Protein AF-A0A094G9F6-F1 (afdb_monomer_lite)

Structure (mmCIF, N/CA/C/O backbone):
data_AF-A0A094G9F6-F1
#
_entry.id   AF-A0A094G9F6-F1
#
loop_
_atom_site.group_PDB
_atom_site.id
_atom_site.type_symbol
_atom_site.label_atom_id
_atom_site.label_alt_id
_atom_site.label_comp_id
_atom_site.label_asym_id
_atom_site.label_entity_id
_atom_site.label_seq_id
_atom_site.pdbx_PDB_ins_code
_atom_site.Cartn_x
_atom_site.Cartn_y
_atom_site.Cartn_z
_atom_site.occupancy
_atom_site.B_iso_or_equiv
_atom_site.auth_seq_id
_atom_site.auth_comp_id
_atom_site.auth_asym_id
_atom_site.auth_atom_id
_atom_site.pdbx_PDB_model_num
ATOM 1 N N . MET A 1 1 ? 51.672 -6.030 68.199 1.00 38.56 1 MET A N 1
ATOM 2 C CA . MET A 1 1 ? 50.508 -5.174 67.902 1.00 38.56 1 MET A CA 1
ATOM 3 C C . MET A 1 1 ? 49.620 -5.910 66.904 1.00 38.56 1 MET A C 1
ATOM 5 O O . MET A 1 1 ? 50.048 -6.124 65.781 1.00 38.56 1 MET A O 1
ATOM 9 N N . ALA A 1 2 ? 48.445 -6.367 67.343 1.00 30.00 2 ALA A N 1
ATOM 10 C CA . ALA A 1 2 ? 47.234 -6.442 66.507 1.00 30.00 2 ALA A CA 1
ATOM 11 C C . ALA A 1 2 ? 46.679 -5.001 66.325 1.00 30.00 2 ALA A C 1
ATOM 13 O O . ALA A 1 2 ? 47.199 -4.133 67.040 1.00 30.00 2 ALA A O 1
ATOM 14 N N . PRO A 1 3 ? 45.643 -4.698 65.501 1.00 40.00 3 PRO A N 1
ATOM 15 C CA . PRO A 1 3 ? 44.689 -5.568 64.772 1.00 40.00 3 PRO A CA 1
ATOM 16 C C . PRO A 1 3 ? 44.550 -5.228 63.256 1.00 40.00 3 PRO A C 1
ATOM 18 O O . PRO A 1 3 ? 44.939 -4.156 62.814 1.00 40.00 3 PRO A O 1
ATOM 21 N N . SER A 1 4 ? 44.207 -6.167 62.362 1.00 36.91 4 SER A N 1
ATOM 22 C CA . SER A 1 4 ? 42.860 -6.540 61.858 1.00 36.91 4 SER A CA 1
ATOM 23 C C . SER A 1 4 ? 41.878 -5.395 61.561 1.00 36.91 4 SER A C 1
ATOM 25 O O . SER A 1 4 ? 41.368 -4.799 62.502 1.00 36.91 4 SER A O 1
ATOM 27 N N . VAL A 1 5 ? 41.463 -5.236 60.294 1.00 34.62 5 VAL A N 1
ATOM 28 C CA . VAL A 1 5 ? 40.072 -4.880 59.943 1.00 34.62 5 VAL A CA 1
ATOM 29 C C . VAL A 1 5 ? 39.664 -5.632 58.669 1.00 34.62 5 VAL A C 1
ATOM 31 O O . VAL A 1 5 ? 39.932 -5.216 57.547 1.00 34.62 5 VAL A O 1
ATOM 34 N N . ILE A 1 6 ? 39.004 -6.771 58.880 1.00 39.25 6 ILE A N 1
ATOM 35 C CA . ILE A 1 6 ? 37.936 -7.262 58.006 1.00 39.25 6 ILE A CA 1
ATOM 36 C C . ILE A 1 6 ? 36.812 -6.219 58.096 1.00 39.25 6 ILE A C 1
ATOM 38 O O . ILE A 1 6 ? 36.354 -5.921 59.197 1.00 39.25 6 ILE A O 1
ATOM 42 N N . GLY A 1 7 ? 36.386 -5.662 56.962 1.00 31.44 7 GLY A N 1
ATOM 43 C CA . GLY A 1 7 ? 35.330 -4.649 56.882 1.00 31.44 7 GLY A CA 1
ATOM 44 C C . GLY A 1 7 ? 34.441 -4.875 55.664 1.00 31.44 7 GLY A C 1
ATOM 45 O O . GLY A 1 7 ? 34.655 -4.284 54.617 1.00 31.44 7 GLY A O 1
ATOM 46 N N . SER A 1 8 ? 33.510 -5.815 55.823 1.00 33.81 8 SER A N 1
ATOM 47 C CA . SER A 1 8 ? 32.254 -6.033 55.092 1.00 33.81 8 SER A CA 1
ATOM 48 C C . SER A 1 8 ? 32.082 -5.470 53.667 1.00 33.81 8 SER A C 1
ATOM 50 O O . SER A 1 8 ? 31.791 -4.294 53.466 1.00 33.81 8 SER A O 1
ATOM 52 N N . PHE A 1 9 ? 31.982 -6.393 52.706 1.00 37.53 9 PHE A N 1
ATOM 53 C CA . PHE A 1 9 ? 30.960 -6.330 51.656 1.00 37.53 9 PHE A CA 1
ATOM 54 C C . PHE A 1 9 ? 29.573 -6.188 52.318 1.00 37.53 9 PHE A C 1
ATOM 56 O O . PHE A 1 9 ? 28.983 -7.191 52.718 1.00 37.53 9 PHE A O 1
ATOM 63 N N . LYS A 1 10 ? 29.084 -4.959 52.517 1.00 43.44 10 LYS A N 1
ATOM 64 C CA . LYS A 1 10 ? 27.672 -4.634 52.808 1.00 43.44 10 LYS A CA 1
ATOM 65 C C . LYS A 1 10 ? 27.470 -3.111 52.810 1.00 43.44 10 LYS A C 1
ATOM 67 O O . LYS A 1 10 ? 27.685 -2.490 53.840 1.00 43.44 10 LYS A O 1
ATOM 72 N N . SER A 1 11 ? 27.060 -2.573 51.657 1.00 37.25 11 SER A N 1
ATOM 73 C CA . SER A 1 11 ? 26.350 -1.292 51.402 1.00 37.25 11 SER A CA 1
ATOM 74 C C . SER A 1 11 ? 26.784 -0.826 50.000 1.00 37.25 11 SER A C 1
ATOM 76 O O . SER A 1 11 ? 27.962 -0.569 49.800 1.00 37.25 11 SER A O 1
ATOM 78 N N . ASN A 1 12 ? 25.975 -0.817 48.944 1.00 42.03 12 ASN A N 1
ATOM 79 C CA . ASN A 1 12 ? 24.630 -0.269 48.855 1.00 42.03 12 ASN A CA 1
ATOM 80 C C . ASN A 1 12 ? 23.740 -1.157 47.979 1.00 42.03 12 ASN A C 1
ATOM 82 O O . ASN A 1 12 ? 23.845 -1.156 46.757 1.00 42.03 12 ASN A O 1
ATOM 86 N N . VAL A 1 13 ? 22.826 -1.887 48.614 1.00 41.75 13 VAL A N 1
ATOM 87 C CA . VAL A 1 13 ? 21.636 -2.429 47.934 1.00 41.75 13 VAL A CA 1
ATOM 88 C C . VAL A 1 13 ? 20.550 -1.338 47.824 1.00 41.75 13 VAL A C 1
ATOM 90 O O . VAL A 1 13 ? 19.629 -1.461 47.025 1.00 41.75 13 VAL A O 1
ATOM 93 N N . ASP A 1 14 ? 20.711 -0.216 48.537 1.00 36.62 14 ASP A N 1
ATOM 94 C CA . ASP A 1 14 ? 19.748 0.893 48.558 1.00 36.62 14 ASP A CA 1
ATOM 95 C C . ASP A 1 14 ? 19.924 1.910 47.411 1.00 36.62 14 ASP A C 1
ATOM 97 O O . ASP A 1 14 ? 18.976 2.617 47.079 1.00 36.62 14 ASP A O 1
ATOM 101 N N . GLU A 1 15 ? 21.073 1.947 46.720 1.00 42.88 15 GLU A N 1
ATOM 102 C CA . GLU A 1 15 ? 21.246 2.775 45.505 1.00 42.88 15 GLU A CA 1
ATOM 103 C C . GLU A 1 15 ? 20.589 2.157 44.259 1.00 42.88 15 GLU A C 1
ATOM 105 O O . GLU A 1 15 ? 20.323 2.854 43.283 1.00 42.88 15 GLU A O 1
ATOM 110 N N . LEU A 1 16 ? 20.260 0.862 44.304 1.00 38.50 16 LEU A N 1
ATOM 111 C CA . LEU A 1 16 ? 19.564 0.148 43.228 1.00 38.50 16 LEU A CA 1
ATOM 112 C C . LEU A 1 16 ? 18.029 0.230 43.334 1.00 38.50 16 LEU A C 1
ATOM 114 O O . LEU A 1 16 ? 17.346 -0.188 42.404 1.00 38.50 16 LEU A O 1
ATOM 118 N N . ASN A 1 17 ? 17.484 0.804 44.418 1.00 37.19 17 ASN A N 1
ATOM 119 C CA . ASN A 1 17 ? 16.042 0.824 44.714 1.00 37.19 17 ASN A CA 1
ATOM 120 C C . ASN A 1 17 ? 15.429 2.237 44.844 1.00 37.19 17 ASN A C 1
ATOM 122 O O . ASN A 1 17 ? 14.450 2.431 45.560 1.00 37.19 17 ASN A O 1
ATOM 126 N N . GLY A 1 18 ? 15.954 3.230 44.119 1.00 40.84 18 GLY A N 1
ATOM 127 C CA . GLY A 1 18 ? 15.144 4.378 43.679 1.00 40.84 18 GLY A CA 1
ATOM 128 C C . GLY A 1 18 ? 14.580 5.322 44.754 1.00 40.84 18 GLY A C 1
ATOM 129 O O . GLY A 1 18 ? 13.571 5.978 44.500 1.00 40.84 18 GLY A O 1
ATOM 130 N N . HIS A 1 19 ? 15.219 5.452 45.918 1.00 43.16 19 HIS A N 1
ATOM 131 C CA . HIS A 1 19 ? 14.841 6.452 46.925 1.00 43.16 19 HIS A CA 1
ATOM 132 C C . HIS A 1 19 ? 15.997 7.386 47.288 1.00 43.16 19 HIS A C 1
ATOM 134 O O . HIS A 1 19 ? 16.439 7.475 48.429 1.00 43.16 19 HIS A O 1
ATOM 140 N N . THR A 1 20 ? 16.429 8.167 46.304 1.00 36.66 20 THR A N 1
ATOM 141 C CA . THR A 1 20 ? 17.118 9.439 46.526 1.00 36.66 20 THR A CA 1
ATOM 142 C C . THR A 1 20 ? 16.464 10.484 45.637 1.00 36.66 20 THR A C 1
ATOM 144 O O . THR A 1 20 ? 16.366 10.330 44.422 1.00 36.66 20 THR A O 1
ATOM 147 N N . SER A 1 21 ? 15.968 11.555 46.252 1.00 40.00 21 SER A N 1
ATOM 148 C CA . SER A 1 21 ? 15.550 12.757 45.543 1.00 40.00 21 SER A CA 1
ATOM 149 C C . SER A 1 21 ? 16.754 13.288 44.767 1.00 40.00 21 SER A C 1
ATOM 151 O O . SER A 1 21 ? 17.730 13.749 45.360 1.00 40.00 21 SER A O 1
ATOM 153 N N . ILE A 1 22 ? 16.701 13.172 43.438 1.00 41.00 22 ILE A N 1
ATOM 154 C CA . ILE A 1 22 ? 17.714 13.711 42.532 1.00 41.00 22 ILE A CA 1
ATOM 155 C C . ILE A 1 22 ? 17.774 15.217 42.794 1.00 41.00 22 ILE A C 1
ATOM 157 O O . ILE A 1 22 ? 16.866 15.960 42.425 1.00 41.00 22 ILE A O 1
ATOM 161 N N . LYS A 1 23 ? 18.826 15.672 43.479 1.00 43.53 23 LYS A N 1
ATOM 162 C CA . LYS A 1 23 ? 19.188 17.087 43.476 1.00 43.53 23 LYS A CA 1
ATOM 163 C C . LYS A 1 23 ? 19.583 17.413 42.041 1.00 43.53 23 LYS A C 1
ATOM 165 O O . LYS A 1 23 ? 20.456 16.743 41.496 1.00 43.53 23 LYS A O 1
ATOM 170 N N . GLU A 1 24 ? 18.913 18.387 41.429 1.00 47.31 24 GLU A N 1
ATOM 171 C CA . GLU A 1 24 ? 19.298 18.904 40.118 1.00 47.31 24 GLU A CA 1
ATOM 172 C C . GLU A 1 24 ? 20.712 19.477 40.222 1.00 47.31 24 GLU A C 1
ATOM 174 O O . GLU A 1 24 ? 20.940 20.574 40.730 1.00 47.31 24 GLU A O 1
ATOM 179 N N . ASP A 1 25 ? 21.681 18.676 39.800 1.00 49.72 25 ASP A N 1
ATOM 180 C CA . ASP A 1 25 ? 23.048 19.105 39.610 1.00 49.72 25 ASP A CA 1
ATOM 181 C C . ASP A 1 25 ? 23.101 20.023 38.380 1.00 49.72 25 ASP A C 1
ATOM 183 O O . ASP A 1 25 ? 23.002 19.579 37.235 1.00 49.72 25 ASP A O 1
ATOM 187 N N . GLY A 1 26 ? 23.253 21.325 38.629 1.00 55.25 26 GLY A N 1
ATOM 188 C CA . GLY A 1 26 ? 23.460 22.352 37.608 1.00 55.25 26 GLY A CA 1
ATOM 189 C C . GLY A 1 26 ? 24.811 22.277 36.880 1.00 55.25 26 GLY A C 1
ATOM 190 O O . GLY A 1 26 ? 25.161 23.232 36.191 1.00 55.25 26 GLY A O 1
ATOM 191 N N . SER A 1 27 ? 25.586 21.195 37.032 1.00 55.38 27 SER A N 1
ATOM 192 C CA . SER A 1 27 ? 26.904 21.010 36.411 1.00 55.38 27 SER A CA 1
ATOM 193 C C . SER A 1 27 ? 26.913 20.149 35.141 1.00 55.38 27 SER A C 1
ATOM 195 O O . SER A 1 27 ? 27.956 20.050 34.487 1.00 55.38 27 SER A O 1
ATOM 197 N N . ILE A 1 28 ? 25.781 19.563 34.725 1.00 59.12 28 ILE A N 1
ATOM 198 C CA . ILE A 1 28 ? 25.742 18.800 33.469 1.00 59.12 28 ILE A CA 1
ATOM 199 C C . ILE A 1 28 ? 25.871 19.776 32.296 1.00 59.12 28 ILE A C 1
ATOM 201 O O . ILE A 1 28 ? 24.935 20.499 31.951 1.00 59.12 28 ILE A O 1
ATOM 205 N N . ASN A 1 29 ? 27.054 19.785 31.677 1.00 64.38 29 ASN A N 1
ATOM 206 C CA . ASN A 1 29 ? 27.320 20.531 30.454 1.00 64.38 29 ASN A CA 1
ATOM 207 C C . ASN A 1 29 ? 26.216 20.211 29.424 1.00 64.38 29 ASN A C 1
ATOM 209 O O . ASN A 1 29 ? 25.994 19.035 29.127 1.00 64.38 29 ASN A O 1
ATOM 213 N N . PRO A 1 30 ? 25.531 21.221 28.859 1.00 61.25 30 PRO A N 1
ATOM 214 C CA . PRO A 1 30 ? 24.444 21.014 27.907 1.00 61.25 30 PRO A CA 1
ATOM 215 C C . PRO A 1 30 ? 24.871 20.283 26.622 1.00 61.25 30 PRO A C 1
ATOM 217 O O . PRO A 1 30 ? 24.016 19.797 25.895 1.00 61.25 30 PRO A O 1
ATOM 220 N N . ALA A 1 31 ? 26.174 20.143 26.350 1.00 66.94 31 ALA A N 1
ATOM 221 C CA . ALA A 1 31 ? 26.686 19.263 25.297 1.00 66.94 31 ALA A CA 1
ATOM 222 C C . ALA A 1 31 ? 26.525 17.758 25.613 1.00 66.94 31 ALA A C 1
ATOM 224 O O . ALA A 1 31 ? 26.498 16.943 24.695 1.00 66.94 31 ALA A O 1
ATOM 225 N N . PHE A 1 32 ? 26.417 17.388 26.894 1.00 70.88 32 PHE A N 1
ATOM 226 C CA . PHE A 1 32 ? 26.161 16.021 27.366 1.00 70.88 32 PHE A CA 1
ATOM 227 C C . PHE A 1 32 ? 24.722 15.820 27.852 1.00 70.88 32 PHE A C 1
ATOM 229 O O . PHE A 1 32 ? 24.357 14.705 28.231 1.00 70.88 32 PHE A O 1
ATOM 236 N N . SER A 1 33 ? 23.889 16.867 27.856 1.00 69.56 33 SER A N 1
ATOM 237 C CA . SER A 1 33 ? 22.476 16.697 28.165 1.00 69.56 33 SER A CA 1
ATOM 238 C C . SER A 1 33 ? 21.789 16.032 26.975 1.00 69.56 33 SER A C 1
ATOM 240 O O . SER A 1 33 ? 21.742 16.551 25.860 1.00 69.56 33 SER A O 1
ATOM 242 N N . ILE A 1 34 ? 21.259 14.833 27.204 1.00 70.19 34 ILE A N 1
ATOM 243 C CA . ILE A 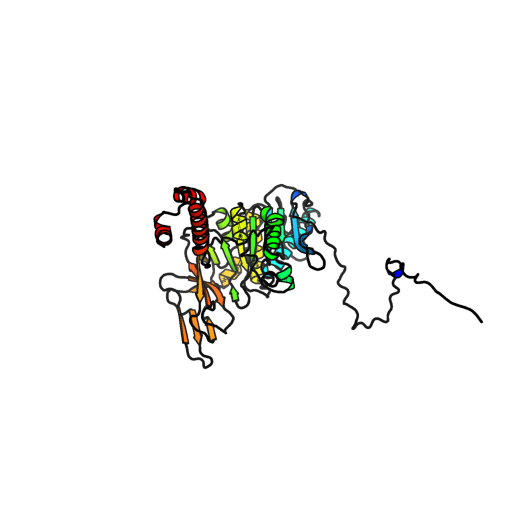1 34 ? 20.365 14.201 26.238 1.00 70.19 34 ILE A CA 1
ATOM 244 C C . ILE A 1 34 ? 19.135 15.111 26.151 1.00 70.19 34 ILE A C 1
ATOM 246 O O . ILE A 1 34 ? 18.541 15.398 27.199 1.00 70.19 34 ILE A O 1
ATOM 250 N N . PRO A 1 35 ? 18.740 15.588 24.953 1.00 71.56 35 PRO A N 1
ATOM 251 C CA . PRO A 1 35 ? 17.529 16.377 24.808 1.00 71.56 35 PRO A CA 1
ATOM 252 C C . PRO A 1 35 ? 16.376 15.627 25.473 1.00 71.56 35 PRO A C 1
ATOM 254 O O . PRO A 1 35 ? 16.068 14.499 25.084 1.00 71.56 35 PRO A O 1
ATOM 257 N N . LYS A 1 36 ? 15.764 16.220 26.509 1.00 53.47 36 LYS A N 1
ATOM 258 C CA . LYS A 1 36 ? 14.592 15.620 27.153 1.00 53.47 36 LYS A CA 1
ATOM 259 C C . LYS A 1 36 ? 13.527 15.475 26.072 1.00 53.47 36 LYS A C 1
ATOM 261 O O . LYS A 1 36 ? 12.981 16.475 25.601 1.00 53.47 36 LYS A O 1
ATOM 266 N N . ALA A 1 37 ? 13.245 14.238 25.667 1.00 55.94 37 ALA A N 1
ATOM 267 C CA . ALA A 1 37 ? 12.063 13.956 24.874 1.00 55.94 37 ALA A CA 1
ATOM 268 C C . ALA A 1 37 ? 10.864 14.557 25.624 1.00 55.94 37 ALA A C 1
ATOM 270 O O . ALA A 1 37 ? 10.758 14.410 26.846 1.00 55.94 37 ALA A O 1
ATOM 271 N N . LYS A 1 38 ? 9.988 15.285 24.917 1.00 52.56 38 LYS A N 1
ATOM 272 C CA . LYS A 1 38 ? 8.705 15.711 25.497 1.00 52.56 38 LYS A CA 1
ATOM 273 C C . LYS A 1 38 ? 8.046 14.468 26.104 1.00 52.56 38 LYS A C 1
ATOM 275 O O . LYS A 1 38 ? 8.066 13.435 25.444 1.00 52.56 38 LYS A O 1
ATOM 280 N N . VAL A 1 39 ? 7.558 14.595 27.347 1.00 51.56 39 VAL A N 1
ATOM 281 C CA . VAL A 1 39 ? 6.912 13.568 28.196 1.00 51.56 39 VAL A CA 1
ATOM 282 C C . VAL A 1 39 ? 6.617 12.274 27.437 1.00 51.56 39 VAL A C 1
ATOM 284 O O . VAL A 1 39 ? 5.787 12.283 26.530 1.00 51.56 39 VAL A O 1
ATOM 287 N N . SER A 1 40 ? 7.283 11.173 27.802 1.00 53.59 40 SER A N 1
ATOM 288 C CA . SER A 1 40 ? 7.026 9.858 27.213 1.00 53.59 40 SER A CA 1
ATOM 289 C C . SER A 1 40 ? 5.568 9.472 27.461 1.00 53.59 40 SER A C 1
ATOM 291 O O . SER A 1 40 ? 5.208 9.022 28.551 1.00 53.59 40 SER A O 1
ATOM 293 N N . VAL A 1 41 ? 4.708 9.688 26.470 1.00 62.16 41 VAL A N 1
ATOM 294 C CA . VAL A 1 41 ? 3.338 9.186 26.506 1.00 62.16 41 VAL A CA 1
ATOM 295 C C . VAL A 1 41 ? 3.438 7.672 26.368 1.00 62.16 41 VAL A C 1
ATOM 297 O O . VAL A 1 41 ? 3.785 7.162 25.305 1.00 62.16 41 VAL A O 1
ATOM 300 N N . SER A 1 42 ? 3.215 6.963 27.472 1.00 81.06 42 SER A N 1
ATOM 301 C CA . SER A 1 42 ? 3.123 5.506 27.465 1.00 81.06 42 SER A CA 1
ATOM 302 C C . SER A 1 42 ? 1.765 5.113 26.890 1.00 81.06 42 SER A C 1
ATOM 304 O O . SER A 1 42 ? 0.730 5.538 27.406 1.00 81.06 42 SER A O 1
ATOM 306 N N . PHE A 1 43 ? 1.767 4.337 25.809 1.00 91.88 43 PHE A N 1
ATOM 307 C CA . PHE A 1 43 ? 0.556 3.759 25.230 1.00 91.88 43 PHE A CA 1
ATOM 308 C C . PHE A 1 43 ? 0.411 2.302 25.689 1.00 91.88 43 PHE A C 1
ATOM 310 O O . PHE A 1 43 ? 1.426 1.621 25.853 1.00 91.88 43 PHE A O 1
ATOM 317 N N . PRO A 1 44 ? -0.820 1.800 25.891 1.00 95.00 44 PRO A N 1
ATOM 318 C CA . PRO A 1 44 ? -1.024 0.412 26.285 1.00 95.00 44 PRO A CA 1
ATOM 319 C C . PRO A 1 44 ? -0.537 -0.549 25.193 1.00 95.00 44 PRO A C 1
ATOM 321 O O . PRO A 1 44 ? -0.550 -0.218 24.006 1.00 95.00 44 PRO A O 1
ATOM 324 N N . VAL A 1 45 ? -0.119 -1.744 25.610 1.00 95.94 45 VAL A N 1
ATOM 325 C CA . VAL A 1 45 ? 0.411 -2.797 24.735 1.00 95.94 45 VAL A CA 1
ATOM 326 C C . VAL A 1 45 ? -0.423 -4.062 24.918 1.00 95.94 45 VAL A C 1
ATOM 328 O O . VAL A 1 45 ? -0.673 -4.484 26.047 1.00 95.94 45 VAL A O 1
ATOM 331 N N . PHE A 1 46 ? -0.851 -4.670 23.814 1.00 96.50 46 PHE A N 1
ATOM 332 C CA . PHE A 1 46 ? -1.660 -5.891 23.790 1.00 96.50 46 PHE A CA 1
ATOM 333 C C . PHE A 1 46 ? -0.996 -6.974 22.934 1.00 96.50 46 PHE A C 1
ATOM 335 O O . PHE A 1 46 ? -0.161 -6.682 22.091 1.00 96.50 46 PHE A O 1
ATOM 342 N N . ASN A 1 47 ? -1.403 -8.236 23.084 1.00 93.69 47 ASN A N 1
ATOM 343 C CA . ASN A 1 47 ? -0.853 -9.341 22.278 1.00 93.69 47 ASN A CA 1
ATOM 344 C C . ASN A 1 47 ? -1.632 -9.603 20.977 1.00 93.69 47 ASN A C 1
ATOM 346 O O . ASN A 1 47 ? -1.165 -10.323 20.094 1.00 93.69 47 ASN A O 1
ATOM 350 N N . SER A 1 48 ? -2.845 -9.058 20.854 1.00 94.62 48 SER A N 1
ATOM 351 C CA . SER A 1 48 ? -3.662 -9.168 19.646 1.00 94.62 48 SER A CA 1
ATOM 352 C C . SER A 1 48 ? -4.715 -8.062 19.599 1.00 94.62 48 SER A C 1
ATOM 354 O O . SER A 1 48 ? -5.067 -7.510 20.639 1.00 94.62 48 SER A O 1
ATOM 356 N N . LEU A 1 49 ? -5.235 -7.761 18.407 1.00 96.81 49 LEU A N 1
ATOM 357 C CA . LEU A 1 49 ? -6.331 -6.807 18.238 1.00 96.81 49 LEU A CA 1
ATOM 358 C C . LEU A 1 49 ? -7.650 -7.404 18.748 1.00 96.81 49 LEU A C 1
ATOM 360 O O . LEU A 1 49 ? -8.125 -8.374 18.176 1.00 96.81 49 LEU A O 1
ATOM 364 N N . ASP A 1 50 ? -8.275 -6.845 19.771 1.00 96.94 50 ASP A N 1
ATOM 365 C CA . ASP A 1 50 ? -9.618 -7.264 20.182 1.00 96.94 50 ASP A CA 1
ATOM 366 C C . ASP A 1 50 ? -10.603 -6.130 19.903 1.00 96.94 50 ASP A C 1
ATOM 368 O O . ASP A 1 50 ? -10.579 -5.107 20.583 1.00 96.94 50 ASP A O 1
ATOM 372 N N . ILE A 1 51 ? -11.434 -6.300 18.868 1.00 96.25 51 ILE A N 1
ATOM 373 C CA . ILE A 1 51 ? -12.426 -5.295 18.463 1.00 96.25 51 ILE A CA 1
ATOM 374 C C . ILE A 1 51 ? -13.465 -5.098 19.570 1.00 96.25 51 ILE A C 1
ATOM 376 O O . ILE A 1 51 ? -13.887 -3.971 19.825 1.00 96.25 51 ILE A O 1
ATOM 380 N N . GLU A 1 52 ? -13.839 -6.170 20.270 1.00 94.81 52 GLU A N 1
ATOM 381 C CA . GLU A 1 52 ? -14.889 -6.136 21.285 1.00 94.81 52 GLU A CA 1
ATOM 382 C C . GLU A 1 52 ? -14.444 -5.420 22.566 1.00 94.81 52 GLU A C 1
ATOM 384 O O . GLU A 1 52 ? -15.274 -4.836 23.264 1.00 94.81 52 GLU A O 1
ATOM 389 N N . ALA A 1 53 ? -13.137 -5.393 22.832 1.00 94.75 53 ALA A N 1
ATOM 390 C CA . ALA A 1 53 ? -12.544 -4.684 23.963 1.00 94.75 53 ALA A CA 1
ATOM 391 C C . ALA A 1 53 ? -12.307 -3.182 23.710 1.00 94.75 53 ALA A C 1
ATOM 393 O O . ALA A 1 53 ? -11.943 -2.459 24.641 1.00 94.75 53 ALA A O 1
ATOM 394 N N . LEU A 1 54 ? -12.482 -2.691 22.475 1.00 95.31 54 LEU A N 1
ATOM 395 C CA . LEU A 1 54 ? -12.279 -1.275 22.163 1.00 95.31 54 LEU A CA 1
ATOM 396 C C . LEU A 1 54 ? -13.370 -0.405 22.807 1.00 95.31 54 LEU A C 1
ATOM 398 O O . LEU A 1 54 ? -14.555 -0.739 22.689 1.00 95.31 54 LEU A O 1
ATOM 402 N N . PRO A 1 55 ? -13.005 0.735 23.425 1.00 95.06 55 PRO A N 1
ATOM 403 C CA . PRO A 1 55 ? -13.986 1.680 23.936 1.00 95.06 55 PRO A CA 1
ATOM 404 C C . PRO A 1 55 ? -14.805 2.271 22.787 1.00 95.06 55 PRO A C 1
ATOM 406 O O . PRO A 1 55 ? -14.281 2.560 21.707 1.00 95.06 55 PRO A O 1
ATOM 409 N N . PHE A 1 56 ? -16.096 2.470 23.040 1.00 94.62 56 PHE A N 1
ATOM 410 C CA . PHE A 1 56 ? -16.990 3.083 22.070 1.00 94.62 56 PHE A CA 1
ATOM 411 C C . PHE A 1 56 ? -16.718 4.575 21.900 1.00 94.62 56 PHE A C 1
ATOM 413 O O . PHE A 1 56 ? -16.362 5.279 22.847 1.00 94.62 56 PHE A O 1
ATOM 420 N N . ASP A 1 57 ? -16.920 5.035 20.669 1.00 92.06 57 ASP A N 1
ATOM 421 C CA . ASP A 1 57 ? -16.919 6.429 20.249 1.00 92.06 57 ASP A CA 1
ATOM 422 C C . ASP A 1 57 ? -15.691 7.197 20.770 1.00 92.06 57 ASP A C 1
ATOM 424 O O . ASP A 1 57 ? -15.798 8.329 21.225 1.00 92.06 57 ASP A O 1
ATOM 428 N N . THR A 1 58 ? -14.515 6.560 20.737 1.00 91.50 58 THR A N 1
ATOM 429 C CA . THR A 1 58 ? -13.238 7.127 21.195 1.00 91.50 58 THR A CA 1
ATOM 430 C C . THR A 1 58 ? -12.105 6.687 20.273 1.00 91.50 58 THR A C 1
ATOM 432 O O . THR A 1 58 ? -11.989 5.508 19.935 1.00 91.50 58 THR A O 1
ATOM 435 N N . VAL A 1 59 ? -11.227 7.621 19.892 1.00 94.94 59 VAL A N 1
ATOM 436 C CA . VAL A 1 59 ? -9.979 7.275 19.198 1.00 94.94 59 VAL A CA 1
ATOM 437 C C . VAL A 1 59 ? -8.973 6.735 20.212 1.00 94.94 59 VAL A C 1
ATOM 439 O O . VAL A 1 59 ? -8.477 7.461 21.069 1.00 94.94 59 VAL A O 1
ATOM 442 N N . SER A 1 60 ? -8.653 5.452 20.094 1.00 96.31 60 SER A N 1
ATOM 443 C CA . SER A 1 60 ? -7.651 4.765 20.908 1.00 96.31 60 SER A CA 1
ATOM 444 C C . SER A 1 60 ? -6.320 4.674 20.167 1.00 96.31 60 SER A C 1
ATOM 446 O O . SER A 1 60 ? -6.286 4.442 18.957 1.00 96.31 60 SER A O 1
ATOM 448 N N . LYS A 1 61 ? -5.217 4.829 20.905 1.00 97.69 61 LYS A N 1
ATOM 449 C CA . LYS A 1 61 ? -3.845 4.637 20.416 1.00 97.69 61 LYS A CA 1
ATOM 450 C C . LYS A 1 61 ? -3.159 3.624 21.318 1.00 97.69 61 LYS A C 1
ATOM 452 O O . LYS A 1 61 ? -3.144 3.804 22.534 1.00 97.69 61 LYS A O 1
ATOM 457 N N . PHE A 1 62 ? -2.638 2.557 20.732 1.00 97.88 62 PHE A N 1
ATOM 458 C CA . PHE A 1 62 ? -2.014 1.461 21.466 1.00 97.88 62 PHE A CA 1
ATOM 459 C C . PHE A 1 62 ? -1.032 0.703 20.580 1.00 97.88 62 PHE A C 1
ATOM 461 O O . PHE A 1 62 ? -0.899 0.986 19.391 1.00 97.88 62 PHE A O 1
ATOM 468 N N . PHE A 1 63 ? -0.343 -0.262 21.167 1.00 98.25 63 PHE A N 1
ATOM 469 C CA . PHE A 1 63 ? 0.579 -1.144 20.475 1.00 98.25 63 PHE A CA 1
ATOM 470 C C . PHE A 1 63 ? 0.088 -2.591 20.513 1.00 98.25 63 PHE A C 1
ATOM 472 O O . PHE A 1 63 ? -0.547 -3.015 21.480 1.00 98.25 63 PHE A O 1
ATOM 479 N N . ILE A 1 64 ? 0.401 -3.359 19.469 1.00 98.12 64 ILE A N 1
ATOM 480 C CA . ILE A 1 64 ? 0.233 -4.816 19.471 1.00 98.12 64 ILE A CA 1
ATOM 481 C C . ILE A 1 64 ? 1.601 -5.476 19.356 1.00 98.12 64 ILE A C 1
ATOM 483 O O . ILE A 1 64 ? 2.307 -5.258 18.373 1.00 98.12 64 ILE A O 1
ATOM 487 N N . THR A 1 65 ? 1.947 -6.327 20.316 1.00 97.75 65 THR A N 1
ATOM 488 C CA . THR A 1 65 ? 3.156 -7.144 20.279 1.00 97.75 65 THR A CA 1
ATOM 489 C C . THR A 1 65 ? 3.061 -8.212 19.204 1.00 97.75 65 THR A C 1
ATOM 491 O O . THR A 1 65 ? 2.174 -9.067 19.216 1.00 97.75 65 THR A O 1
ATOM 494 N N . ILE A 1 66 ? 4.016 -8.182 18.276 1.00 97.25 66 ILE A N 1
ATOM 495 C CA . ILE A 1 66 ? 4.104 -9.128 17.161 1.00 97.25 66 ILE A CA 1
ATOM 496 C C . ILE A 1 66 ? 5.218 -10.135 17.394 1.00 97.25 66 ILE A C 1
ATOM 498 O O . ILE A 1 66 ? 5.054 -11.321 17.118 1.00 97.25 66 ILE A O 1
ATOM 502 N N . ALA A 1 67 ? 6.363 -9.711 17.914 1.00 94.25 67 ALA A N 1
ATOM 503 C CA . ALA A 1 67 ? 7.473 -10.625 18.141 1.00 94.25 67 ALA A CA 1
ATOM 504 C C . ALA A 1 67 ? 8.273 -10.271 19.391 1.00 94.25 67 ALA A C 1
ATOM 506 O O . ALA A 1 67 ? 8.334 -9.101 19.763 1.00 94.25 67 ALA A O 1
ATOM 507 N N . PRO A 1 68 ? 8.917 -11.263 20.030 1.00 90.19 68 PRO A N 1
ATOM 508 C CA . PRO A 1 68 ? 10.005 -10.966 20.944 1.00 90.19 68 PRO A CA 1
ATOM 509 C C . PRO A 1 68 ? 11.144 -10.309 20.151 1.00 90.19 68 PRO A C 1
ATOM 511 O O . PRO A 1 68 ? 11.539 -10.799 19.091 1.00 90.19 68 PRO A O 1
ATOM 514 N N . GLY A 1 69 ? 11.637 -9.181 20.646 1.00 84.06 69 GLY A N 1
ATOM 515 C CA . GLY A 1 69 ? 12.857 -8.533 20.178 1.00 84.06 69 GLY A CA 1
ATOM 516 C C . GLY A 1 69 ? 14.064 -8.965 21.011 1.00 84.06 69 GLY A C 1
ATOM 517 O O . GLY A 1 69 ? 13.929 -9.651 22.021 1.00 84.06 69 GLY A O 1
ATOM 518 N N . VAL A 1 70 ? 15.261 -8.528 20.614 1.00 84.19 70 VAL A N 1
ATOM 519 C CA . VAL A 1 70 ? 16.515 -8.878 21.315 1.00 84.19 70 VAL A CA 1
ATOM 520 C C . VAL A 1 70 ? 16.544 -8.339 22.751 1.00 84.19 70 VAL A C 1
ATOM 522 O O . VAL A 1 70 ? 17.043 -9.007 23.650 1.00 84.19 70 VAL A O 1
ATOM 525 N N . LEU A 1 71 ? 16.000 -7.139 22.971 1.00 86.81 71 LEU A N 1
ATOM 526 C CA . LEU A 1 71 ? 16.015 -6.441 24.265 1.00 86.81 71 LEU A CA 1
ATOM 527 C C . LEU A 1 71 ? 14.608 -6.133 24.806 1.00 86.81 71 LEU A C 1
ATOM 529 O O . LEU A 1 71 ? 14.468 -5.368 25.755 1.00 86.81 71 LEU A O 1
ATOM 533 N N . GLY A 1 72 ? 13.558 -6.683 24.196 1.00 90.88 72 GLY A N 1
ATOM 534 C CA . GLY A 1 72 ? 12.177 -6.337 24.530 1.00 90.88 72 GLY A CA 1
ATOM 535 C C . GLY A 1 72 ? 11.188 -6.954 23.553 1.00 90.88 72 GLY A C 1
ATOM 536 O O . GLY A 1 72 ? 11.321 -8.117 23.180 1.00 90.88 72 GLY A O 1
ATOM 537 N N . THR A 1 73 ? 10.208 -6.175 23.117 1.00 94.69 73 THR A N 1
ATOM 538 C CA . THR A 1 73 ? 9.184 -6.584 22.153 1.00 94.69 73 THR A CA 1
ATOM 539 C C . THR A 1 73 ? 9.280 -5.769 20.868 1.00 94.69 73 THR A C 1
ATOM 541 O O . THR A 1 73 ? 9.800 -4.655 20.842 1.00 94.69 73 THR A O 1
ATOM 544 N N . VAL A 1 74 ? 8.805 -6.355 19.772 1.00 96.25 74 VAL A N 1
ATOM 545 C CA . VAL A 1 74 ? 8.553 -5.654 18.515 1.00 96.25 74 VAL A CA 1
ATOM 546 C C . VAL A 1 74 ? 7.053 -5.441 18.418 1.00 96.25 74 VAL A C 1
ATOM 548 O O . VAL A 1 74 ? 6.304 -6.387 18.142 1.00 96.25 74 VAL A O 1
ATOM 551 N N . ASP A 1 75 ? 6.635 -4.199 18.634 1.00 97.31 75 ASP A N 1
ATOM 552 C CA . ASP A 1 75 ? 5.229 -3.833 18.711 1.00 97.31 75 ASP A CA 1
ATOM 553 C C . ASP A 1 75 ? 4.825 -2.911 17.560 1.00 97.31 75 ASP A C 1
ATOM 555 O O . ASP A 1 75 ? 5.521 -1.942 17.259 1.00 97.31 75 ASP A O 1
ATOM 559 N N . VAL A 1 76 ? 3.687 -3.193 16.925 1.00 98.06 76 VAL A N 1
ATOM 560 C CA . VAL A 1 76 ? 3.141 -2.348 15.854 1.00 98.06 76 VAL A CA 1
ATOM 561 C C . VAL A 1 76 ? 2.202 -1.284 16.425 1.00 98.06 76 VAL A C 1
ATOM 563 O O . VAL A 1 76 ? 1.366 -1.615 17.270 1.00 98.06 76 VAL A O 1
ATOM 566 N N . PRO A 1 77 ? 2.310 -0.014 15.992 1.00 98.31 77 PRO A N 1
ATOM 567 C CA . PRO A 1 77 ? 1.407 1.044 16.426 1.00 98.31 77 PRO A CA 1
ATOM 568 C C . PRO A 1 77 ? 0.020 0.865 15.805 1.00 98.31 77 PRO A C 1
ATOM 570 O O . PRO A 1 77 ? -0.108 0.587 14.612 1.00 98.31 77 PRO A O 1
ATOM 573 N N . VAL A 1 78 ? -1.017 1.091 16.606 1.00 98.69 78 VAL A N 1
ATOM 574 C CA . VAL A 1 78 ? -2.418 0.956 16.210 1.00 98.69 78 VAL A CA 1
ATOM 575 C C . VAL A 1 78 ? -3.195 2.202 16.602 1.00 98.69 78 VAL A C 1
ATOM 577 O O . VAL A 1 78 ? -3.161 2.651 17.748 1.00 98.69 78 VAL A O 1
ATOM 580 N N . TYR A 1 79 ? -3.930 2.730 15.633 1.00 98.56 79 TYR A N 1
ATOM 581 C CA . TYR A 1 79 ? -5.064 3.609 15.853 1.00 98.56 79 TYR A CA 1
ATOM 582 C C . TYR A 1 79 ? -6.347 2.790 15.736 1.00 98.56 79 TYR A C 1
ATOM 584 O O . TYR A 1 79 ? -6.474 1.970 14.826 1.00 98.56 79 TYR A O 1
ATOM 592 N N . ALA A 1 80 ? -7.310 3.027 16.619 1.00 98.31 80 ALA A N 1
ATOM 593 C CA . ALA A 1 80 ? -8.610 2.378 16.543 1.00 98.31 80 ALA A CA 1
ATOM 594 C C . ALA A 1 80 ? -9.735 3.346 16.895 1.00 98.31 80 ALA A C 1
ATOM 596 O O . ALA A 1 80 ? -9.606 4.154 17.811 1.00 98.31 80 ALA A O 1
ATOM 597 N N . TYR A 1 81 ? -10.847 3.235 16.181 1.00 97.69 81 TYR A N 1
ATOM 598 C CA . TYR A 1 81 ? -12.111 3.861 16.535 1.00 97.69 81 TYR A CA 1
ATOM 599 C C . TYR A 1 81 ? -13.220 2.840 16.332 1.00 97.69 81 TYR A C 1
ATOM 601 O O . TYR A 1 81 ? -13.344 2.292 15.238 1.00 97.69 81 TYR A O 1
ATOM 609 N N . ARG A 1 82 ? -14.037 2.615 17.360 1.00 96.56 82 ARG A N 1
ATOM 610 C CA . ARG A 1 82 ? -15.210 1.742 17.301 1.00 96.56 82 ARG A CA 1
ATOM 611 C C . ARG A 1 82 ? -16.451 2.552 17.632 1.00 96.56 82 ARG A C 1
ATOM 613 O O . ARG A 1 82 ? -16.515 3.146 18.702 1.00 96.56 82 ARG A O 1
ATOM 620 N N . SER A 1 83 ? -17.437 2.565 16.744 1.00 95.00 83 SER A N 1
ATOM 621 C CA . SER A 1 83 ? -18.722 3.194 17.033 1.00 95.00 83 SER A CA 1
ATOM 622 C C . SER A 1 83 ? -19.547 2.344 17.999 1.00 95.00 83 SER A C 1
ATOM 624 O O . SER A 1 83 ? -19.479 1.114 17.970 1.00 95.00 83 SER A O 1
ATOM 626 N N . SER A 1 84 ? -20.377 2.991 18.818 1.00 93.69 84 SER A N 1
ATOM 627 C CA . SER A 1 84 ? -21.416 2.311 19.607 1.00 93.69 84 SER A CA 1
ATOM 628 C C . SER A 1 84 ? -22.457 1.575 18.755 1.00 93.69 84 SER A C 1
ATOM 630 O O . SER A 1 84 ? -23.105 0.649 19.246 1.00 93.69 84 SER A O 1
ATOM 632 N N . LYS A 1 85 ? -22.619 1.942 17.476 1.00 94.94 85 LYS A N 1
ATOM 633 C CA . LYS A 1 85 ? -23.479 1.210 16.539 1.00 94.94 85 LYS A CA 1
ATOM 634 C C . LYS A 1 85 ? -22.678 0.128 15.799 1.00 94.94 85 LYS A C 1
ATOM 636 O O . LYS A 1 85 ? -21.665 0.456 15.175 1.00 94.94 85 LYS A O 1
ATOM 641 N N . PRO A 1 86 ? -23.137 -1.139 15.797 1.00 95.56 86 PRO A N 1
ATOM 642 C CA . PRO A 1 86 ? -22.485 -2.213 15.051 1.00 95.56 86 PRO A CA 1
ATOM 643 C C . PRO A 1 86 ? -22.373 -1.913 13.553 1.00 95.56 86 PRO A C 1
ATOM 645 O O . PRO A 1 86 ? -23.233 -1.251 12.976 1.00 95.56 86 PRO A O 1
ATOM 648 N N . GLY A 1 87 ? -21.326 -2.435 12.924 1.00 96.25 87 GLY A N 1
ATOM 649 C CA . GLY A 1 87 ? -21.035 -2.273 11.501 1.00 96.25 87 GLY A CA 1
ATOM 650 C C . GLY A 1 87 ? -19.718 -2.966 11.137 1.00 96.25 87 GLY A C 1
ATOM 651 O O . GLY A 1 87 ? -19.117 -3.602 12.007 1.00 96.25 87 GLY A O 1
ATOM 652 N N . PRO A 1 88 ? -19.263 -2.848 9.882 1.00 97.88 88 PRO A N 1
ATOM 653 C CA . PRO A 1 88 ? -18.069 -3.542 9.410 1.00 97.88 88 PRO A CA 1
ATOM 654 C C . PRO A 1 88 ? -16.774 -2.993 10.027 1.00 97.88 88 PRO A C 1
ATOM 656 O O . PRO A 1 88 ? -16.715 -1.851 10.497 1.00 97.88 88 PRO A O 1
ATOM 659 N N . VAL A 1 89 ? -15.720 -3.807 9.989 1.00 98.62 89 VAL A N 1
ATOM 660 C CA . VAL A 1 89 ? -14.359 -3.455 10.405 1.00 98.62 89 VAL A CA 1
ATOM 661 C C . VAL A 1 89 ? -13.511 -3.123 9.177 1.00 98.62 89 VAL A C 1
ATOM 663 O O . VAL A 1 89 ? -13.202 -3.988 8.355 1.00 98.62 89 VAL A O 1
ATOM 666 N N . VAL A 1 90 ? -13.091 -1.864 9.066 1.00 98.75 90 VAL A N 1
ATOM 667 C CA . VAL A 1 90 ? -12.214 -1.378 7.995 1.00 98.75 90 VAL A CA 1
ATOM 668 C C . VAL A 1 90 ? -10.788 -1.235 8.521 1.00 98.75 90 VAL A C 1
ATOM 670 O O . VAL A 1 90 ? -10.522 -0.434 9.417 1.00 98.75 90 VAL A O 1
ATOM 673 N N . GLY A 1 91 ? -9.860 -1.995 7.944 1.00 98.75 91 GLY A N 1
ATOM 674 C CA . GLY A 1 91 ? -8.430 -1.901 8.213 1.00 98.75 91 GLY A CA 1
ATOM 675 C C . GLY A 1 91 ? -7.689 -1.055 7.179 1.00 98.75 91 GLY A C 1
ATOM 676 O O . GLY A 1 91 ? -7.904 -1.189 5.975 1.00 98.75 91 GLY A O 1
ATOM 677 N N . ILE A 1 92 ? -6.773 -0.207 7.641 1.00 98.88 92 ILE A N 1
ATOM 678 C CA . ILE A 1 92 ? -5.872 0.583 6.795 1.00 98.88 92 ILE A CA 1
ATOM 679 C C . ILE A 1 92 ? -4.448 0.341 7.273 1.00 98.88 92 ILE A C 1
ATOM 681 O O . ILE A 1 92 ? -4.100 0.691 8.403 1.00 98.88 92 ILE A O 1
ATOM 685 N N . THR A 1 93 ? -3.621 -0.259 6.428 1.00 98.69 93 THR A N 1
ATOM 686 C CA . THR A 1 93 ? -2.239 -0.617 6.766 1.00 98.69 93 THR A CA 1
ATOM 687 C C . THR A 1 93 ? -1.255 0.194 5.943 1.00 98.69 93 THR A C 1
ATOM 689 O O . THR A 1 93 ? -1.552 0.603 4.828 1.00 98.69 93 THR A O 1
ATOM 692 N N . CYS A 1 94 ? -0.076 0.458 6.495 1.00 97.81 94 CYS A N 1
ATOM 693 C CA . CYS A 1 94 ? 1.008 1.142 5.801 1.00 97.81 94 CYS A CA 1
ATOM 694 C C . CYS A 1 94 ? 2.358 0.558 6.230 1.00 97.81 94 CYS A C 1
ATOM 696 O O . CYS A 1 94 ? 2.483 -0.075 7.283 1.00 97.81 94 CYS A O 1
ATOM 698 N N . ALA A 1 95 ? 3.380 0.791 5.406 1.00 97.38 95 ALA A N 1
ATOM 699 C CA . ALA A 1 95 ? 4.766 0.450 5.688 1.00 97.38 95 ALA A CA 1
ATOM 700 C C . ALA A 1 95 ? 4.960 -1.033 6.055 1.00 97.38 95 ALA A C 1
ATOM 702 O O . ALA A 1 95 ? 5.715 -1.383 6.963 1.00 97.38 95 ALA A O 1
ATOM 703 N N . ILE A 1 96 ? 4.291 -1.931 5.319 1.00 97.94 96 ILE A N 1
ATOM 704 C CA . ILE A 1 96 ? 4.722 -3.337 5.218 1.00 97.94 96 ILE A CA 1
ATOM 705 C C . ILE A 1 96 ? 6.121 -3.427 4.591 1.00 97.94 96 ILE A C 1
ATOM 707 O O . ILE A 1 96 ? 6.910 -4.314 4.918 1.00 97.94 96 ILE A O 1
ATOM 711 N N . HIS A 1 97 ? 6.457 -2.439 3.764 1.00 97.38 97 HIS A N 1
ATOM 712 C CA . HIS A 1 97 ? 7.822 -2.079 3.436 1.00 97.38 97 HIS A CA 1
ATOM 713 C C . HIS A 1 97 ? 8.237 -0.858 4.261 1.00 97.38 97 HIS A C 1
ATOM 715 O O . HIS A 1 97 ? 7.614 0.198 4.174 1.00 97.38 97 HIS A O 1
ATOM 721 N N . GLY A 1 98 ? 9.292 -0.981 5.063 1.00 95.44 98 GLY A N 1
ATOM 722 C CA . GLY A 1 98 ? 9.637 0.016 6.082 1.00 95.44 98 GLY A CA 1
ATOM 723 C C . GLY A 1 98 ? 10.030 1.402 5.560 1.00 95.44 98 GLY A C 1
ATOM 724 O O . GLY A 1 98 ? 9.993 2.371 6.309 1.00 95.44 98 GLY A O 1
ATOM 725 N N . ASN A 1 99 ? 10.372 1.533 4.278 1.00 94.50 99 ASN A N 1
ATOM 726 C CA . ASN A 1 99 ? 10.734 2.805 3.647 1.00 94.50 99 ASN A CA 1
ATOM 727 C C . ASN A 1 99 ? 9.596 3.461 2.834 1.00 94.50 99 ASN A C 1
ATOM 729 O O . ASN A 1 99 ? 9.816 4.484 2.177 1.00 94.50 99 ASN A O 1
ATOM 733 N N . GLU A 1 100 ? 8.389 2.895 2.871 1.00 96.25 100 GLU A N 1
ATOM 734 C CA . GLU A 1 100 ? 7.212 3.380 2.141 1.00 96.25 100 GLU A CA 1
ATOM 735 C C . GLU A 1 100 ? 6.301 4.175 3.087 1.00 96.25 100 GLU A C 1
ATOM 737 O O . GLU A 1 100 ? 5.398 3.645 3.731 1.00 96.25 100 GLU A O 1
ATOM 742 N N . VAL A 1 101 ? 6.594 5.471 3.229 1.00 94.62 101 VAL A N 1
ATOM 743 C CA . VAL A 1 101 ? 6.104 6.280 4.361 1.00 94.62 101 VAL A CA 1
ATOM 744 C C . VAL A 1 101 ? 4.866 7.131 4.065 1.00 94.62 101 VAL A C 1
ATOM 746 O O . VAL A 1 101 ? 4.273 7.662 5.001 1.00 94.62 101 VAL A O 1
ATOM 749 N N . ASN A 1 102 ? 4.430 7.264 2.806 1.00 96.94 102 ASN A N 1
ATOM 750 C CA . ASN A 1 102 ? 3.326 8.169 2.439 1.00 96.94 102 ASN A CA 1
ATOM 751 C C . ASN A 1 102 ? 1.976 7.813 3.084 1.00 96.94 102 ASN A C 1
ATOM 753 O O . ASN A 1 102 ? 1.174 8.714 3.321 1.00 96.94 102 ASN A O 1
ATOM 757 N N . GLY A 1 103 ? 1.718 6.547 3.425 1.00 97.62 103 GLY A N 1
ATOM 758 C CA . GLY A 1 103 ? 0.474 6.156 4.099 1.00 97.62 103 GLY A CA 1
ATOM 759 C C . GLY A 1 103 ? 0.412 6.537 5.587 1.00 97.62 103 GLY A C 1
ATOM 760 O O . GLY A 1 103 ? -0.680 6.670 6.137 1.00 97.62 103 GLY A O 1
ATOM 761 N N . ILE A 1 104 ? 1.550 6.799 6.243 1.00 97.88 104 ILE A N 1
ATOM 762 C CA . ILE A 1 104 ? 1.598 7.216 7.656 1.00 97.88 104 ILE A CA 1
ATOM 763 C C . ILE A 1 104 ? 0.801 8.513 7.890 1.00 97.88 104 ILE A C 1
ATOM 765 O O . ILE A 1 104 ? -0.121 8.497 8.712 1.00 97.88 104 ILE A O 1
ATOM 769 N N . PRO A 1 105 ? 1.080 9.633 7.188 1.00 97.69 105 PRO A N 1
ATOM 770 C CA . PRO A 1 105 ? 0.319 10.867 7.364 1.00 97.69 105 PRO A CA 1
ATOM 771 C C . PRO A 1 105 ? -1.139 10.748 6.901 1.00 97.69 105 PRO A C 1
ATOM 773 O O . PRO A 1 105 ? -1.980 11.495 7.399 1.00 97.69 105 PRO A O 1
ATOM 776 N N . VAL A 1 106 ? -1.462 9.817 5.993 1.00 97.81 106 VAL A N 1
ATOM 777 C CA . VAL A 1 106 ? -2.854 9.520 5.614 1.00 97.81 106 VAL A CA 1
ATOM 778 C C . VAL A 1 106 ? -3.620 8.972 6.820 1.00 97.81 106 VAL A C 1
ATOM 780 O O . VAL A 1 106 ? -4.649 9.533 7.196 1.00 97.81 106 VAL A O 1
ATOM 783 N N . ILE A 1 107 ? -3.085 7.935 7.476 1.00 98.50 107 ILE A N 1
ATOM 784 C CA . ILE A 1 107 ? -3.695 7.322 8.666 1.00 98.50 107 ILE A CA 1
ATOM 785 C C . ILE A 1 107 ? -3.768 8.338 9.814 1.00 98.50 107 ILE A C 1
ATOM 787 O O . ILE A 1 107 ? -4.825 8.515 10.417 1.00 98.50 107 ILE A O 1
ATOM 791 N N . GLN A 1 108 ? -2.679 9.063 10.088 1.00 97.25 108 GLN A N 1
ATOM 792 C CA . GLN A 1 108 ? -2.657 10.088 11.140 1.00 97.25 108 GLN A CA 1
ATOM 793 C C . GLN A 1 108 ? -3.726 11.164 10.919 1.00 97.25 108 GLN A C 1
ATOM 795 O O . GLN A 1 108 ? -4.417 11.557 11.860 1.00 97.25 108 GLN A O 1
ATOM 800 N N . ARG A 1 109 ? -3.889 11.628 9.674 1.00 95.00 109 ARG A N 1
ATOM 801 C CA . ARG A 1 109 ? -4.902 12.626 9.322 1.00 95.00 109 ARG A CA 1
ATOM 802 C C . ARG A 1 109 ? -6.314 12.087 9.509 1.00 95.00 109 ARG A C 1
ATOM 804 O O . ARG A 1 109 ? -7.125 12.790 10.104 1.00 95.00 109 ARG A O 1
ATOM 811 N N . LEU A 1 110 ? -6.589 10.868 9.041 1.00 95.00 110 LEU A N 1
ATOM 812 C CA . LEU A 1 110 ? -7.888 10.216 9.211 1.00 95.00 110 LEU A CA 1
ATOM 813 C C . LEU A 1 110 ? -8.301 10.174 10.680 1.00 95.00 110 LEU A C 1
ATOM 815 O O . LEU A 1 110 ? -9.352 10.701 11.038 1.00 95.00 110 LEU A O 1
ATOM 819 N N . PHE A 1 111 ? -7.439 9.645 11.546 1.00 95.56 111 PHE A N 1
ATOM 820 C CA . PHE A 1 111 ? -7.754 9.548 12.968 1.00 95.56 111 PHE A CA 1
ATOM 821 C C . PHE A 1 111 ? -7.819 10.904 13.667 1.00 95.56 111 PHE A C 1
ATOM 823 O O . PHE A 1 111 ? -8.664 11.080 14.537 1.00 95.56 111 PHE A O 1
ATOM 830 N N . SER A 1 112 ? -7.016 11.888 13.251 1.00 93.00 112 SER A N 1
ATOM 831 C CA . SER A 1 112 ? -7.155 13.261 13.748 1.00 93.00 112 SER A CA 1
ATOM 832 C C . SER A 1 112 ? -8.527 13.857 13.412 1.00 93.00 112 SER A C 1
ATOM 834 O O . SER A 1 112 ? -9.121 14.511 14.265 1.00 93.00 112 SER A O 1
ATOM 836 N N . ARG A 1 113 ? -9.071 13.621 12.207 1.00 90.19 113 ARG A N 1
ATOM 837 C CA . ARG A 1 113 ? -10.408 14.127 11.846 1.00 90.19 113 ARG A CA 1
ATOM 838 C C . ARG A 1 113 ? -11.532 13.389 12.571 1.00 90.19 113 ARG A C 1
ATOM 840 O O . ARG A 1 113 ? -12.505 14.035 12.957 1.00 90.19 113 ARG A O 1
ATOM 847 N N . ILE A 1 114 ? -11.378 12.083 12.796 1.00 91.56 114 ILE A N 1
ATOM 848 C CA . ILE A 1 114 ? -12.314 11.280 13.602 1.00 91.56 114 ILE A CA 1
ATOM 849 C C . ILE A 1 114 ? -12.327 11.760 15.063 1.00 91.56 114 ILE A C 1
ATOM 851 O O . ILE A 1 114 ? -13.389 11.913 15.667 1.00 91.56 114 ILE A O 1
ATOM 855 N N . GLU A 1 115 ? -11.155 12.045 15.636 1.00 89.00 115 GLU A N 1
ATOM 856 C CA . GLU A 1 115 ? -11.007 12.562 17.003 1.00 89.00 115 GLU A CA 1
ATOM 857 C C . GLU A 1 115 ? -11.690 13.933 17.163 1.00 89.00 115 GLU A C 1
ATOM 859 O O . GLU A 1 115 ? -12.455 14.145 18.111 1.00 89.00 115 GLU A O 1
ATOM 864 N N . CYS A 1 116 ? -11.513 14.836 16.188 1.00 82.56 116 CYS A N 1
ATOM 865 C CA . CYS A 1 116 ? -12.239 16.107 16.140 1.00 82.56 116 CYS A CA 1
ATOM 866 C C . CYS A 1 116 ? -13.762 15.894 16.115 1.00 82.56 116 CYS A C 1
ATOM 868 O O . CYS A 1 116 ? -14.469 16.492 16.925 1.00 82.56 116 CYS A O 1
ATOM 870 N N . GLY A 1 117 ? -14.275 15.018 15.245 1.00 77.88 117 GLY A N 1
ATOM 871 C CA . GLY A 1 117 ? -15.720 14.784 15.139 1.00 77.88 117 GLY A CA 1
ATOM 872 C C . GLY A 1 117 ? -16.347 14.084 16.329 1.00 77.88 117 GLY A C 1
ATOM 873 O O . GLY A 1 117 ? -17.498 14.346 16.671 1.00 77.88 117 GLY A O 1
ATOM 874 N N . THR A 1 118 ? -15.570 13.267 17.026 1.00 73.62 118 THR A N 1
ATOM 875 C CA . THR A 1 118 ? -15.964 12.680 18.307 1.00 73.62 118 THR A CA 1
ATOM 876 C C . THR A 1 118 ? -16.106 13.757 19.381 1.00 73.62 118 THR A C 1
ATOM 878 O O . THR A 1 118 ? -17.114 13.822 20.082 1.00 73.62 118 THR A O 1
ATOM 881 N N . THR A 1 119 ? -15.131 14.665 19.464 1.00 65.81 119 THR A N 1
ATOM 882 C CA . THR A 1 119 ? -15.159 15.782 20.420 1.00 65.81 119 THR A CA 1
ATOM 883 C C . THR A 1 119 ? -16.325 16.736 20.132 1.00 65.81 119 THR A C 1
ATOM 885 O O . THR A 1 119 ? -16.988 17.194 21.061 1.00 65.81 119 THR A O 1
ATOM 888 N N . HIS A 1 120 ? -16.633 16.983 18.853 1.00 59.28 120 HIS A N 1
ATOM 889 C CA . HIS A 1 120 ? -17.798 17.764 18.427 1.00 59.28 120 HIS A CA 1
ATOM 890 C C . HIS A 1 120 ? -19.139 17.049 18.644 1.00 59.28 120 HIS A C 1
ATOM 892 O O . HIS A 1 120 ? -20.127 17.727 18.868 1.00 59.28 120 HIS A O 1
ATOM 898 N N . LYS A 1 121 ? -19.215 15.711 18.637 1.00 56.97 121 LYS A N 1
ATOM 899 C CA . LYS A 1 121 ? -20.422 14.990 19.097 1.00 56.97 121 LYS A CA 1
ATOM 900 C C . LYS A 1 121 ? -20.685 15.222 20.594 1.00 56.97 121 LYS A C 1
ATOM 902 O O . LYS A 1 121 ? -21.837 15.251 21.015 1.00 56.97 121 LYS A O 1
ATOM 907 N N . LEU A 1 122 ? -19.624 15.376 21.390 1.00 57.03 122 LEU A N 1
ATOM 908 C CA . LEU A 1 122 ? -19.697 15.567 22.845 1.00 57.03 122 LEU A CA 1
ATOM 909 C C . LEU A 1 122 ? -19.929 17.028 23.268 1.00 57.03 122 LEU A C 1
ATOM 911 O O . LEU A 1 122 ? -20.376 17.279 24.386 1.00 57.03 122 LEU A O 1
ATOM 915 N N . ARG A 1 123 ? -19.642 17.998 22.393 1.00 52.84 123 ARG A N 1
ATOM 916 C CA . ARG A 1 123 ? -19.932 19.425 22.595 1.00 52.84 123 ARG A CA 1
ATOM 917 C C . ARG A 1 123 ? -21.162 19.803 21.771 1.00 52.84 123 ARG A C 1
ATOM 919 O O . ARG A 1 123 ? -21.217 19.481 20.598 1.00 52.84 123 ARG A O 1
ATOM 926 N N . ASN A 1 124 ? -22.154 20.484 22.347 1.00 45.72 124 ASN A N 1
ATOM 927 C CA . ASN A 1 124 ? -23.344 20.917 21.597 1.00 45.72 124 ASN A CA 1
ATOM 928 C C . ASN A 1 124 ? -22.956 21.587 20.259 1.00 45.72 124 ASN A C 1
ATOM 930 O O . ASN A 1 124 ? -22.047 22.415 20.226 1.00 45.72 124 ASN A O 1
ATOM 934 N N . ALA A 1 125 ? -23.656 21.227 19.177 1.00 48.00 125 ALA A N 1
ATOM 935 C CA . ALA A 1 125 ? -23.326 21.470 17.763 1.00 48.00 125 ALA A CA 1
ATOM 936 C C . ALA A 1 125 ? -23.277 22.948 17.285 1.00 48.00 125 ALA A C 1
ATOM 938 O O . ALA A 1 125 ? -23.481 23.215 16.104 1.00 48.00 125 ALA A O 1
ATOM 939 N N . GLN A 1 126 ? -23.037 23.921 18.169 1.00 41.62 126 GLN A N 1
ATOM 940 C CA . GLN A 1 126 ? -23.011 25.357 17.850 1.00 41.62 126 GLN A CA 1
ATOM 941 C C . GLN A 1 126 ? -21.608 25.981 17.778 1.00 41.62 126 GLN A C 1
ATOM 943 O O . GLN A 1 126 ? -21.496 27.143 17.398 1.00 41.62 126 GLN A O 1
ATOM 948 N N . GLU A 1 127 ? -20.536 25.246 18.076 1.00 47.88 127 GLU A N 1
ATOM 949 C CA . GLU A 1 127 ? -19.169 25.766 17.929 1.00 47.88 127 GLU A CA 1
ATOM 950 C C . GLU A 1 127 ? -18.557 25.314 16.599 1.00 47.88 127 GLU A C 1
ATOM 952 O O . GLU A 1 127 ? -18.083 24.185 16.451 1.00 47.88 127 GLU A O 1
ATOM 957 N N . THR A 1 128 ? -18.567 26.216 15.615 1.00 43.31 128 THR A N 1
ATOM 958 C CA . THR A 1 128 ? -17.744 26.110 14.406 1.00 43.31 128 THR A CA 1
ATOM 959 C C . THR A 1 128 ? -16.273 26.044 14.801 1.00 43.31 128 THR A C 1
ATOM 961 O O . THR A 1 128 ? -15.777 26.939 15.484 1.00 43.31 128 THR A O 1
ATOM 964 N N . SER A 1 129 ? -15.577 24.994 14.372 1.00 45.84 129 SER A N 1
ATOM 965 C CA . SER A 1 129 ? -14.165 24.762 14.668 1.00 45.84 129 SER A CA 1
ATOM 966 C C . SER A 1 129 ? -13.306 25.944 14.190 1.00 45.84 129 SER A C 1
ATOM 968 O O . SER A 1 129 ? -13.211 26.207 12.988 1.00 45.84 129 SER A O 1
ATOM 970 N N . GLU A 1 130 ? -12.647 26.645 15.116 1.00 35.75 130 GLU A N 1
ATOM 971 C CA . GLU A 1 130 ? -11.570 27.582 14.786 1.00 35.75 130 GLU A CA 1
ATOM 972 C C . GLU A 1 130 ? -10.460 26.810 14.048 1.00 35.75 130 GLU A C 1
ATOM 974 O O . GLU A 1 130 ? -9.824 25.923 14.613 1.00 35.75 130 GLU A O 1
ATOM 979 N N . GLY A 1 131 ? -10.261 27.100 12.757 1.00 44.72 131 GLY A N 1
ATOM 980 C CA . GLY A 1 131 ? -9.188 26.505 11.944 1.00 44.72 131 GLY A CA 1
ATOM 981 C C . GLY A 1 131 ? -9.616 25.745 10.682 1.00 44.72 131 GLY A C 1
ATOM 982 O O . GLY A 1 131 ? -8.750 25.209 9.996 1.00 44.72 131 GLY A O 1
ATOM 983 N N . GLY A 1 132 ? -10.910 25.691 10.338 1.00 48.97 132 GLY A N 1
ATOM 984 C CA . GLY A 1 132 ? -11.371 25.134 9.049 1.00 48.97 132 GLY A CA 1
ATOM 985 C C . GLY A 1 132 ? -11.092 23.634 8.864 1.00 48.97 132 GLY A C 1
ATOM 986 O O . GLY A 1 132 ? -11.060 23.122 7.744 1.00 48.97 132 GLY A O 1
ATOM 987 N N . GLN A 1 133 ? -10.850 22.914 9.959 1.00 54.59 133 GLN A N 1
ATOM 988 C CA . GLN A 1 133 ? -10.476 21.511 9.927 1.00 54.59 133 GLN A CA 1
ATOM 989 C C . GLN A 1 133 ? -11.742 20.634 9.866 1.00 54.59 133 GLN A C 1
ATOM 991 O O . GLN A 1 133 ? -12.298 20.290 10.899 1.00 54.59 133 GLN A O 1
ATOM 996 N N . GLU A 1 134 ? -12.190 20.268 8.652 1.00 66.88 134 GLU A N 1
ATOM 997 C CA . GLU A 1 134 ? -13.253 19.264 8.394 1.00 66.88 134 GLU A CA 1
ATOM 998 C C . GLU A 1 134 ? -13.206 18.076 9.380 1.00 66.88 134 GLU A C 1
ATOM 1000 O O . GLU A 1 134 ? -12.242 17.305 9.420 1.00 66.88 134 GLU A O 1
ATOM 1005 N N . SER A 1 135 ? -14.244 17.956 10.200 1.00 77.62 135 SER A N 1
ATOM 1006 C CA . SER A 1 135 ? -14.429 16.889 11.181 1.00 77.62 135 SER A CA 1
ATOM 1007 C C . SER A 1 135 ? -15.047 15.654 10.513 1.00 77.62 135 SER A C 1
ATOM 1009 O O . SER A 1 135 ? -15.921 15.802 9.662 1.00 77.62 135 SER A O 1
ATOM 1011 N N . LEU A 1 136 ? -14.638 14.446 10.918 1.00 83.81 136 LEU A N 1
ATOM 1012 C CA . LEU A 1 136 ? -15.249 13.192 10.465 1.00 83.81 136 LEU A CA 1
ATOM 1013 C C . LEU A 1 136 ? -15.988 12.514 11.612 1.00 83.81 136 LEU A C 1
ATOM 1015 O O . LEU A 1 136 ? -15.439 12.291 12.689 1.00 83.81 136 LEU A O 1
ATOM 1019 N N . THR A 1 137 ? -17.236 12.150 11.361 1.00 86.88 137 THR A N 1
ATOM 1020 C CA . THR A 1 137 ? -18.102 11.522 12.349 1.00 86.88 137 THR A CA 1
ATOM 1021 C C . THR A 1 137 ? -18.430 10.116 11.891 1.00 86.88 137 THR A C 1
ATOM 1023 O O . THR A 1 137 ? -19.197 9.954 10.960 1.00 86.88 137 THR A O 1
ATOM 1026 N N . VAL A 1 138 ? -17.867 9.105 12.548 1.00 90.00 138 VAL A N 1
ATOM 1027 C CA . VAL A 1 138 ? -18.184 7.701 12.261 1.00 90.00 138 VAL A CA 1
ATOM 1028 C C . VAL A 1 138 ? -19.506 7.340 12.950 1.00 90.00 138 VAL A C 1
ATOM 1030 O O . VAL A 1 138 ? -19.698 7.608 14.141 1.00 90.00 138 VAL A O 1
ATOM 1033 N N . ASP A 1 139 ? -20.439 6.793 12.182 1.00 90.69 139 ASP A N 1
ATOM 1034 C CA . ASP A 1 139 ? -21.818 6.502 12.571 1.00 90.69 139 ASP A CA 1
ATOM 1035 C C . ASP A 1 139 ? -22.043 5.037 12.940 1.00 90.69 139 ASP A C 1
ATOM 1037 O O . ASP A 1 139 ? -22.959 4.762 13.713 1.00 90.69 139 ASP A O 1
ATOM 1041 N N . CYS A 1 140 ? -21.241 4.114 12.404 1.00 94.00 140 CYS A N 1
ATOM 1042 C CA . CYS A 1 140 ? -21.280 2.692 12.735 1.00 94.00 140 CYS A CA 1
ATOM 1043 C C . CYS A 1 140 ? -19.938 1.998 12.452 1.00 94.00 140 CYS A C 1
ATOM 1045 O O . CYS A 1 140 ? -19.061 2.546 11.783 1.00 94.00 140 CYS A O 1
ATOM 1047 N N . GLY A 1 141 ? -19.784 0.775 12.961 1.00 96.94 141 GLY A N 1
ATOM 1048 C CA . GLY A 1 141 ? -18.639 -0.085 12.662 1.00 96.94 141 GLY A CA 1
ATOM 1049 C C . GLY A 1 141 ? -17.339 0.348 13.332 1.00 96.94 141 GLY A C 1
ATOM 1050 O O . GLY A 1 141 ? -17.339 1.019 14.366 1.00 96.94 141 GLY A O 1
ATOM 1051 N N . THR A 1 142 ? -16.217 -0.102 12.773 1.00 98.19 142 THR A N 1
ATOM 1052 C CA . THR A 1 142 ? -14.880 0.099 13.350 1.00 98.19 142 THR A CA 1
ATOM 1053 C C . THR A 1 142 ? -13.867 0.463 12.269 1.00 98.19 142 THR A C 1
ATOM 1055 O O . THR A 1 142 ? -13.844 -0.151 11.207 1.00 98.19 142 THR A O 1
ATOM 1058 N N . ILE A 1 143 ? -12.986 1.422 12.556 1.00 98.50 143 ILE A N 1
ATOM 1059 C CA . ILE A 1 143 ? -11.840 1.774 11.710 1.00 98.50 143 ILE A CA 1
ATOM 1060 C C . ILE A 1 143 ? -10.557 1.485 12.486 1.00 98.50 143 ILE A C 1
ATOM 1062 O O . ILE A 1 143 ? -10.372 1.986 13.597 1.00 98.50 143 ILE A O 1
ATOM 1066 N N . ILE A 1 144 ? -9.659 0.706 11.885 1.00 98.81 144 ILE A N 1
ATOM 1067 C CA . ILE A 1 144 ? -8.349 0.347 12.433 1.00 98.81 144 ILE A CA 1
ATOM 1068 C C . ILE A 1 144 ? -7.259 0.862 11.494 1.00 98.81 144 ILE A C 1
ATOM 1070 O O . ILE A 1 144 ? -7.261 0.562 10.304 1.00 98.81 144 ILE A O 1
ATOM 1074 N N . GLY A 1 145 ? -6.308 1.628 12.025 1.00 98.81 145 GLY A N 1
ATOM 1075 C CA . GLY A 1 145 ? -5.149 2.130 11.291 1.00 98.81 145 GLY A CA 1
ATOM 1076 C C . GLY A 1 145 ? -3.853 1.563 11.844 1.00 98.81 145 GLY A C 1
ATOM 1077 O O . GLY A 1 145 ? -3.586 1.704 13.033 1.00 98.81 145 GLY A O 1
ATOM 1078 N N . ILE A 1 146 ? -3.018 0.990 10.981 1.00 98.75 146 ILE A N 1
ATOM 1079 C CA . ILE A 1 146 ? -1.689 0.468 11.318 1.00 98.75 146 ILE A CA 1
ATOM 1080 C C . ILE A 1 146 ? -0.644 1.272 10.529 1.00 98.75 146 ILE A C 1
ATOM 1082 O O . ILE A 1 146 ? -0.346 0.924 9.384 1.00 98.75 146 ILE A O 1
ATOM 1086 N N . PRO A 1 147 ? -0.097 2.370 11.089 1.00 98.31 147 PRO A N 1
ATOM 1087 C CA . PRO A 1 147 ? 0.853 3.225 10.376 1.00 98.31 147 PRO A CA 1
ATOM 1088 C C . PRO A 1 147 ? 2.134 2.504 9.957 1.00 98.31 147 PRO A C 1
ATOM 1090 O O . PRO A 1 147 ? 2.719 2.853 8.936 1.00 98.31 147 PRO A O 1
ATOM 1093 N N . VAL A 1 148 ? 2.577 1.527 10.754 1.00 98.44 148 VAL A N 1
ATOM 1094 C CA . VAL A 1 148 ? 3.799 0.765 10.498 1.00 98.44 148 VAL A CA 1
ATOM 1095 C C . VAL A 1 148 ? 3.548 -0.712 10.758 1.00 98.44 148 VAL A C 1
ATOM 1097 O O . VAL A 1 148 ? 3.465 -1.140 11.907 1.00 98.44 148 VAL A O 1
ATOM 1100 N N . VAL A 1 149 ? 3.440 -1.492 9.683 1.00 98.44 149 VAL A N 1
ATOM 1101 C CA . VAL A 1 149 ? 3.323 -2.954 9.756 1.00 98.44 149 VAL A CA 1
ATOM 1102 C C . VAL A 1 149 ? 4.684 -3.611 9.976 1.00 98.44 149 VAL A C 1
ATOM 1104 O O . VAL A 1 149 ? 4.799 -4.489 10.820 1.00 98.44 149 VAL A O 1
ATOM 1107 N N . ASN A 1 150 ? 5.719 -3.206 9.237 1.00 98.00 150 ASN A N 1
ATOM 1108 C CA . ASN A 1 150 ? 7.068 -3.764 9.342 1.00 98.00 150 ASN A CA 1
ATOM 1109 C C . ASN A 1 150 ? 7.952 -2.859 10.200 1.00 98.00 150 ASN A C 1
ATOM 1111 O O . ASN A 1 150 ? 8.760 -2.088 9.683 1.00 98.00 150 ASN A O 1
ATOM 1115 N N . VAL A 1 151 ? 7.791 -2.942 11.520 1.00 97.62 151 VAL A N 1
ATOM 1116 C CA . VAL A 1 151 ? 8.562 -2.113 12.463 1.00 97.62 151 VAL A CA 1
ATOM 1117 C C . VAL A 1 151 ? 10.075 -2.335 12.340 1.00 97.62 151 VAL A C 1
ATOM 1119 O O . VAL A 1 151 ? 10.784 -1.331 12.265 1.00 97.62 151 VAL A O 1
ATOM 1122 N N . PRO A 1 152 ? 10.599 -3.576 12.233 1.00 96.75 152 PRO A N 1
ATOM 1123 C CA . PRO A 1 152 ? 12.034 -3.792 12.029 1.00 96.75 152 PRO A CA 1
ATOM 1124 C C . PRO A 1 152 ? 12.555 -3.116 10.756 1.00 96.75 152 PRO A C 1
ATOM 1126 O O . PRO A 1 152 ? 13.520 -2.358 10.806 1.00 96.75 152 PRO A O 1
ATOM 1129 N N . GLY A 1 153 ? 11.864 -3.306 9.626 1.00 96.56 153 GLY A N 1
ATOM 1130 C CA . GLY A 1 153 ? 12.227 -2.650 8.370 1.00 96.56 153 GLY A CA 1
ATOM 1131 C C . GLY A 1 153 ? 12.122 -1.125 8.442 1.00 96.56 153 GLY A C 1
ATOM 1132 O O . GLY A 1 153 ? 12.961 -0.426 7.881 1.00 96.56 153 GLY A O 1
ATOM 1133 N N . PHE A 1 154 ? 11.119 -0.593 9.147 1.00 96.56 154 PHE A N 1
ATOM 1134 C CA . PHE A 1 154 ? 10.917 0.848 9.312 1.00 96.56 154 PHE A CA 1
ATOM 1135 C C . PHE A 1 154 ? 12.038 1.494 10.128 1.00 96.56 154 PHE A C 1
ATOM 1137 O O . PHE A 1 154 ? 12.596 2.504 9.702 1.00 96.56 154 PHE A O 1
ATOM 1144 N N . VAL A 1 155 ? 12.427 0.886 11.254 1.00 95.44 155 VAL A N 1
ATOM 1145 C CA . VAL A 1 155 ? 13.561 1.351 12.072 1.00 95.44 155 VAL A CA 1
ATOM 1146 C C . VAL A 1 155 ? 14.855 1.348 11.253 1.00 95.44 155 VAL A C 1
ATOM 1148 O O . VAL A 1 155 ? 15.619 2.310 11.310 1.00 95.44 155 VAL A O 1
ATOM 1151 N N . ALA A 1 156 ? 15.059 0.326 10.421 1.00 95.12 156 ALA A N 1
ATOM 1152 C CA . ALA A 1 156 ? 16.193 0.237 9.503 1.00 95.12 156 ALA A CA 1
ATOM 1153 C C . ALA A 1 156 ? 16.045 1.088 8.221 1.00 95.12 156 ALA A C 1
ATOM 1155 O O . ALA A 1 156 ? 16.930 1.067 7.366 1.00 95.12 156 ALA A O 1
ATOM 1156 N N . SER A 1 157 ? 14.943 1.835 8.060 1.00 94.69 157 SER A N 1
ATOM 1157 C CA . SER A 1 157 ? 14.626 2.625 6.858 1.00 94.69 157 SER A CA 1
ATOM 1158 C C . SER A 1 157 ? 14.734 1.824 5.552 1.00 94.69 157 SER A C 1
ATOM 1160 O O . SER A 1 157 ? 15.181 2.333 4.521 1.00 94.69 157 SER A O 1
ATOM 1162 N N . MET A 1 158 ? 14.326 0.555 5.582 1.00 94.19 158 MET A N 1
ATOM 1163 C CA . MET A 1 158 ? 14.490 -0.383 4.478 1.00 94.19 158 MET A CA 1
ATOM 1164 C C . MET A 1 158 ? 13.184 -1.057 4.069 1.00 94.19 158 MET A C 1
ATOM 1166 O O . MET A 1 158 ? 12.226 -1.141 4.830 1.00 94.19 158 MET A O 1
ATOM 1170 N N . ARG A 1 159 ? 13.158 -1.575 2.837 1.00 95.06 159 ARG A N 1
ATOM 1171 C CA . ARG A 1 159 ? 11.990 -2.276 2.292 1.00 95.06 159 ARG A CA 1
ATOM 1172 C C . ARG A 1 159 ? 11.688 -3.565 3.056 1.00 95.06 159 ARG A C 1
ATOM 1174 O O . ARG A 1 159 ? 10.544 -3.827 3.404 1.00 95.06 159 ARG A O 1
ATOM 1181 N N . CYS A 1 160 ? 12.704 -4.393 3.250 1.00 96.94 160 CYS A N 1
ATOM 1182 C CA . CYS A 1 160 ? 12.534 -5.753 3.740 1.00 96.94 160 CYS A CA 1
ATOM 1183 C C . CYS A 1 160 ? 12.452 -5.821 5.267 1.00 96.94 160 CYS A C 1
ATOM 1185 O O . CYS A 1 160 ? 12.653 -4.829 5.965 1.00 96.94 160 CYS A O 1
ATOM 1187 N N . PHE A 1 161 ? 12.146 -7.004 5.791 1.00 95.62 161 PHE A N 1
ATOM 1188 C CA . PHE A 1 161 ? 12.327 -7.287 7.209 1.00 95.62 161 PHE A CA 1
ATOM 1189 C C . PHE A 1 161 ? 13.811 -7.158 7.582 1.00 95.62 161 PHE A C 1
ATOM 1191 O O . PHE A 1 161 ? 14.680 -7.630 6.840 1.00 95.62 161 PHE A O 1
ATOM 1198 N N . ASP A 1 162 ? 14.104 -6.505 8.707 1.00 94.94 162 ASP A N 1
ATOM 1199 C CA . ASP A 1 162 ? 15.481 -6.272 9.142 1.00 94.94 162 ASP A CA 1
ATOM 1200 C C . ASP A 1 162 ? 16.057 -7.494 9.873 1.00 94.94 162 ASP A C 1
ATOM 1202 O O . ASP A 1 162 ? 16.143 -7.543 11.096 1.00 94.94 162 ASP A O 1
ATOM 1206 N N . ASP A 1 163 ? 16.432 -8.510 9.097 1.00 90.56 163 ASP A N 1
ATOM 1207 C CA . ASP A 1 163 ? 17.253 -9.642 9.535 1.00 90.56 163 ASP A CA 1
ATOM 1208 C C . ASP A 1 163 ? 18.360 -9.939 8.506 1.00 90.56 163 ASP A C 1
ATOM 1210 O O . ASP A 1 163 ? 18.568 -9.168 7.567 1.00 90.56 163 ASP A O 1
ATOM 1214 N N . GLU A 1 164 ? 19.097 -11.037 8.667 1.00 88.19 164 GLU A N 1
ATOM 1215 C CA . GLU A 1 164 ? 20.127 -11.450 7.701 1.00 88.19 164 GLU A CA 1
ATOM 1216 C C . GLU A 1 164 ? 19.543 -11.856 6.337 1.00 88.19 164 GLU A C 1
ATOM 1218 O O . GLU A 1 164 ? 20.190 -11.683 5.306 1.00 88.19 164 GLU A O 1
ATOM 1223 N N . SER A 1 165 ? 18.311 -12.374 6.312 1.00 88.38 165 SER A N 1
ATOM 1224 C CA . SER A 1 165 ? 17.660 -12.878 5.100 1.00 88.38 165 SER A CA 1
ATOM 1225 C C . SER A 1 165 ? 17.094 -11.772 4.207 1.00 88.38 165 SER A C 1
ATOM 1227 O O . SER A 1 165 ? 16.888 -12.001 3.013 1.00 88.38 165 SER A O 1
ATOM 1229 N N . LYS A 1 166 ? 16.822 -10.587 4.779 1.00 92.25 166 LYS A N 1
ATOM 1230 C CA . LYS A 1 166 ? 16.226 -9.424 4.102 1.00 92.25 166 LYS A CA 1
ATOM 1231 C C . LYS A 1 166 ? 15.005 -9.808 3.260 1.00 92.25 166 LYS A C 1
ATOM 1233 O O . LYS A 1 166 ? 14.833 -9.329 2.138 1.00 92.25 166 LYS A O 1
ATOM 1238 N N . GLN A 1 167 ? 14.144 -10.674 3.793 1.00 94.69 167 GLN A N 1
ATOM 1239 C CA . GLN A 1 167 ? 12.947 -11.120 3.082 1.00 94.69 167 GLN A CA 1
ATOM 1240 C C . GLN A 1 167 ? 11.878 -10.018 2.997 1.00 94.69 167 GLN A C 1
ATOM 1242 O O . GLN A 1 167 ? 11.657 -9.250 3.936 1.00 94.69 167 GLN A O 1
ATOM 1247 N N . ASP A 1 168 ? 11.186 -9.963 1.858 1.00 95.19 168 ASP A N 1
ATOM 1248 C CA . ASP A 1 168 ? 10.036 -9.084 1.634 1.00 95.19 168 ASP A CA 1
ATOM 1249 C C . ASP A 1 168 ? 8.785 -9.710 2.277 1.00 95.19 168 ASP A C 1
ATOM 1251 O O . ASP A 1 168 ? 8.287 -10.730 1.794 1.00 95.19 168 ASP A O 1
ATOM 1255 N N . LEU A 1 169 ? 8.270 -9.106 3.359 1.00 95.69 169 LEU A N 1
ATOM 1256 C CA . LEU A 1 169 ? 7.089 -9.605 4.080 1.00 95.69 169 LEU A CA 1
ATOM 1257 C C . LEU A 1 169 ? 5.870 -9.769 3.165 1.00 95.69 169 LEU A C 1
ATOM 1259 O O . LEU A 1 169 ? 5.097 -10.709 3.345 1.00 95.69 169 LEU A O 1
ATOM 1263 N N . ASN A 1 170 ? 5.719 -8.918 2.147 1.00 95.31 170 ASN A N 1
ATOM 1264 C CA . ASN A 1 170 ? 4.608 -8.971 1.201 1.00 95.31 170 ASN A CA 1
ATOM 1265 C C . ASN A 1 170 ? 4.752 -10.104 0.162 1.00 95.31 170 ASN A C 1
ATOM 1267 O O . ASN A 1 170 ? 3.975 -10.188 -0.789 1.00 95.31 170 ASN A O 1
ATOM 1271 N N . ARG A 1 171 ? 5.757 -10.974 0.322 1.00 93.38 171 ARG A N 1
ATOM 1272 C CA . ARG A 1 171 ? 5.921 -12.254 -0.388 1.00 93.38 171 ARG A CA 1
ATOM 1273 C C . ARG A 1 171 ? 5.855 -13.462 0.545 1.00 93.38 171 ARG A C 1
ATOM 1275 O O . ARG A 1 171 ? 5.961 -14.597 0.081 1.00 93.38 171 ARG A O 1
ATOM 1282 N N . LEU A 1 172 ? 5.707 -13.225 1.848 1.00 93.62 172 LEU A N 1
ATOM 1283 C CA . LEU A 1 172 ? 5.651 -14.263 2.874 1.00 93.62 172 LEU A CA 1
ATOM 1284 C C . LEU A 1 172 ? 4.244 -14.485 3.416 1.00 93.62 172 LEU A C 1
ATOM 1286 O O . LEU A 1 172 ? 4.057 -15.452 4.147 1.00 93.62 172 LEU A O 1
ATOM 1290 N N . MET A 1 173 ? 3.275 -13.627 3.085 1.00 95.00 173 MET A N 1
ATOM 1291 C CA . MET A 1 173 ? 1.923 -13.707 3.637 1.00 95.00 173 MET A CA 1
ATOM 1292 C C . MET A 1 173 ? 1.250 -15.049 3.281 1.00 95.00 173 MET A C 1
ATOM 1294 O O . MET A 1 173 ? 1.458 -15.571 2.182 1.00 95.00 173 MET A O 1
ATOM 1298 N N . PRO A 1 174 ? 0.458 -15.639 4.198 1.00 95.94 174 PRO A N 1
ATOM 1299 C CA . PRO A 1 174 ? 0.115 -15.135 5.530 1.00 95.94 174 PRO A CA 1
ATOM 1300 C C . PRO A 1 174 ? 1.187 -15.425 6.591 1.00 95.94 174 PRO A C 1
ATOM 1302 O O . PRO A 1 174 ? 0.960 -15.132 7.750 1.00 95.94 174 PRO A O 1
ATOM 1305 N N . GLY A 1 175 ? 2.341 -15.988 6.231 1.00 95.31 175 GLY A N 1
ATOM 1306 C CA . GLY A 1 175 ? 3.396 -16.402 7.153 1.00 95.31 175 GLY A CA 1
ATOM 1307 C C . GLY A 1 175 ? 3.259 -17.853 7.619 1.00 95.31 175 GLY A C 1
ATOM 1308 O O . GLY A 1 175 ? 2.374 -18.593 7.185 1.00 95.31 175 GLY A O 1
ATOM 1309 N N . LYS A 1 176 ? 4.147 -18.264 8.529 1.00 94.81 176 LYS A N 1
ATOM 1310 C CA . LYS A 1 176 ? 4.145 -19.589 9.172 1.00 94.81 176 LYS A CA 1
ATOM 1311 C C . LYS A 1 176 ? 4.526 -19.466 10.641 1.00 94.81 176 LYS A C 1
ATOM 1313 O O . LYS A 1 176 ? 5.547 -18.854 10.953 1.00 94.81 176 LYS A O 1
ATOM 1318 N N . ILE A 1 177 ? 3.742 -20.078 11.528 1.00 94.31 177 ILE A N 1
ATOM 1319 C CA . ILE A 1 177 ? 3.976 -20.033 12.981 1.00 94.31 177 ILE A CA 1
ATOM 1320 C C . ILE A 1 177 ? 5.275 -20.735 13.406 1.00 94.31 177 ILE A C 1
ATOM 1322 O O . ILE A 1 177 ? 5.900 -20.331 14.379 1.00 94.31 177 ILE A O 1
ATOM 1326 N N . ASP A 1 178 ? 5.696 -21.745 12.649 1.00 93.25 178 ASP A N 1
ATOM 1327 C CA . ASP A 1 178 ? 6.912 -22.542 12.828 1.00 93.25 178 ASP A CA 1
ATOM 1328 C C . ASP A 1 178 ? 8.013 -22.177 11.810 1.00 93.25 178 ASP A C 1
ATOM 1330 O O . ASP A 1 178 ? 8.980 -22.913 11.624 1.00 93.25 178 ASP A O 1
ATOM 1334 N N . GLY A 1 179 ? 7.871 -21.034 11.129 1.00 94.12 179 GLY A N 1
ATOM 1335 C CA . GLY A 1 179 ? 8.843 -20.546 10.152 1.00 94.12 179 GLY A CA 1
ATOM 1336 C C . GLY A 1 179 ? 10.034 -19.808 10.771 1.00 94.12 179 GLY A C 1
ATOM 1337 O O . GLY A 1 179 ? 10.175 -19.692 11.986 1.00 94.12 179 GLY A O 1
ATOM 1338 N N . ALA A 1 180 ? 10.886 -19.244 9.912 1.00 94.56 180 ALA A N 1
ATOM 1339 C CA . ALA A 1 180 ? 11.910 -18.285 10.331 1.00 94.56 180 ALA A CA 1
ATOM 1340 C C . ALA A 1 180 ? 11.281 -16.988 10.885 1.00 94.56 180 ALA A C 1
ATOM 1342 O O . ALA A 1 180 ? 10.092 -16.732 10.685 1.00 94.56 180 ALA A O 1
ATOM 1343 N N . ALA A 1 181 ? 12.081 -16.137 11.533 1.00 95.44 181 ALA A N 1
ATOM 1344 C CA . ALA A 1 181 ? 11.621 -14.888 12.149 1.00 95.44 181 ALA A CA 1
ATOM 1345 C C . ALA A 1 181 ? 10.659 -14.040 11.277 1.00 95.44 181 ALA A C 1
ATOM 1347 O O . ALA A 1 181 ? 9.563 -13.743 11.760 1.00 95.44 181 ALA A O 1
ATOM 1348 N N . PRO A 1 182 ? 10.955 -13.717 9.997 1.00 96.00 182 PRO A N 1
ATOM 1349 C CA . PRO A 1 182 ? 10.043 -12.921 9.168 1.00 96.00 182 PRO A CA 1
ATOM 1350 C C . PRO A 1 182 ? 8.733 -13.655 8.828 1.00 96.00 182 PRO A C 1
ATOM 1352 O O . PRO A 1 182 ? 7.683 -13.026 8.709 1.00 96.00 182 PRO A O 1
ATOM 1355 N N . GLN A 1 183 ? 8.755 -14.990 8.732 1.00 96.75 183 GLN A N 1
ATOM 1356 C CA . GLN A 1 183 ? 7.559 -15.816 8.520 1.00 96.75 183 GLN A CA 1
ATOM 1357 C C . GLN A 1 183 ? 6.658 -15.843 9.759 1.00 96.75 183 GLN A C 1
ATOM 1359 O O . GLN A 1 183 ? 5.441 -15.719 9.622 1.00 96.75 183 GLN A O 1
ATOM 1364 N N . GLN A 1 184 ? 7.233 -15.964 10.960 1.00 97.31 184 GLN A N 1
ATOM 1365 C CA . GLN A 1 184 ? 6.467 -15.893 12.210 1.00 97.31 184 GLN A CA 1
ATOM 1366 C C . GLN A 1 184 ? 5.915 -14.486 12.453 1.00 97.31 184 GLN A C 1
ATOM 1368 O O . GLN A 1 184 ? 4.793 -14.335 12.937 1.00 97.31 184 GLN A O 1
ATOM 1373 N N . TYR A 1 185 ? 6.685 -13.455 12.094 1.00 97.56 185 TYR A N 1
ATOM 1374 C CA . TYR A 1 185 ? 6.241 -12.067 12.150 1.00 97.56 185 TYR A CA 1
ATOM 1375 C C . TYR A 1 185 ? 5.033 -11.841 11.232 1.00 97.56 185 TYR A C 1
ATOM 1377 O O . TYR A 1 185 ? 3.990 -11.384 11.697 1.00 97.56 185 TYR A O 1
ATOM 1385 N N . ALA A 1 186 ? 5.132 -12.249 9.959 1.00 97.62 186 ALA A N 1
ATOM 1386 C CA . ALA A 1 186 ? 4.025 -12.194 9.003 1.00 97.62 186 ALA A CA 1
ATOM 1387 C C . ALA A 1 186 ? 2.791 -12.969 9.502 1.00 97.62 186 ALA A C 1
ATOM 1389 O O . ALA A 1 186 ? 1.686 -12.432 9.456 1.00 97.62 186 ALA A O 1
ATOM 1390 N N . TYR A 1 187 ? 2.993 -14.164 10.075 1.00 98.00 187 TYR A N 1
ATOM 1391 C CA . TYR A 1 187 ? 1.930 -14.978 10.677 1.00 98.00 187 TYR A CA 1
ATOM 1392 C C . TYR A 1 187 ? 1.154 -14.207 11.739 1.00 98.00 187 TYR A C 1
ATOM 1394 O O . TYR A 1 187 ? -0.074 -14.144 11.712 1.00 98.00 187 TYR A O 1
ATOM 1402 N N . ARG A 1 188 ? 1.862 -13.571 12.670 1.00 98.06 188 ARG A N 1
ATOM 1403 C CA . ARG A 1 188 ? 1.221 -12.848 13.770 1.00 98.06 188 ARG A CA 1
ATOM 1404 C C . ARG A 1 188 ? 0.573 -11.550 13.299 1.00 98.06 188 ARG A C 1
ATOM 1406 O O . ARG A 1 188 ? -0.530 -11.268 13.746 1.00 98.06 188 ARG A O 1
ATOM 1413 N N . ILE A 1 189 ? 1.163 -10.812 12.354 1.00 98.31 189 ILE A N 1
ATOM 1414 C CA . ILE A 1 189 ? 0.484 -9.673 11.704 1.00 98.31 189 ILE A CA 1
ATOM 1415 C C . ILE A 1 189 ? -0.836 -10.127 11.076 1.00 98.31 189 ILE A C 1
ATOM 1417 O O . ILE A 1 189 ? -1.886 -9.533 11.326 1.00 98.31 189 ILE A O 1
ATOM 1421 N N . PHE A 1 190 ? -0.798 -11.194 10.279 1.00 98.12 190 PHE A N 1
ATOM 1422 C CA . PHE A 1 190 ? -1.969 -11.649 9.550 1.00 98.12 190 PHE A CA 1
ATOM 1423 C C . PHE A 1 190 ? -3.070 -12.133 10.500 1.00 98.12 190 PHE A C 1
ATOM 1425 O O . PHE A 1 190 ? -4.190 -11.633 10.457 1.00 98.12 190 PHE A O 1
ATOM 1432 N N . HIS A 1 191 ? -2.751 -13.054 11.409 1.00 96.81 191 HIS A N 1
ATOM 1433 C CA . HIS A 1 191 ? -3.748 -13.692 12.270 1.00 96.81 191 HIS A CA 1
ATOM 1434 C C . HIS A 1 191 ? -4.173 -12.834 13.471 1.00 96.81 191 HIS A C 1
ATOM 1436 O O . HIS A 1 191 ? -5.338 -12.878 13.868 1.00 96.81 191 HIS A O 1
ATOM 1442 N N . ASN A 1 192 ? -3.277 -12.023 14.046 1.00 97.00 192 ASN A N 1
ATOM 1443 C CA . ASN A 1 192 ? -3.612 -11.214 15.222 1.00 97.00 192 ASN A CA 1
ATOM 1444 C C . ASN A 1 192 ? -4.226 -9.858 14.861 1.00 97.00 192 ASN A C 1
ATOM 1446 O O . ASN A 1 192 ? -4.765 -9.212 15.763 1.00 97.00 192 ASN A O 1
ATOM 1450 N N . ILE A 1 193 ? -4.149 -9.420 13.599 1.00 98.31 193 ILE A N 1
ATOM 1451 C CA . ILE A 1 193 ? -4.641 -8.108 13.158 1.00 98.31 193 ILE A CA 1
ATOM 1452 C C . ILE A 1 193 ? -5.518 -8.250 11.914 1.00 98.31 193 ILE A C 1
ATOM 1454 O O . ILE A 1 193 ? -6.720 -8.021 11.994 1.00 98.31 193 ILE A O 1
ATOM 1458 N N . VAL A 1 194 ? -4.941 -8.645 10.778 1.00 98.00 194 VAL A N 1
ATOM 1459 C CA . VAL A 1 194 ? -5.598 -8.506 9.463 1.00 98.00 194 VAL A CA 1
ATOM 1460 C C . VAL A 1 194 ? -6.805 -9.428 9.293 1.00 98.00 194 VAL A C 1
ATOM 1462 O O . VAL A 1 194 ? -7.795 -9.033 8.686 1.00 98.00 194 VAL A O 1
ATOM 1465 N N . ALA A 1 195 ? -6.775 -10.619 9.889 1.00 97.19 195 ALA A N 1
ATOM 1466 C CA . ALA A 1 195 ? -7.875 -11.582 9.847 1.00 97.19 195 ALA A CA 1
ATOM 1467 C C . ALA A 1 195 ? -9.161 -11.116 10.562 1.00 97.19 195 ALA A C 1
ATOM 1469 O O . ALA A 1 195 ? -10.152 -11.838 10.558 1.00 97.19 195 ALA A O 1
ATOM 1470 N N . LYS A 1 196 ? -9.143 -9.936 11.195 1.00 97.81 196 LYS A N 1
ATOM 1471 C CA . LYS A 1 196 ? -10.276 -9.341 11.921 1.00 97.81 196 LYS A CA 1
ATOM 1472 C C . LYS A 1 196 ? -10.979 -8.244 11.121 1.00 97.81 196 LYS A C 1
ATOM 1474 O O . LYS A 1 196 ? -11.853 -7.573 11.659 1.00 97.81 196 LYS A O 1
ATOM 1479 N N . PHE A 1 197 ? -10.551 -8.008 9.884 1.00 98.62 197 PHE A N 1
ATOM 1480 C CA . PHE A 1 197 ? -11.094 -6.969 9.018 1.00 98.62 197 PHE A CA 1
ATOM 1481 C C . PHE A 1 197 ? -12.112 -7.550 8.037 1.00 98.62 197 PHE A C 1
ATOM 1483 O O . PHE A 1 197 ? -11.929 -8.658 7.546 1.00 98.62 197 PHE A O 1
ATOM 1490 N N . ASP A 1 198 ? -13.126 -6.761 7.687 1.00 98.69 198 ASP A N 1
ATOM 1491 C CA . ASP A 1 198 ? -14.033 -7.036 6.566 1.00 98.69 198 ASP A CA 1
ATOM 1492 C C . ASP A 1 198 ? -13.518 -6.380 5.272 1.00 98.69 198 ASP A C 1
ATOM 1494 O O . ASP A 1 198 ? -13.646 -6.926 4.172 1.00 98.69 198 ASP A O 1
ATOM 1498 N N . TYR A 1 199 ? -12.867 -5.219 5.417 1.00 98.81 199 TYR A N 1
ATOM 1499 C CA . TYR A 1 199 ? -12.274 -4.436 4.333 1.00 98.81 199 TYR A CA 1
ATOM 1500 C C . TYR A 1 199 ? -10.827 -4.061 4.663 1.00 98.81 199 TYR A C 1
ATOM 1502 O O . TYR A 1 199 ? -10.513 -3.746 5.810 1.00 98.81 199 TYR A O 1
ATOM 1510 N N . LEU A 1 200 ? -9.949 -4.042 3.658 1.00 98.75 200 LEU A N 1
ATOM 1511 C CA . LEU A 1 200 ? -8.539 -3.674 3.811 1.00 98.75 200 LEU A CA 1
ATOM 1512 C C . LEU A 1 200 ? -8.089 -2.696 2.719 1.00 98.75 200 LEU A C 1
ATOM 1514 O O . LEU A 1 200 ? -8.226 -2.973 1.531 1.00 98.75 200 LEU A O 1
ATOM 1518 N N . MET A 1 201 ? -7.468 -1.590 3.115 1.00 98.69 201 MET A N 1
ATOM 1519 C CA . MET A 1 201 ? -6.698 -0.724 2.219 1.00 98.69 201 MET A CA 1
ATOM 1520 C C . MET A 1 201 ? -5.232 -0.744 2.646 1.00 98.69 201 MET A C 1
ATOM 1522 O O . MET A 1 201 ? -4.865 -0.151 3.659 1.00 98.69 201 MET A O 1
ATOM 1526 N N . ASP A 1 202 ? -4.400 -1.449 1.881 1.00 98.50 202 ASP A N 1
ATOM 1527 C CA . ASP A 1 202 ? -2.968 -1.583 2.147 1.00 98.50 202 ASP A CA 1
ATOM 1528 C C . ASP A 1 202 ? -2.183 -0.542 1.340 1.00 98.50 202 ASP A C 1
ATOM 1530 O O . ASP A 1 202 ? -2.178 -0.566 0.106 1.00 98.50 202 ASP A O 1
ATOM 1534 N N . LEU A 1 203 ? -1.567 0.408 2.042 1.00 98.62 203 LEU A N 1
ATOM 1535 C CA . LEU A 1 203 ? -0.921 1.592 1.485 1.00 98.62 203 LEU A CA 1
ATOM 1536 C C . LEU A 1 203 ? 0.574 1.334 1.242 1.00 98.62 203 LEU A C 1
ATOM 1538 O O . LEU A 1 203 ? 1.332 1.057 2.174 1.00 98.62 203 LEU A O 1
ATOM 1542 N N . HIS A 1 204 ? 0.991 1.472 -0.015 1.00 98.00 204 HIS A N 1
ATOM 1543 C CA . HIS A 1 204 ? 2.352 1.254 -0.520 1.00 98.00 204 HIS A CA 1
ATOM 1544 C C . HIS A 1 204 ? 2.892 2.509 -1.202 1.00 98.00 204 HIS A C 1
ATOM 1546 O O . HIS A 1 204 ? 2.170 3.475 -1.456 1.00 98.00 204 HIS A O 1
ATOM 1552 N N . THR A 1 205 ? 4.169 2.476 -1.555 1.00 95.81 205 THR A N 1
ATOM 1553 C CA . THR A 1 205 ? 4.774 3.374 -2.545 1.00 95.81 205 THR A CA 1
ATOM 1554 C C . THR A 1 205 ? 5.643 2.566 -3.511 1.00 95.81 205 THR A C 1
ATOM 1556 O O . THR A 1 205 ? 5.918 1.390 -3.296 1.00 95.81 205 THR A O 1
ATOM 1559 N N . ALA A 1 206 ? 6.175 3.201 -4.554 1.00 92.62 206 ALA A N 1
ATOM 1560 C CA . ALA A 1 206 ? 7.244 2.613 -5.355 1.00 92.62 206 ALA A CA 1
ATOM 1561 C C . ALA A 1 206 ? 8.446 2.216 -4.488 1.00 92.62 206 ALA A C 1
ATOM 1563 O O . ALA A 1 206 ? 8.729 2.831 -3.463 1.00 92.62 206 ALA A O 1
ATOM 1564 N N . SER A 1 207 ? 9.225 1.243 -4.962 1.00 89.75 207 SER A N 1
ATOM 1565 C CA . SER A 1 207 ? 10.540 0.941 -4.392 1.00 89.75 207 SER A CA 1
ATOM 1566 C C . SER A 1 207 ? 11.533 2.092 -4.618 1.00 89.75 207 SER A C 1
ATOM 1568 O O . SER A 1 207 ? 11.387 2.877 -5.556 1.00 89.75 207 SER A O 1
ATOM 1570 N N . LEU A 1 208 ? 12.591 2.153 -3.802 1.00 90.06 208 LEU A N 1
ATOM 1571 C CA . LEU A 1 208 ? 13.649 3.161 -3.925 1.00 90.06 208 LEU A CA 1
ATOM 1572 C C . LEU A 1 208 ? 14.207 3.235 -5.359 1.00 90.06 208 LEU A C 1
ATOM 1574 O O . LEU A 1 208 ? 14.385 2.206 -6.017 1.00 90.06 208 LEU A O 1
ATOM 1578 N N . GLY A 1 209 ? 14.474 4.459 -5.818 1.00 89.44 209 GLY A N 1
ATOM 1579 C CA . GLY A 1 209 ? 14.977 4.736 -7.165 1.00 89.44 209 GLY A CA 1
ATOM 1580 C C . GLY A 1 209 ? 13.895 4.838 -8.240 1.00 89.44 209 GLY A C 1
ATOM 1581 O O . GLY A 1 209 ? 14.232 5.047 -9.393 1.00 89.44 209 GLY A O 1
ATOM 1582 N N . ARG A 1 210 ? 12.605 4.733 -7.898 1.00 91.56 210 ARG A N 1
ATOM 1583 C CA . ARG A 1 210 ? 11.503 4.788 -8.873 1.00 91.56 210 ARG A CA 1
ATOM 1584 C C . ARG A 1 210 ? 10.547 5.938 -8.602 1.00 91.56 210 ARG A C 1
ATOM 1586 O O . ARG A 1 210 ? 10.362 6.345 -7.453 1.00 91.56 210 ARG A O 1
ATOM 1593 N N . ARG A 1 211 ? 9.908 6.416 -9.670 1.00 93.38 211 ARG A N 1
ATOM 1594 C CA . ARG A 1 211 ? 8.745 7.305 -9.588 1.00 93.38 211 ARG A CA 1
ATOM 1595 C C . ARG A 1 211 ? 7.482 6.531 -9.936 1.00 93.38 211 ARG A C 1
ATOM 1597 O O . ARG A 1 211 ? 7.493 5.761 -10.892 1.00 93.38 211 ARG A O 1
ATOM 1604 N N . ASN A 1 212 ? 6.416 6.739 -9.174 1.00 93.50 212 ASN A N 1
ATOM 1605 C CA . ASN A 1 212 ? 5.122 6.094 -9.396 1.00 93.50 212 ASN A CA 1
ATOM 1606 C C . ASN A 1 212 ? 4.008 7.132 -9.488 1.00 93.50 212 ASN A C 1
ATOM 1608 O O . ASN A 1 212 ? 4.069 8.178 -8.838 1.00 93.50 212 ASN A O 1
ATOM 1612 N N . SER A 1 213 ? 2.981 6.807 -10.266 1.00 93.25 213 SER A N 1
ATOM 1613 C CA . SER A 1 213 ? 1.679 7.470 -10.183 1.00 93.25 213 SER A CA 1
ATOM 1614 C C . SER A 1 213 ? 0.962 7.117 -8.872 1.00 93.25 213 SER A C 1
ATOM 1616 O O . SER A 1 213 ? 1.373 6.207 -8.146 1.00 93.25 213 SER A O 1
ATOM 1618 N N . LEU A 1 214 ? -0.125 7.828 -8.568 1.00 94.62 214 LEU A N 1
ATOM 1619 C CA . LEU A 1 214 ? -1.135 7.316 -7.647 1.00 94.62 214 LEU A CA 1
ATOM 1620 C C . LEU A 1 214 ? -1.961 6.260 -8.388 1.00 94.62 214 LEU A C 1
ATOM 1622 O O . LEU A 1 214 ? -2.769 6.614 -9.249 1.00 94.62 214 LEU A O 1
ATOM 1626 N N . TYR A 1 215 ? -1.780 4.982 -8.062 1.00 95.62 215 TYR A N 1
ATOM 1627 C CA . TYR A 1 215 ? -2.536 3.898 -8.695 1.00 95.62 215 TYR A CA 1
ATOM 1628 C C . TYR A 1 215 ? -3.069 2.888 -7.684 1.00 95.62 215 TYR A C 1
ATOM 1630 O O . TYR A 1 215 ? -2.539 2.735 -6.585 1.00 95.62 215 TYR A O 1
ATOM 1638 N N . VAL A 1 216 ? -4.153 2.208 -8.052 1.00 97.12 216 VAL A N 1
ATOM 1639 C CA . VAL A 1 216 ? -4.761 1.157 -7.227 1.00 97.12 216 VAL A CA 1
ATOM 1640 C C . VAL A 1 216 ? -4.679 -0.173 -7.955 1.00 97.12 216 VAL A C 1
ATOM 1642 O O . VAL A 1 216 ? -4.976 -0.279 -9.145 1.00 97.12 216 VAL A O 1
ATOM 1645 N N . ARG A 1 217 ? -4.278 -1.197 -7.206 1.00 96.19 217 ARG A N 1
ATOM 1646 C CA . ARG A 1 217 ? -4.252 -2.596 -7.622 1.00 96.19 217 ARG A CA 1
ATOM 1647 C C . ARG A 1 217 ? -5.415 -3.325 -6.974 1.00 96.19 217 ARG A C 1
ATOM 1649 O O . ARG A 1 217 ? -5.527 -3.355 -5.746 1.00 96.19 217 ARG A O 1
ATOM 1656 N N . ALA A 1 218 ? -6.257 -3.920 -7.807 1.00 95.19 218 ALA A N 1
ATOM 1657 C CA . ALA A 1 218 ? -7.517 -4.507 -7.383 1.00 95.19 218 ALA A CA 1
ATOM 1658 C C . ALA A 1 218 ? -7.910 -5.700 -8.259 1.00 95.19 218 ALA A C 1
ATOM 1660 O O . ALA A 1 218 ? -7.519 -5.794 -9.423 1.00 95.19 218 ALA A O 1
ATOM 1661 N N . ASP A 1 219 ? -8.722 -6.598 -7.702 1.00 93.75 219 ASP A N 1
ATOM 1662 C CA . ASP A 1 219 ? -9.447 -7.577 -8.506 1.00 93.75 219 ASP A CA 1
ATOM 1663 C C . ASP A 1 219 ? -10.715 -6.927 -9.073 1.00 93.75 219 ASP A C 1
ATOM 1665 O O . ASP A 1 219 ? -11.768 -6.919 -8.440 1.00 93.75 219 ASP A O 1
ATOM 1669 N N . MET A 1 220 ? -10.588 -6.352 -10.269 1.00 93.31 220 MET A N 1
ATOM 1670 C CA . MET A 1 220 ? -11.695 -5.684 -10.969 1.00 93.31 220 MET A CA 1
ATOM 1671 C C . MET A 1 220 ? -12.838 -6.626 -11.397 1.00 93.31 220 MET A C 1
ATOM 1673 O O . MET A 1 220 ? -13.863 -6.138 -11.863 1.00 93.31 220 MET A O 1
ATOM 1677 N N . ASN A 1 221 ? -12.694 -7.951 -11.243 1.00 92.25 221 ASN A N 1
ATOM 1678 C CA . ASN A 1 221 ? -13.789 -8.895 -11.493 1.00 92.25 221 ASN A CA 1
ATOM 1679 C C . ASN A 1 221 ? -14.776 -8.979 -10.316 1.00 92.25 221 ASN A C 1
ATOM 1681 O O . ASN A 1 221 ? -15.920 -9.392 -10.507 1.00 92.25 221 ASN A O 1
ATOM 1685 N N . ASP A 1 222 ? -14.361 -8.597 -9.104 1.00 94.00 222 ASP A N 1
ATOM 1686 C CA . ASP A 1 222 ? -15.259 -8.499 -7.955 1.00 94.00 222 ASP A CA 1
ATOM 1687 C C . ASP A 1 222 ? -15.941 -7.118 -7.968 1.00 94.00 222 ASP A C 1
ATOM 1689 O O . ASP A 1 222 ? -15.256 -6.098 -7.852 1.00 94.00 222 ASP A O 1
ATOM 1693 N N . PRO A 1 223 ? -17.280 -7.045 -8.089 1.00 95.44 223 PRO A N 1
ATOM 1694 C CA . PRO A 1 223 ? -17.983 -5.773 -8.240 1.00 95.44 223 PRO A CA 1
ATOM 1695 C C . PRO A 1 223 ? -17.859 -4.870 -7.008 1.00 95.44 223 PRO A C 1
ATOM 1697 O O . PRO A 1 223 ? -17.834 -3.649 -7.154 1.00 95.44 223 PRO A O 1
ATOM 1700 N N . VAL A 1 224 ? -17.736 -5.445 -5.805 1.00 96.81 224 VAL A N 1
ATOM 1701 C CA . VAL A 1 224 ? -17.521 -4.665 -4.580 1.00 96.81 224 VAL A CA 1
ATOM 1702 C C . VAL A 1 224 ? -16.124 -4.066 -4.626 1.00 96.81 224 VAL A C 1
ATOM 1704 O O . VAL A 1 224 ? -15.974 -2.857 -4.512 1.00 96.81 224 VAL A O 1
ATOM 1707 N N . ILE A 1 225 ? -15.096 -4.884 -4.865 1.00 96.88 225 ILE A N 1
ATOM 1708 C CA . ILE A 1 225 ? -13.702 -4.415 -4.908 1.00 96.88 225 ILE A CA 1
ATOM 1709 C C . ILE A 1 225 ? -13.499 -3.390 -6.029 1.00 96.88 225 ILE A C 1
ATOM 1711 O O . ILE A 1 225 ? -12.846 -2.371 -5.805 1.00 96.88 225 ILE A O 1
ATOM 1715 N N . SER A 1 226 ? -14.095 -3.619 -7.201 1.00 95.69 226 SER A N 1
ATOM 1716 C CA . SER A 1 226 ? -14.081 -2.676 -8.318 1.00 95.69 226 SER A CA 1
ATOM 1717 C C . SER A 1 226 ? -14.691 -1.329 -7.926 1.00 95.69 226 SER A C 1
ATOM 1719 O O . SER A 1 226 ? -14.085 -0.298 -8.209 1.00 95.69 226 SER A O 1
ATOM 1721 N N . ASN A 1 227 ? -15.848 -1.316 -7.248 1.00 96.44 227 ASN A N 1
ATOM 1722 C CA . ASN A 1 227 ? -16.471 -0.072 -6.787 1.00 96.44 227 ASN A CA 1
ATOM 1723 C C . ASN A 1 227 ? -15.550 0.694 -5.826 1.00 96.44 227 ASN A C 1
ATOM 1725 O O . ASN A 1 227 ? -15.268 1.873 -6.039 1.00 96.44 227 ASN A O 1
ATOM 1729 N N . LEU A 1 228 ? -15.004 0.005 -4.816 1.00 96.69 228 LEU A N 1
ATOM 1730 C CA . LEU A 1 228 ? -14.092 0.616 -3.843 1.00 96.69 228 LEU A CA 1
ATOM 1731 C C . LEU A 1 228 ? -12.830 1.169 -4.529 1.00 96.69 228 LEU A C 1
ATOM 1733 O O . LEU A 1 228 ? -12.385 2.273 -4.219 1.00 96.69 228 LEU A O 1
ATOM 1737 N N . ALA A 1 229 ? -12.265 0.439 -5.494 1.00 96.31 229 ALA A N 1
ATOM 1738 C CA . ALA A 1 229 ? -11.097 0.884 -6.249 1.00 96.31 229 ALA A CA 1
ATOM 1739 C C . ALA A 1 229 ? -11.391 2.152 -7.069 1.00 96.31 229 ALA A C 1
ATOM 1741 O O . ALA A 1 229 ? -10.589 3.086 -7.066 1.00 96.31 229 ALA A O 1
ATOM 1742 N N . THR A 1 230 ? -12.554 2.227 -7.721 1.00 93.62 230 THR A N 1
ATOM 1743 C CA . THR A 1 230 ? -12.991 3.418 -8.464 1.00 93.62 230 THR A CA 1
ATOM 1744 C C . THR A 1 230 ? -13.212 4.619 -7.543 1.00 93.62 230 THR A C 1
ATOM 1746 O O . THR A 1 230 ? -12.802 5.732 -7.878 1.00 93.62 230 THR A O 1
ATOM 1749 N N . LEU A 1 231 ? -13.782 4.412 -6.353 1.00 92.94 231 LEU A N 1
ATOM 1750 C CA . LEU A 1 231 ? -14.008 5.472 -5.363 1.00 92.94 231 LEU A CA 1
ATOM 1751 C C . LEU A 1 231 ? -12.716 6.091 -4.827 1.00 92.94 231 LEU A C 1
ATOM 1753 O O . LEU A 1 231 ? -12.714 7.265 -4.451 1.00 92.94 231 LEU A O 1
ATOM 1757 N N . MET A 1 232 ? -11.598 5.362 -4.855 1.00 93.44 232 MET A N 1
ATOM 1758 C CA . MET A 1 232 ? -10.294 5.949 -4.542 1.00 93.44 232 MET A CA 1
ATOM 1759 C C . MET A 1 232 ? -9.929 7.095 -5.501 1.00 93.44 232 MET A C 1
ATOM 1761 O O . MET A 1 232 ? -9.236 8.022 -5.085 1.00 93.44 232 MET A O 1
ATOM 1765 N N . LYS A 1 233 ? -10.441 7.080 -6.743 1.00 91.38 233 LYS A N 1
ATOM 1766 C CA . LYS A 1 233 ? -10.096 8.001 -7.844 1.00 91.38 233 LYS A CA 1
ATOM 1767 C C . LYS A 1 233 ? -8.583 8.131 -8.094 1.00 91.38 233 LYS A C 1
ATOM 1769 O O . LYS A 1 233 ? -8.055 9.244 -8.098 1.00 91.38 233 LYS A O 1
ATOM 1774 N N . PRO A 1 234 ? -7.851 7.018 -8.284 1.00 92.69 234 PRO A N 1
ATOM 1775 C CA . PRO A 1 234 ? -6.434 7.088 -8.624 1.00 92.69 234 PRO A CA 1
ATOM 1776 C C . PRO A 1 234 ? -6.220 7.624 -10.047 1.00 92.69 234 PRO A C 1
ATOM 1778 O O . PRO A 1 234 ? -7.152 7.703 -10.845 1.00 92.69 234 PRO A O 1
ATOM 1781 N N . GLN A 1 235 ? -4.975 7.917 -10.417 1.00 92.31 235 GLN A N 1
ATOM 1782 C CA . GLN A 1 235 ? -4.632 8.210 -11.813 1.00 92.31 235 GLN A CA 1
ATOM 1783 C C . GLN A 1 235 ? -4.777 6.957 -12.693 1.00 92.31 235 GLN A C 1
ATOM 1785 O O . GLN A 1 235 ? -5.253 7.046 -13.823 1.00 92.31 235 GLN A O 1
ATOM 1790 N N . VAL A 1 236 ? -4.406 5.783 -12.164 1.00 93.62 236 VAL A N 1
ATOM 1791 C CA . VAL A 1 236 ? -4.471 4.498 -12.878 1.00 93.62 236 VAL A CA 1
ATOM 1792 C C . VAL A 1 236 ? -5.118 3.417 -12.002 1.00 93.62 236 VAL A C 1
ATOM 1794 O O . VAL A 1 236 ? -4.841 3.310 -10.807 1.00 93.62 236 VAL A O 1
ATOM 1797 N N . LEU A 1 237 ? -5.974 2.592 -12.603 1.00 95.06 237 LEU A N 1
ATOM 1798 C CA . LEU A 1 237 ? -6.522 1.370 -12.011 1.00 95.06 237 LEU A CA 1
ATOM 1799 C C . LEU A 1 237 ? -5.906 0.164 -12.709 1.00 95.06 237 LEU A C 1
ATOM 1801 O O . LEU A 1 237 ? -5.938 0.087 -13.932 1.00 95.06 237 LEU A O 1
ATOM 1805 N N . VAL A 1 238 ? -5.362 -0.786 -11.953 1.00 94.44 238 VAL A N 1
ATOM 1806 C CA . VAL A 1 238 ? -4.732 -1.989 -12.509 1.00 94.44 238 VAL A CA 1
ATOM 1807 C C . VAL A 1 238 ? -5.443 -3.232 -11.993 1.00 94.44 238 VAL A C 1
ATOM 1809 O O . VAL A 1 238 ? -5.390 -3.530 -10.795 1.00 94.44 238 VAL A O 1
ATOM 1812 N N . HIS A 1 239 ? -6.061 -3.982 -12.909 1.00 91.44 239 HIS A N 1
ATOM 1813 C CA . HIS A 1 239 ? -6.570 -5.316 -12.620 1.00 91.44 239 HIS A CA 1
ATOM 1814 C C . HIS A 1 239 ? -5.404 -6.276 -12.359 1.00 91.44 239 HIS A C 1
ATOM 1816 O O . HIS A 1 239 ? -4.549 -6.495 -13.219 1.00 91.44 239 HIS A O 1
ATOM 1822 N N . VAL A 1 240 ? -5.351 -6.828 -11.147 1.00 85.12 240 VAL A N 1
ATOM 1823 C CA . VAL A 1 240 ? -4.376 -7.846 -10.751 1.00 85.12 240 VAL A CA 1
ATOM 1824 C C . VAL A 1 240 ? -4.880 -8.589 -9.519 1.00 85.12 240 VAL A C 1
ATOM 1826 O O . VAL A 1 240 ? -5.345 -7.975 -8.555 1.00 85.12 240 VAL A O 1
ATOM 1829 N N . ALA A 1 241 ? -4.689 -9.904 -9.461 1.00 71.69 241 ALA A N 1
ATOM 1830 C CA . ALA A 1 241 ? -4.718 -10.626 -8.192 1.00 71.69 241 ALA A CA 1
ATOM 1831 C C . ALA A 1 241 ? -3.384 -11.326 -7.953 1.00 71.69 241 ALA A C 1
ATOM 1833 O O . ALA A 1 241 ? -2.802 -11.951 -8.835 1.00 71.69 241 ALA A O 1
ATOM 1834 N N . THR A 1 242 ? -2.883 -11.149 -6.737 1.00 68.75 242 THR A N 1
ATOM 1835 C CA . THR A 1 242 ? -1.521 -11.510 -6.359 1.00 68.75 242 THR A CA 1
ATOM 1836 C C . THR A 1 242 ? -1.609 -12.557 -5.269 1.00 68.75 242 THR A C 1
ATOM 1838 O O . THR A 1 242 ? -2.158 -12.283 -4.206 1.00 68.75 242 THR A O 1
ATOM 1841 N N . LYS A 1 243 ? -1.074 -13.757 -5.492 1.00 71.69 243 LYS A N 1
ATOM 1842 C CA . LYS A 1 243 ? -0.978 -14.773 -4.432 1.00 71.69 243 LYS A CA 1
ATOM 1843 C C . LYS A 1 243 ? 0.219 -14.476 -3.520 1.00 71.69 243 LYS A C 1
ATOM 1845 O O . LYS A 1 243 ? 1.274 -14.068 -3.996 1.00 71.69 243 LYS A O 1
ATOM 1850 N N . GLY A 1 244 ? 0.063 -14.696 -2.213 1.00 79.00 244 GLY A N 1
ATOM 1851 C CA . GLY A 1 244 ? 1.147 -14.551 -1.225 1.00 79.00 244 GLY A CA 1
ATOM 1852 C C . GLY A 1 244 ? 1.496 -13.113 -0.817 1.00 79.00 244 GLY A C 1
ATOM 1853 O O . GLY A 1 244 ? 2.450 -12.918 -0.064 1.00 79.00 244 GLY A O 1
ATOM 1854 N N . SER A 1 245 ? 0.740 -12.117 -1.292 1.00 93.19 245 SER A N 1
ATOM 1855 C CA . SER A 1 245 ? 0.757 -10.751 -0.753 1.00 93.19 245 SER A CA 1
ATOM 1856 C C . SER A 1 245 ? -0.267 -10.586 0.364 1.00 93.19 245 SER A C 1
ATOM 1858 O O . SER A 1 245 ? -1.180 -11.404 0.497 1.00 93.19 245 SER A O 1
ATOM 1860 N N . LEU A 1 246 ? -0.153 -9.512 1.150 1.00 96.00 246 LEU A N 1
ATOM 1861 C CA . LEU A 1 246 ? -1.101 -9.227 2.225 1.00 96.00 246 LEU A CA 1
ATOM 1862 C C . LEU A 1 246 ? -2.529 -9.117 1.685 1.00 96.00 246 LEU A C 1
ATOM 1864 O O . LEU A 1 246 ? -3.425 -9.798 2.180 1.00 96.00 246 LEU A O 1
ATOM 1868 N N . ARG A 1 247 ? -2.708 -8.342 0.608 1.00 95.56 247 ARG A N 1
ATOM 1869 C CA . ARG A 1 247 ? -3.979 -8.227 -0.116 1.00 95.56 247 ARG A CA 1
ATOM 1870 C C . ARG A 1 247 ? -4.495 -9.594 -0.565 1.00 95.56 247 ARG A C 1
ATOM 1872 O O . ARG A 1 247 ? -5.637 -9.931 -0.280 1.00 95.56 247 ARG A O 1
ATOM 1879 N N . GLY A 1 248 ? -3.655 -10.394 -1.222 1.00 93.56 248 GLY A N 1
ATOM 1880 C CA . GLY A 1 248 ? -4.049 -11.707 -1.732 1.00 93.56 248 GLY A CA 1
ATOM 1881 C C . GLY A 1 248 ? -4.508 -12.670 -0.644 1.00 93.56 248 GLY A C 1
ATOM 1882 O O . GLY A 1 248 ? -5.526 -13.343 -0.791 1.00 93.56 248 GLY A O 1
ATOM 1883 N N . CYS A 1 249 ? -3.773 -12.724 0.465 1.00 95.56 249 CYS A N 1
ATOM 1884 C CA . CYS A 1 249 ? -4.116 -13.571 1.601 1.00 95.56 249 CYS A CA 1
ATOM 1885 C C . CYS A 1 249 ? -5.365 -13.076 2.338 1.00 95.56 249 CYS A C 1
ATOM 1887 O O . CYS A 1 249 ? -6.174 -13.902 2.750 1.00 95.56 249 CYS A O 1
ATOM 1889 N N . ALA A 1 250 ? -5.562 -11.760 2.455 1.00 95.81 250 ALA A N 1
ATOM 1890 C CA . ALA A 1 250 ? -6.778 -11.186 3.025 1.00 95.81 250 ALA A CA 1
ATOM 1891 C C . ALA A 1 250 ? -8.007 -11.521 2.154 1.00 95.81 250 ALA A C 1
ATOM 1893 O O . ALA A 1 250 ? -9.010 -12.018 2.663 1.00 95.81 250 ALA A O 1
ATOM 1894 N N . GLN A 1 251 ? -7.902 -11.367 0.829 1.00 95.00 251 GLN A N 1
ATOM 1895 C CA . GLN A 1 251 ? -8.968 -11.761 -0.104 1.00 95.00 251 GLN A CA 1
ATOM 1896 C C . GLN A 1 251 ? -9.289 -13.258 -0.027 1.00 95.00 251 GLN A C 1
ATOM 1898 O O . GLN A 1 251 ? -10.456 -13.638 -0.099 1.00 95.00 251 GLN A O 1
ATOM 1903 N N . ALA A 1 252 ? -8.280 -14.113 0.174 1.00 93.56 252 ALA A N 1
ATOM 1904 C CA . ALA A 1 252 ? -8.472 -15.559 0.288 1.00 93.56 252 ALA A CA 1
ATOM 1905 C C . ALA A 1 252 ? -9.325 -15.985 1.500 1.00 93.56 252 ALA A C 1
ATOM 1907 O O . ALA A 1 252 ? -9.881 -17.082 1.481 1.00 93.56 252 ALA A O 1
ATOM 1908 N N . ILE A 1 253 ? -9.448 -15.137 2.528 1.00 94.88 253 ILE A N 1
ATOM 1909 C CA . ILE A 1 253 ? -10.325 -15.364 3.690 1.00 94.88 253 ILE A CA 1
ATOM 1910 C C . ILE A 1 253 ? -11.604 -14.506 3.653 1.00 94.88 253 ILE A C 1
ATOM 1912 O O . ILE A 1 253 ? -12.337 -14.464 4.635 1.00 94.88 253 ILE A O 1
ATOM 1916 N N . GLY A 1 254 ? -11.888 -13.839 2.528 1.00 95.00 254 GLY A N 1
ATOM 1917 C CA . GLY A 1 254 ? -13.120 -13.077 2.304 1.00 95.00 254 GLY A CA 1
ATOM 1918 C C . GLY A 1 254 ? -13.019 -11.562 2.507 1.00 95.00 254 GLY A C 1
ATOM 1919 O O . GLY A 1 254 ? -13.989 -10.868 2.204 1.00 95.00 254 GLY A O 1
ATOM 1920 N N . VAL A 1 255 ? -11.870 -11.028 2.940 1.00 97.25 255 VAL A N 1
ATOM 1921 C CA . VAL A 1 255 ? -11.680 -9.576 3.119 1.00 97.25 255 VAL A CA 1
ATOM 1922 C C . VAL A 1 255 ? -11.680 -8.870 1.764 1.00 97.25 255 VAL A C 1
ATOM 1924 O O . VAL A 1 255 ? -10.939 -9.242 0.849 1.00 97.25 255 VAL A O 1
ATOM 1927 N N . LYS A 1 256 ? -12.459 -7.797 1.628 1.00 97.75 256 LYS A N 1
ATOM 1928 C CA . LYS A 1 256 ? -12.434 -6.945 0.431 1.00 97.75 256 LYS A CA 1
ATOM 1929 C C . LYS A 1 256 ? -11.222 -6.019 0.500 1.00 97.75 256 LYS A C 1
ATOM 1931 O O . LYS A 1 256 ? -11.220 -5.056 1.263 1.00 97.75 256 LYS A O 1
ATOM 1936 N N . ALA A 1 257 ? -10.171 -6.337 -0.257 1.00 97.25 257 ALA A N 1
ATOM 1937 C CA . ALA A 1 257 ? -8.869 -5.694 -0.098 1.00 97.25 257 ALA A CA 1
ATOM 1938 C C . ALA A 1 257 ? -8.366 -4.972 -1.359 1.00 97.25 257 ALA A C 1
ATOM 1940 O O . ALA A 1 257 ? -8.399 -5.518 -2.463 1.00 97.25 257 ALA A O 1
ATOM 1941 N N . LEU A 1 258 ? -7.817 -3.774 -1.156 1.00 97.62 258 LEU A N 1
ATOM 1942 C CA . LEU A 1 258 ? -7.144 -2.944 -2.154 1.00 97.62 258 LEU A CA 1
ATOM 1943 C C . LEU A 1 258 ? -5.671 -2.767 -1.784 1.00 97.62 258 LEU A C 1
ATOM 1945 O O . LEU A 1 258 ? -5.329 -2.658 -0.607 1.00 97.62 258 LEU A O 1
ATOM 1949 N N . THR A 1 259 ? -4.809 -2.660 -2.793 1.00 97.94 259 THR A N 1
ATOM 1950 C CA . THR A 1 259 ? -3.466 -2.093 -2.622 1.00 97.94 259 THR A CA 1
ATOM 1951 C C . THR A 1 259 ? -3.449 -0.717 -3.274 1.00 97.94 259 THR A C 1
ATOM 1953 O O . THR A 1 259 ? -3.762 -0.596 -4.459 1.00 97.94 259 THR A O 1
ATOM 1956 N N . VAL A 1 260 ? -3.097 0.311 -2.506 1.00 98.25 260 VAL A N 1
ATOM 1957 C CA . VAL A 1 260 ? -3.043 1.707 -2.960 1.00 98.25 260 VAL A CA 1
ATOM 1958 C C . VAL A 1 260 ? -1.590 2.147 -2.987 1.00 98.25 260 VAL A C 1
ATOM 1960 O O . VAL A 1 260 ? -0.911 2.108 -1.967 1.00 98.25 260 VAL A O 1
ATOM 1963 N N . GLU A 1 261 ? -1.106 2.575 -4.141 1.00 97.50 261 GLU A N 1
ATOM 1964 C CA . GLU A 1 261 ? 0.294 2.922 -4.352 1.00 97.50 261 GLU A CA 1
ATOM 1965 C C . GLU A 1 261 ? 0.430 4.439 -4.483 1.00 97.50 261 GLU A C 1
ATOM 1967 O O . GLU A 1 261 ? -0.060 5.047 -5.431 1.00 97.50 261 GLU A O 1
ATOM 1972 N N . ILE A 1 262 ? 1.071 5.057 -3.493 1.00 96.69 262 ILE A N 1
ATOM 1973 C CA . ILE A 1 262 ? 1.029 6.496 -3.226 1.00 96.69 262 ILE A CA 1
ATOM 1974 C C . ILE A 1 262 ? 2.358 7.133 -3.645 1.00 96.69 262 ILE A C 1
ATOM 1976 O O . ILE A 1 262 ? 3.102 7.661 -2.821 1.00 96.69 262 ILE A O 1
ATOM 1980 N N . GLY A 1 263 ? 2.704 7.059 -4.927 1.00 94.06 263 GLY A N 1
ATOM 1981 C CA . GLY A 1 263 ? 3.927 7.676 -5.440 1.00 94.06 263 GLY A CA 1
ATOM 1982 C C . GLY A 1 263 ? 5.220 6.969 -5.028 1.00 94.06 263 GLY A C 1
ATOM 1983 O O . GLY A 1 263 ? 5.351 5.761 -5.182 1.00 94.06 263 GLY A O 1
ATOM 1984 N N . ASN A 1 264 ? 6.206 7.726 -4.559 1.00 93.06 264 ASN A N 1
ATOM 1985 C CA . ASN A 1 264 ? 7.616 7.358 -4.433 1.00 93.06 264 ASN A CA 1
ATOM 1986 C C . ASN A 1 264 ? 7.971 6.963 -2.989 1.00 93.06 264 ASN A C 1
ATOM 1988 O O . ASN A 1 264 ? 7.421 7.512 -2.035 1.00 93.06 264 ASN A O 1
ATOM 1992 N N . ALA A 1 265 ? 8.954 6.074 -2.819 1.00 88.88 265 ALA A N 1
ATOM 1993 C CA . ALA A 1 265 ? 9.515 5.775 -1.498 1.00 88.88 265 ALA A CA 1
ATOM 1994 C C . ALA A 1 265 ? 10.271 6.965 -0.886 1.00 88.88 265 ALA A C 1
ATOM 1996 O O . ALA A 1 265 ? 10.738 7.868 -1.584 1.00 88.88 265 ALA A O 1
ATOM 1997 N N . SER A 1 266 ? 10.446 6.908 0.438 1.00 84.75 266 SER A N 1
ATOM 1998 C CA . SER A 1 266 ? 11.383 7.746 1.202 1.00 84.75 266 SER A CA 1
ATOM 1999 C C . SER A 1 266 ? 11.174 9.268 1.111 1.00 84.75 266 SER A C 1
ATOM 2001 O O . SER A 1 266 ? 12.052 10.027 1.513 1.00 84.75 266 SER A O 1
ATOM 2003 N N . SER A 1 267 ? 10.029 9.744 0.616 1.00 87.44 267 SER A N 1
ATOM 2004 C CA . SER A 1 267 ? 9.707 11.174 0.550 1.00 87.44 267 SER A CA 1
ATOM 2005 C C . SER A 1 267 ? 8.208 11.410 0.695 1.00 87.44 267 SER A C 1
ATOM 2007 O O . SER A 1 267 ? 7.411 10.602 0.227 1.00 87.44 267 SER A O 1
ATOM 2009 N N . PHE A 1 268 ? 7.820 12.521 1.330 1.00 93.81 268 PHE A N 1
ATOM 2010 C CA . PHE A 1 268 ? 6.411 12.890 1.452 1.00 93.81 268 PHE A CA 1
ATOM 2011 C C . PHE A 1 268 ? 5.901 13.641 0.224 1.00 93.81 268 PHE A C 1
ATOM 2013 O O . PHE A 1 268 ? 6.332 14.761 -0.058 1.00 93.81 268 PHE A O 1
ATOM 2020 N N . GLN A 1 269 ? 4.903 13.073 -0.453 1.00 93.56 269 GLN A N 1
ATOM 2021 C CA . GLN A 1 269 ? 4.236 13.698 -1.598 1.00 93.56 269 GLN A CA 1
ATOM 2022 C C . GLN A 1 269 ? 2.859 14.221 -1.194 1.00 93.56 269 GLN A C 1
ATOM 2024 O O . GLN A 1 269 ? 1.858 13.511 -1.256 1.00 93.56 269 GLN A O 1
ATOM 2029 N N . LYS A 1 270 ? 2.810 15.494 -0.775 1.00 93.06 270 LYS A N 1
ATOM 2030 C CA . LYS A 1 270 ? 1.618 16.130 -0.178 1.00 93.06 270 LYS A CA 1
ATOM 2031 C C . LYS A 1 270 ? 0.332 15.939 -0.991 1.00 93.06 270 LYS A C 1
ATOM 2033 O O . LYS A 1 270 ? -0.712 15.706 -0.391 1.00 93.06 270 LYS A O 1
ATOM 2038 N N . LEU A 1 271 ? 0.413 16.035 -2.321 1.00 89.38 271 LEU A N 1
ATOM 2039 C CA . LEU A 1 271 ? -0.746 15.869 -3.204 1.00 89.38 271 LEU A CA 1
ATOM 2040 C C . LEU A 1 271 ? -1.263 14.426 -3.189 1.00 89.38 271 LEU A C 1
ATOM 2042 O O . LEU A 1 271 ? -2.425 14.219 -2.871 1.00 89.38 271 LEU A O 1
ATOM 2046 N N . PHE A 1 272 ? -0.397 13.427 -3.384 1.00 93.00 272 PHE A N 1
ATOM 2047 C CA . PHE A 1 272 ? -0.800 12.017 -3.319 1.00 93.00 272 PHE A CA 1
ATOM 2048 C C . PHE A 1 272 ? -1.294 11.590 -1.933 1.00 93.00 272 PHE A C 1
ATOM 2050 O O . PHE A 1 272 ? -2.218 10.785 -1.837 1.00 93.00 272 PHE A O 1
ATOM 2057 N N . ILE A 1 273 ? -0.737 12.160 -0.861 1.00 95.19 273 ILE A N 1
ATOM 2058 C CA . ILE A 1 273 ? -1.238 11.965 0.508 1.00 95.19 273 ILE A CA 1
ATOM 2059 C C . ILE A 1 273 ? -2.663 12.524 0.639 1.00 95.19 273 ILE A C 1
ATOM 2061 O O . ILE A 1 273 ? -3.527 11.874 1.225 1.00 95.19 273 ILE A O 1
ATOM 2065 N N . GLN A 1 274 ? -2.923 13.719 0.097 1.00 91.44 274 GLN A N 1
ATOM 2066 C CA . GLN A 1 274 ? -4.255 14.325 0.111 1.00 91.44 274 GLN A CA 1
ATOM 2067 C C . GLN A 1 274 ? -5.255 13.513 -0.717 1.00 91.44 274 GLN A C 1
ATOM 2069 O O . GLN A 1 274 ? -6.312 13.171 -0.199 1.00 91.44 274 GLN A O 1
ATOM 2074 N N . ASP A 1 275 ? -4.906 13.167 -1.957 1.00 90.88 275 ASP A N 1
ATOM 2075 C CA . ASP A 1 275 ? -5.777 12.407 -2.859 1.00 90.88 275 ASP A CA 1
ATOM 2076 C C . ASP A 1 275 ? -6.109 11.022 -2.291 1.00 90.88 275 ASP A C 1
ATOM 2078 O O . ASP A 1 275 ? -7.265 10.602 -2.317 1.00 90.88 275 ASP A O 1
ATOM 2082 N N . THR A 1 276 ? -5.126 10.343 -1.690 1.00 95.31 276 THR A N 1
ATOM 2083 C CA . THR A 1 276 ? -5.361 9.062 -1.006 1.00 95.31 276 THR A CA 1
ATOM 2084 C C . THR A 1 276 ? -6.297 9.221 0.188 1.00 95.31 276 THR A C 1
ATOM 2086 O O . THR A 1 276 ? -7.198 8.406 0.363 1.00 95.31 276 THR A O 1
ATOM 2089 N N . TYR A 1 277 ? -6.110 10.256 1.012 1.00 94.88 277 TYR A N 1
ATOM 2090 C CA . TYR A 1 277 ? -6.997 10.527 2.145 1.00 94.88 277 TYR A CA 1
ATOM 2091 C C . TYR A 1 277 ? -8.446 10.766 1.689 1.00 94.88 277 TYR A C 1
ATOM 2093 O O . TYR A 1 277 ? -9.365 10.163 2.245 1.00 94.88 277 TYR A O 1
ATOM 2101 N N . ASP A 1 278 ? -8.647 11.589 0.656 1.00 90.94 278 ASP A N 1
ATOM 2102 C CA . ASP A 1 278 ? -9.977 11.865 0.104 1.00 90.94 278 ASP A CA 1
ATOM 2103 C C . ASP A 1 278 ? -10.599 10.579 -0.486 1.00 90.94 278 ASP A C 1
ATOM 2105 O O . ASP A 1 278 ? -11.784 10.310 -0.284 1.00 90.94 278 ASP A O 1
ATOM 2109 N N . GLY A 1 279 ? -9.791 9.734 -1.142 1.00 93.12 279 GLY A N 1
ATOM 2110 C CA . GLY A 1 279 ? -10.197 8.419 -1.649 1.00 93.12 279 GLY A CA 1
ATOM 2111 C C . GLY A 1 279 ? -10.648 7.454 -0.553 1.00 93.12 279 GLY A C 1
ATOM 2112 O O . GLY A 1 279 ? -11.727 6.875 -0.654 1.00 93.12 279 GLY A O 1
ATOM 2113 N N . ILE A 1 280 ? -9.876 7.342 0.532 1.00 95.50 280 ILE A N 1
ATOM 2114 C CA . ILE A 1 280 ? -10.238 6.527 1.701 1.00 95.50 280 ILE A CA 1
ATOM 2115 C C . ILE A 1 280 ? -11.559 7.008 2.303 1.00 95.50 280 ILE A C 1
ATOM 2117 O O . ILE A 1 280 ? -12.407 6.187 2.642 1.00 95.50 280 ILE A O 1
ATOM 2121 N N . CYS A 1 281 ? -11.767 8.323 2.411 1.00 92.81 281 CYS A N 1
ATOM 2122 C CA . CYS A 1 281 ? -13.028 8.861 2.916 1.00 92.81 281 CYS A CA 1
ATOM 2123 C C . CYS A 1 281 ? -14.210 8.445 2.029 1.00 92.81 281 CYS A C 1
ATOM 2125 O O . CYS A 1 281 ? -15.247 8.051 2.559 1.00 92.81 281 CYS A O 1
ATOM 2127 N N . ARG A 1 282 ? -14.056 8.481 0.694 1.00 92.50 282 ARG A N 1
ATOM 2128 C CA . ARG A 1 282 ? -15.108 8.057 -0.249 1.00 92.50 282 ARG A CA 1
ATOM 2129 C C . ARG A 1 282 ? -15.428 6.575 -0.096 1.00 92.50 282 ARG A C 1
ATOM 2131 O O . ARG A 1 282 ? -16.595 6.218 0.003 1.00 92.50 282 ARG A O 1
ATOM 2138 N N . VAL A 1 283 ? -14.395 5.738 -0.006 1.00 94.75 283 VAL A N 1
ATOM 2139 C CA . VAL A 1 283 ? -14.531 4.294 0.222 1.00 94.75 283 VAL A CA 1
ATOM 2140 C C . VAL A 1 283 ? -15.253 4.005 1.538 1.00 94.75 283 VAL A C 1
ATOM 2142 O O . VAL A 1 283 ? -16.212 3.244 1.563 1.00 94.75 283 VAL A O 1
ATOM 2145 N N . ILE A 1 284 ? -14.836 4.630 2.638 1.00 93.38 284 ILE A N 1
ATOM 2146 C CA . ILE A 1 284 ? -15.431 4.393 3.961 1.00 93.38 284 ILE A CA 1
ATOM 2147 C C . ILE A 1 284 ? -16.877 4.906 4.034 1.00 93.38 284 ILE A C 1
ATOM 2149 O O . ILE A 1 284 ? -17.709 4.291 4.704 1.00 93.38 284 ILE A O 1
ATOM 2153 N N . SER A 1 285 ? -17.190 5.998 3.329 1.00 91.81 285 SER A N 1
ATOM 2154 C CA . SER A 1 285 ? -18.560 6.502 3.225 1.00 91.81 285 SER A CA 1
ATOM 2155 C C . SER A 1 285 ? -19.459 5.567 2.409 1.00 91.81 285 SER A C 1
ATOM 2157 O O . SER A 1 285 ? -20.571 5.291 2.845 1.00 91.81 285 SER A O 1
ATOM 2159 N N . ASP A 1 286 ? -18.967 5.003 1.299 1.00 92.81 286 ASP A N 1
ATOM 2160 C CA . ASP A 1 286 ? -19.692 4.006 0.490 1.00 92.81 286 ASP A CA 1
ATOM 2161 C C . ASP A 1 286 ? -19.956 2.700 1.255 1.00 92.81 286 ASP A C 1
ATOM 2163 O O . ASP A 1 286 ? -21.051 2.148 1.183 1.00 92.81 286 ASP A O 1
ATOM 2167 N N . ILE A 1 287 ? -19.000 2.257 2.083 1.00 94.75 287 ILE A N 1
ATOM 2168 C CA . ILE A 1 287 ? -19.194 1.123 3.007 1.00 94.75 287 ILE A CA 1
ATOM 2169 C C . ILE A 1 287 ? -20.264 1.447 4.077 1.00 94.75 287 ILE A C 1
ATOM 2171 O O . ILE A 1 287 ? -20.844 0.540 4.676 1.00 94.75 287 ILE A O 1
ATOM 2175 N N . GLY A 1 288 ? -20.564 2.730 4.307 1.00 91.38 288 GLY A N 1
ATOM 2176 C CA . GLY A 1 288 ? -21.639 3.191 5.186 1.00 91.38 288 GLY A CA 1
ATOM 2177 C C . GLY A 1 288 ? -21.202 3.570 6.602 1.00 91.38 288 GLY A C 1
ATOM 2178 O O . GLY A 1 288 ? -22.064 3.783 7.452 1.00 91.38 288 GLY A O 1
ATOM 2179 N N . LEU A 1 289 ? -19.894 3.679 6.881 1.00 90.81 289 LEU A N 1
ATOM 2180 C CA . LEU A 1 289 ? -19.409 4.043 8.222 1.00 90.81 289 LEU A CA 1
ATOM 2181 C C . LEU A 1 289 ? -19.679 5.507 8.572 1.00 90.81 289 LEU A C 1
ATOM 2183 O O . LEU A 1 289 ? -19.657 5.840 9.752 1.00 90.81 289 LEU A O 1
ATOM 2187 N N . PHE A 1 290 ? -19.903 6.384 7.592 1.00 84.56 290 PHE A N 1
ATOM 2188 C CA . PHE A 1 290 ? -20.417 7.733 7.827 1.00 84.56 290 PHE A CA 1
ATOM 2189 C C . PHE A 1 290 ? -21.097 8.326 6.597 1.00 84.56 290 PHE A C 1
ATOM 2191 O O . PHE A 1 290 ? -20.734 8.028 5.454 1.00 84.56 290 PHE A O 1
ATOM 2198 N N . SER A 1 291 ? -22.050 9.225 6.841 1.00 69.06 291 SER A N 1
ATOM 2199 C CA . SER A 1 291 ? -22.681 10.021 5.785 1.00 69.06 291 SER A CA 1
ATOM 2200 C C . SER A 1 291 ? -21.798 11.214 5.428 1.00 69.06 291 SER A C 1
ATOM 2202 O O . SER A 1 291 ? -21.747 12.205 6.155 1.00 69.06 291 SER A O 1
ATOM 2204 N N . ALA A 1 292 ? -21.086 11.137 4.306 1.00 59.88 292 ALA A N 1
ATOM 2205 C CA . ALA A 1 292 ? -20.368 12.285 3.781 1.00 59.88 292 ALA A CA 1
ATOM 2206 C C . ALA A 1 292 ? -21.352 13.275 3.141 1.00 59.88 292 ALA A C 1
ATOM 2208 O O . ALA A 1 292 ? -21.757 13.092 1.992 1.00 59.88 292 ALA A O 1
ATOM 2209 N N . SER A 1 293 ? -21.707 14.356 3.841 1.00 52.91 293 SER A N 1
ATOM 2210 C CA . SER A 1 293 ? -22.171 15.564 3.153 1.00 52.91 293 SER A CA 1
ATOM 2211 C C . SER A 1 293 ? -20.949 16.182 2.466 1.00 52.91 293 SER A C 1
ATOM 2213 O O . SER A 1 293 ? -20.216 16.952 3.076 1.00 52.91 293 SER A O 1
ATOM 2215 N N . GLU A 1 294 ? -20.694 15.748 1.232 1.00 53.19 294 GLU A N 1
ATOM 2216 C CA . GLU A 1 294 ? -19.678 16.289 0.322 1.00 53.19 294 GLU A CA 1
ATOM 2217 C C . GLU A 1 294 ? -18.225 16.094 0.799 1.00 53.19 294 GLU A C 1
ATOM 2219 O O . GLU A 1 294 ? -17.563 17.036 1.223 1.00 53.19 294 GLU A O 1
ATOM 2224 N N . ILE A 1 295 ? -17.671 14.876 0.667 1.00 66.50 295 ILE A N 1
ATOM 2225 C CA . ILE A 1 295 ? -16.201 14.742 0.598 1.00 66.50 295 ILE A CA 1
ATOM 2226 C C . ILE A 1 295 ? -15.756 15.533 -0.635 1.00 66.50 295 ILE A C 1
ATOM 2228 O O . ILE A 1 295 ? -16.133 15.143 -1.746 1.00 66.50 295 ILE A O 1
ATOM 2232 N N . PRO A 1 296 ? -14.981 16.621 -0.478 1.00 58.59 296 PRO A N 1
ATOM 2233 C CA . PRO A 1 296 ? -14.668 17.495 -1.594 1.00 58.59 296 PRO A CA 1
ATOM 2234 C C . PRO A 1 296 ? -13.960 16.719 -2.699 1.00 58.59 296 PRO A C 1
ATOM 2236 O O . PRO A 1 296 ? -12.944 16.058 -2.460 1.00 58.59 296 PRO A O 1
ATOM 2239 N N . ASP A 1 297 ? -14.463 16.822 -3.926 1.00 61.12 297 ASP A N 1
ATOM 2240 C CA . ASP A 1 297 ? -13.833 16.208 -5.091 1.00 61.12 297 ASP A CA 1
ATOM 2241 C C . ASP A 1 297 ? -12.656 17.051 -5.599 1.00 61.12 297 ASP A C 1
ATOM 2243 O O . ASP A 1 297 ? -12.593 17.500 -6.740 1.00 61.12 297 ASP A O 1
ATOM 2247 N N . ARG A 1 298 ? -11.685 17.273 -4.709 1.00 64.06 298 ARG A N 1
ATOM 2248 C CA . ARG A 1 298 ? -10.464 18.042 -4.985 1.00 64.06 298 ARG A CA 1
ATOM 2249 C C . ARG A 1 298 ? -9.565 17.349 -6.016 1.00 64.06 298 ARG A C 1
ATOM 2251 O O . ARG A 1 298 ? -8.620 17.962 -6.514 1.00 64.06 298 ARG A O 1
ATOM 2258 N N . THR A 1 299 ? -9.819 16.068 -6.286 1.00 55.69 299 THR A N 1
ATOM 2259 C CA . THR A 1 299 ? -9.087 15.257 -7.259 1.00 55.69 299 THR A CA 1
ATOM 2260 C C . THR A 1 299 ? -9.468 15.661 -8.686 1.00 55.69 299 THR A C 1
ATOM 2262 O O . THR A 1 299 ? -8.566 15.832 -9.505 1.00 55.69 299 THR A O 1
ATOM 2265 N N . LEU A 1 300 ? -10.754 15.922 -8.977 1.00 49.44 300 LEU A N 1
ATOM 2266 C CA . LEU A 1 300 ? -11.194 16.393 -10.300 1.00 49.44 300 LEU A CA 1
ATOM 2267 C C . LEU A 1 300 ? -10.663 17.793 -10.645 1.00 49.44 300 LEU A C 1
ATOM 2269 O O . LEU A 1 300 ? -10.244 18.007 -11.782 1.00 49.44 300 LEU A O 1
ATOM 2273 N N . ASP A 1 301 ? -10.582 18.715 -9.683 1.00 48.34 301 ASP A N 1
ATOM 2274 C CA . ASP A 1 301 ? -10.051 20.072 -9.914 1.00 48.34 301 ASP A CA 1
ATOM 2275 C C . ASP A 1 301 ? -8.557 20.072 -10.286 1.00 48.34 301 ASP A C 1
ATOM 2277 O O . ASP A 1 301 ? -8.090 20.910 -11.056 1.00 48.34 301 ASP A O 1
ATOM 2281 N N . ARG A 1 302 ? -7.785 19.106 -9.769 1.00 54.09 302 ARG A N 1
ATOM 2282 C CA . ARG A 1 302 ? -6.352 18.968 -10.083 1.00 54.09 302 ARG A CA 1
ATOM 2283 C C . ARG A 1 302 ? -6.111 18.133 -11.333 1.00 54.09 302 ARG A C 1
ATOM 2285 O O . ARG A 1 302 ? -5.314 18.531 -12.181 1.00 54.09 302 ARG A O 1
ATOM 2292 N N . ALA A 1 303 ? -6.811 17.011 -11.478 1.00 50.19 303 ALA A N 1
ATOM 2293 C CA . ALA A 1 303 ? -6.668 16.115 -12.621 1.00 50.19 303 ALA A CA 1
ATOM 2294 C C . ALA A 1 303 ? -7.115 16.787 -13.935 1.00 50.19 303 ALA A C 1
ATOM 2296 O O . ALA A 1 303 ? -6.468 16.607 -14.967 1.00 50.19 303 ALA A O 1
ATOM 2297 N N . SER A 1 304 ? -8.117 17.674 -13.884 1.00 47.62 304 SER A N 1
ATOM 2298 C CA . SER A 1 304 ? -8.547 18.487 -15.031 1.00 47.62 304 SER A CA 1
ATOM 2299 C C . SER A 1 304 ? -7.490 19.486 -15.521 1.00 47.62 304 SER A C 1
ATOM 2301 O O . SER A 1 304 ? -7.383 19.686 -16.731 1.00 47.62 304 SER A O 1
ATOM 2303 N N . SER A 1 305 ? -6.638 20.034 -14.642 1.00 43.59 305 SER A N 1
ATOM 2304 C CA . SER A 1 305 ? -5.488 20.863 -15.061 1.00 43.59 305 SER A CA 1
ATOM 2305 C C . SER A 1 305 ? -4.348 20.061 -15.709 1.00 43.59 305 SER A C 1
ATOM 2307 O O . SER A 1 305 ? -3.508 20.634 -16.398 1.00 43.59 305 SER A O 1
ATOM 2309 N N . LEU A 1 306 ? -4.360 18.732 -15.546 1.00 47.00 306 LEU A N 1
ATOM 2310 C CA . LEU A 1 306 ? -3.455 17.772 -16.188 1.00 47.00 306 LEU A CA 1
ATOM 2311 C C . LEU A 1 306 ? -4.131 16.979 -17.327 1.00 47.00 306 LEU A C 1
ATOM 2313 O O . LEU A 1 306 ? -3.536 16.049 -17.863 1.00 47.00 306 LEU A O 1
ATOM 2317 N N . GLY A 1 307 ? -5.374 17.314 -17.698 1.00 48.53 307 GLY A N 1
ATOM 2318 C CA . GLY A 1 307 ? -6.118 16.648 -18.775 1.00 48.53 307 GLY A CA 1
ATOM 2319 C C . GLY A 1 307 ? -6.667 15.249 -18.448 1.00 48.53 307 GLY A C 1
ATOM 2320 O O . GLY A 1 307 ? -7.284 14.628 -19.313 1.00 48.53 307 GLY A O 1
ATOM 2321 N N . ILE A 1 308 ? -6.506 14.758 -17.217 1.00 54.72 308 ILE A N 1
ATOM 2322 C CA . ILE A 1 308 ? -7.019 13.459 -16.764 1.00 54.72 308 ILE A CA 1
ATOM 2323 C C . ILE A 1 308 ? -8.416 13.683 -16.176 1.00 54.72 308 ILE A C 1
ATOM 2325 O O . ILE A 1 308 ? -8.562 14.242 -15.093 1.00 54.72 308 ILE A O 1
ATOM 2329 N N . LYS A 1 309 ? -9.465 13.286 -16.902 1.00 57.69 309 LYS A N 1
ATOM 2330 C CA . LYS A 1 309 ? -10.857 13.434 -16.432 1.00 57.69 309 LYS A CA 1
ATOM 2331 C C . LYS A 1 309 ? -11.318 12.267 -15.555 1.00 57.69 309 LYS A C 1
ATOM 2333 O O . LYS A 1 309 ? -12.165 12.465 -14.692 1.00 57.69 309 LYS A O 1
ATOM 2338 N N . GLU A 1 310 ? -10.749 11.081 -15.763 1.00 75.81 310 GLU A N 1
ATOM 2339 C CA . GLU A 1 310 ? -11.103 9.828 -15.088 1.00 75.81 310 GLU A CA 1
ATOM 2340 C C . GLU A 1 310 ? -9.865 8.925 -14.961 1.00 75.81 310 GLU A C 1
ATOM 2342 O O . GLU A 1 310 ? -8.884 9.103 -15.687 1.00 75.81 310 GLU A O 1
ATOM 2347 N N . SER A 1 311 ? -9.901 7.956 -14.040 1.00 88.75 311 SER A N 1
ATOM 2348 C CA . SER A 1 311 ? -8.835 6.961 -13.880 1.00 88.75 311 SER A CA 1
ATOM 2349 C C . SER A 1 311 ? -8.647 6.142 -15.158 1.00 88.75 311 SER A C 1
ATOM 2351 O O . SER A 1 311 ? -9.614 5.611 -15.706 1.00 88.75 311 SER A O 1
ATOM 2353 N N . VAL A 1 312 ? -7.401 5.947 -15.598 1.00 91.44 312 VAL A N 1
ATOM 2354 C CA . VAL A 1 312 ? -7.119 5.033 -16.714 1.00 91.44 312 VAL A CA 1
ATOM 2355 C C . VAL A 1 312 ? -7.221 3.593 -16.218 1.00 91.44 312 VAL A C 1
ATOM 2357 O O . VAL A 1 312 ? -6.435 3.159 -15.375 1.00 91.44 312 VAL A O 1
ATOM 2360 N N . VAL A 1 313 ? -8.195 2.845 -16.734 1.00 93.25 313 VAL A N 1
ATOM 2361 C CA . VAL A 1 313 ? -8.414 1.441 -16.368 1.00 93.25 313 VAL A CA 1
ATOM 2362 C C . VAL A 1 313 ? -7.530 0.529 -17.211 1.00 93.25 313 VAL A C 1
ATOM 2364 O O . VAL A 1 313 ? -7.547 0.587 -18.443 1.00 93.25 313 VAL A O 1
ATOM 2367 N N . CYS A 1 314 ? -6.773 -0.329 -16.532 1.00 93.50 314 CYS A N 1
ATOM 2368 C CA . CYS A 1 314 ? -5.865 -1.282 -17.142 1.00 93.50 314 CYS A CA 1
ATOM 2369 C C . CYS A 1 314 ? -6.280 -2.723 -16.841 1.00 93.50 314 CYS A C 1
ATOM 2371 O O . CYS A 1 314 ? -6.427 -3.112 -15.679 1.00 93.50 314 CYS A O 1
ATOM 2373 N N . SER A 1 315 ? -6.382 -3.530 -17.894 1.00 91.25 315 SER A N 1
ATOM 2374 C CA . SER A 1 315 ? -6.698 -4.965 -17.820 1.00 91.25 315 SER A CA 1
ATOM 2375 C C . SER A 1 315 ? -5.549 -5.808 -17.257 1.00 91.25 315 SER A C 1
ATOM 2377 O O . SER A 1 315 ? -5.759 -6.916 -16.771 1.00 91.25 315 SER A O 1
ATOM 2379 N N . GLY A 1 316 ? -4.335 -5.260 -17.289 1.00 89.12 316 GLY A N 1
ATOM 2380 C CA . GLY A 1 316 ? -3.122 -5.844 -16.739 1.00 89.12 316 GLY A CA 1
ATOM 2381 C C . GLY A 1 316 ? -1.967 -4.851 -16.823 1.00 89.12 316 GLY A C 1
ATOM 2382 O O . GLY A 1 316 ? -2.137 -3.705 -17.245 1.00 89.12 316 GLY A O 1
ATOM 2383 N N . SER A 1 317 ? -0.773 -5.269 -16.408 1.00 92.00 317 SER A N 1
ATOM 2384 C CA . SER A 1 317 ? 0.425 -4.430 -16.494 1.00 92.00 317 SER A CA 1
ATOM 2385 C C . SER A 1 317 ? 1.705 -5.263 -16.495 1.00 92.00 317 SER A C 1
ATOM 2387 O O . SER A 1 317 ? 1.706 -6.397 -16.017 1.00 92.00 317 SER A O 1
ATOM 2389 N N . TYR A 1 318 ? 2.800 -4.703 -17.004 1.00 91.50 318 TYR A N 1
ATOM 2390 C CA . TYR A 1 318 ? 4.102 -5.371 -17.047 1.00 91.50 318 TYR A CA 1
ATOM 2391 C C . TYR A 1 318 ? 5.253 -4.361 -17.021 1.00 91.50 318 TYR A C 1
ATOM 2393 O O . TYR A 1 318 ? 5.098 -3.188 -17.361 1.00 91.50 318 TYR A O 1
ATOM 2401 N N . TRP A 1 319 ? 6.425 -4.830 -16.599 1.00 93.19 319 TRP A N 1
ATOM 2402 C CA . TRP A 1 319 ? 7.661 -4.054 -16.650 1.00 93.19 319 TRP A CA 1
ATOM 2403 C C . TRP A 1 319 ? 8.412 -4.341 -17.947 1.00 93.19 319 TRP A C 1
ATOM 2405 O O . TRP A 1 319 ? 8.528 -5.498 -18.349 1.00 93.19 319 TRP A O 1
ATOM 2415 N N . ILE A 1 320 ? 8.964 -3.296 -18.556 1.00 94.19 320 ILE A N 1
ATOM 2416 C CA . ILE A 1 320 ? 9.995 -3.416 -19.589 1.00 94.19 320 ILE A CA 1
ATOM 2417 C C . ILE A 1 320 ? 11.362 -3.314 -18.913 1.00 94.19 320 ILE A C 1
ATOM 2419 O O . ILE A 1 320 ? 11.538 -2.555 -17.953 1.00 94.19 320 ILE A O 1
ATOM 2423 N N . PHE A 1 321 ? 12.319 -4.098 -19.402 1.00 94.88 321 PHE A N 1
ATOM 2424 C CA . PHE A 1 321 ? 13.657 -4.220 -18.838 1.00 94.88 321 PHE A CA 1
ATOM 2425 C C . PHE A 1 321 ? 14.717 -3.897 -19.888 1.00 94.88 321 PHE A C 1
ATOM 2427 O O . PHE A 1 321 ? 14.517 -4.180 -21.069 1.00 94.88 321 PHE A O 1
ATOM 2434 N N . THR A 1 322 ? 15.845 -3.341 -19.456 1.00 93.31 322 THR A N 1
ATOM 2435 C CA . THR A 1 322 ? 17.018 -3.137 -20.313 1.00 93.31 322 THR A CA 1
ATOM 2436 C C . THR A 1 322 ? 17.610 -4.479 -20.724 1.00 93.31 322 THR A C 1
ATOM 2438 O O . THR A 1 322 ? 17.651 -5.425 -19.932 1.00 93.31 322 THR A O 1
ATOM 2441 N N . LYS A 1 323 ? 18.131 -4.574 -21.946 1.00 93.81 323 LYS A N 1
ATOM 2442 C CA . LYS A 1 323 ? 18.947 -5.720 -22.379 1.00 93.81 323 LYS A CA 1
ATOM 2443 C C . LYS A 1 323 ? 20.425 -5.472 -22.094 1.00 93.81 323 LYS A C 1
ATOM 2445 O O . LYS A 1 323 ? 21.175 -6.412 -21.835 1.00 93.81 323 LYS A O 1
ATOM 2450 N N . THR A 1 324 ? 20.826 -4.204 -22.111 1.00 93.25 324 THR A N 1
ATOM 2451 C CA . THR A 1 324 ? 22.213 -3.749 -21.974 1.00 93.25 324 THR A CA 1
ATOM 2452 C C . THR A 1 324 ? 22.440 -2.919 -20.706 1.00 93.25 324 THR A C 1
ATOM 2454 O O . THR A 1 324 ? 21.508 -2.603 -19.963 1.00 93.25 324 THR A O 1
ATOM 2457 N N . GLY A 1 325 ? 23.709 -2.628 -20.401 1.00 94.94 325 GLY A N 1
ATOM 2458 C CA . GLY A 1 325 ? 24.094 -1.698 -19.339 1.00 94.94 325 GLY A CA 1
ATOM 2459 C C .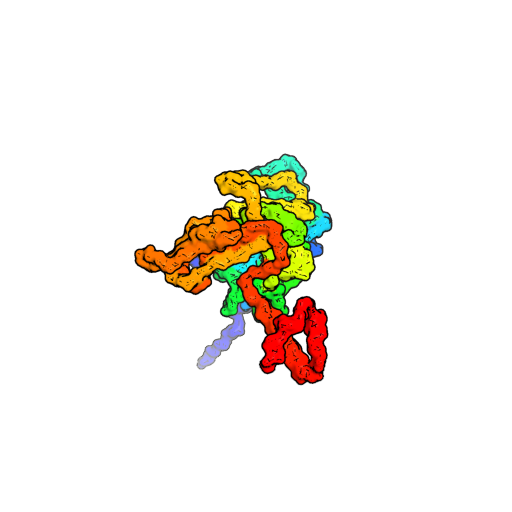 GLY A 1 325 ? 24.580 -0.367 -19.911 1.00 94.94 325 GLY A C 1
ATOM 2460 O O . GLY A 1 325 ? 25.231 -0.350 -20.952 1.00 94.94 325 GLY A O 1
ATOM 2461 N N . GLY A 1 326 ? 24.292 0.729 -19.211 1.00 95.75 326 GLY A N 1
ATOM 2462 C CA . GLY A 1 326 ? 24.638 2.082 -19.640 1.00 95.75 326 GLY A CA 1
ATOM 2463 C C . GLY A 1 326 ? 23.868 3.156 -18.874 1.00 95.75 326 GLY A C 1
ATOM 2464 O O . GLY A 1 326 ? 23.392 2.923 -17.758 1.00 95.75 326 GLY A O 1
ATOM 2465 N N . ILE A 1 327 ? 23.760 4.335 -19.480 1.00 97.25 327 ILE A N 1
ATOM 2466 C CA . ILE A 1 327 ? 23.019 5.479 -18.953 1.00 97.25 327 ILE A CA 1
ATOM 2467 C C . ILE A 1 327 ? 21.597 5.455 -19.518 1.00 97.25 327 ILE A C 1
ATOM 2469 O O . ILE A 1 327 ? 21.384 5.688 -20.702 1.00 97.25 327 ILE A O 1
ATOM 2473 N N . LEU A 1 328 ? 20.619 5.150 -18.671 1.00 96.94 328 LEU A N 1
ATOM 2474 C CA . LEU A 1 328 ? 19.204 5.096 -19.011 1.00 96.94 328 LEU A CA 1
ATOM 2475 C C . LEU A 1 328 ? 18.598 6.502 -19.065 1.00 96.94 328 LEU A C 1
ATOM 2477 O O . LEU A 1 328 ? 18.651 7.253 -18.088 1.00 96.94 328 LEU A O 1
ATOM 2481 N N . ARG A 1 329 ? 17.934 6.815 -20.179 1.00 95.62 329 ARG A N 1
ATOM 2482 C CA . ARG A 1 329 ? 17.022 7.955 -20.311 1.00 95.62 329 ARG A CA 1
ATOM 2483 C C . ARG A 1 329 ? 15.619 7.453 -20.589 1.00 95.62 329 ARG A C 1
ATOM 2485 O O . ARG A 1 329 ? 15.392 6.791 -21.594 1.00 95.62 329 ARG A O 1
ATOM 2492 N N . VAL A 1 330 ? 14.682 7.788 -19.711 1.00 96.19 330 VAL A N 1
ATOM 2493 C CA . VAL A 1 330 ? 13.252 7.530 -19.915 1.00 96.19 330 VAL A CA 1
ATOM 2494 C C . VAL A 1 330 ? 12.613 8.816 -20.429 1.00 96.19 330 VAL A C 1
ATOM 2496 O O . VAL A 1 330 ? 12.775 9.868 -19.814 1.00 96.19 330 VAL A O 1
ATOM 2499 N N . PHE A 1 331 ? 11.915 8.736 -21.560 1.00 95.88 331 PHE A N 1
ATOM 2500 C CA . PHE A 1 331 ? 11.303 9.894 -22.225 1.00 95.88 331 PHE A CA 1
ATOM 2501 C C . PHE A 1 331 ? 9.853 10.137 -21.814 1.00 95.88 331 PHE A C 1
ATOM 2503 O O . PHE A 1 331 ? 9.294 11.180 -22.138 1.00 95.88 331 PHE A O 1
ATOM 2510 N N . LYS A 1 332 ? 9.256 9.167 -21.120 1.00 94.69 332 LYS A N 1
ATOM 2511 C CA . LYS A 1 332 ? 7.861 9.184 -20.688 1.00 94.69 332 LYS A CA 1
ATOM 2512 C C . LYS A 1 332 ? 7.730 9.507 -19.212 1.00 94.69 332 LYS A C 1
ATOM 2514 O O . LYS A 1 332 ? 8.583 9.108 -18.412 1.00 94.69 332 LYS A O 1
ATOM 2519 N N . ASP A 1 333 ? 6.651 10.192 -18.853 1.00 92.75 333 ASP A N 1
ATOM 2520 C CA . ASP A 1 333 ? 6.338 10.495 -17.459 1.00 92.75 333 ASP A CA 1
ATOM 2521 C C . ASP A 1 333 ? 5.162 9.673 -16.918 1.00 92.75 333 ASP A C 1
ATOM 2523 O O . ASP A 1 333 ? 4.411 9.033 -17.650 1.00 92.75 333 ASP A O 1
ATOM 2527 N N . ILE A 1 334 ? 5.028 9.647 -15.594 1.00 93.25 334 ILE A N 1
ATOM 2528 C CA . ILE A 1 334 ? 3.958 8.924 -14.902 1.00 93.25 334 ILE A CA 1
ATOM 2529 C C . ILE A 1 334 ? 2.569 9.411 -15.346 1.00 93.25 334 ILE A C 1
ATOM 2531 O O . ILE A 1 334 ? 2.340 10.605 -15.517 1.00 93.25 334 ILE A O 1
ATOM 2535 N N . ALA A 1 335 ? 1.629 8.473 -15.482 1.00 90.69 335 ALA A N 1
ATOM 2536 C CA . ALA A 1 335 ? 0.271 8.676 -15.994 1.00 90.69 335 ALA A CA 1
ATOM 2537 C C . ALA A 1 335 ? 0.170 9.171 -17.455 1.00 90.69 335 ALA A C 1
ATOM 2539 O O . ALA A 1 335 ? -0.926 9.499 -17.908 1.00 90.69 335 ALA A O 1
ATOM 2540 N N . GLU A 1 336 ? 1.268 9.182 -18.217 1.00 92.88 336 GLU A N 1
ATOM 2541 C CA . GLU A 1 336 ? 1.246 9.484 -19.650 1.00 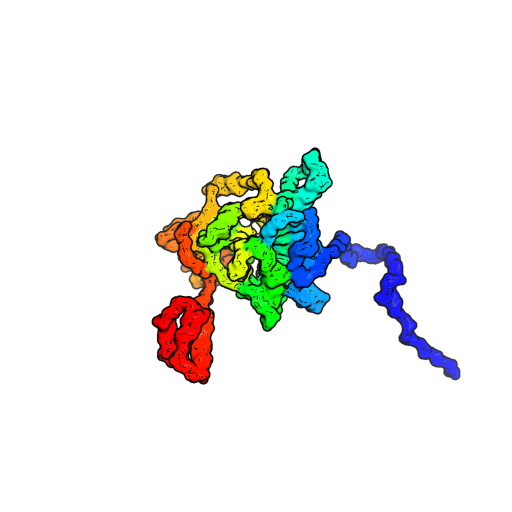92.88 336 GLU A CA 1
ATOM 2542 C C . GLU A 1 336 ? 0.700 8.294 -20.459 1.00 92.88 336 GLU A C 1
ATOM 2544 O O . GLU A 1 336 ? 1.051 7.138 -20.199 1.00 92.88 336 GLU A O 1
ATOM 2549 N N . LEU A 1 337 ? -0.155 8.569 -21.451 1.00 93.06 337 LEU A N 1
ATOM 2550 C CA . LEU A 1 337 ? -0.573 7.577 -22.445 1.00 93.06 337 LEU A CA 1
ATOM 2551 C C . LEU A 1 337 ? 0.528 7.393 -23.490 1.00 93.06 337 LEU A C 1
ATOM 2553 O O . LEU A 1 337 ? 1.041 8.364 -24.036 1.00 93.06 337 LEU A O 1
ATOM 2557 N N . VAL A 1 338 ? 0.831 6.141 -23.807 1.00 94.56 338 VAL A N 1
ATOM 2558 C CA . VAL A 1 338 ? 1.880 5.749 -24.746 1.00 94.56 338 VAL A CA 1
ATOM 2559 C C . VAL A 1 338 ? 1.249 5.004 -25.913 1.00 94.56 338 VAL A C 1
ATOM 2561 O O . VAL A 1 338 ? 0.495 4.040 -25.717 1.00 94.56 338 VAL A O 1
ATOM 2564 N N . GLN A 1 339 ? 1.551 5.463 -27.126 1.00 94.19 339 GLN A N 1
ATOM 2565 C CA . GLN A 1 339 ? 1.034 4.863 -28.351 1.00 94.19 339 GLN A CA 1
ATOM 2566 C C . GLN A 1 339 ? 1.811 3.596 -28.727 1.00 94.19 339 GLN A C 1
ATOM 2568 O O . GLN A 1 339 ? 2.978 3.442 -28.352 1.00 94.19 339 GLN A O 1
ATOM 2573 N N . PRO A 1 340 ? 1.192 2.677 -29.486 1.00 94.31 340 PRO A N 1
ATOM 2574 C CA . PRO A 1 340 ? 1.877 1.462 -29.889 1.00 94.31 340 PRO A CA 1
ATOM 2575 C C . PRO A 1 340 ? 3.144 1.748 -30.712 1.00 94.31 340 PRO A C 1
ATOM 2577 O O . PRO A 1 340 ? 3.124 2.572 -31.625 1.00 94.31 340 PRO A O 1
ATOM 2580 N N . GLY A 1 341 ? 4.252 1.070 -30.394 1.00 94.88 341 GLY A N 1
ATOM 2581 C CA . GLY A 1 341 ? 5.542 1.224 -31.087 1.00 94.88 341 GLY A CA 1
ATOM 2582 C C . GLY A 1 341 ? 6.324 2.507 -30.764 1.00 94.88 341 GLY A C 1
ATOM 2583 O O . GLY A 1 341 ? 7.420 2.710 -31.289 1.00 94.88 341 GLY A O 1
ATOM 2584 N N . GLU A 1 342 ? 5.797 3.376 -29.902 1.00 96.81 342 GLU A N 1
ATOM 2585 C CA . GLU A 1 342 ? 6.435 4.643 -29.545 1.00 96.81 342 GLU A CA 1
ATOM 2586 C C . GLU A 1 342 ? 7.765 4.434 -28.800 1.00 96.81 342 GLU A C 1
ATOM 2588 O O . GLU A 1 342 ? 7.889 3.515 -27.991 1.00 96.81 342 GLU A O 1
ATOM 2593 N N . LEU A 1 343 ? 8.762 5.290 -29.054 1.00 97.31 343 LEU A N 1
ATOM 2594 C CA . LEU A 1 343 ? 10.029 5.293 -28.316 1.00 97.31 343 LEU A CA 1
ATOM 2595 C C . LEU A 1 343 ? 9.792 5.797 -26.885 1.00 97.31 343 LEU A C 1
ATOM 2597 O O . LEU A 1 343 ? 9.332 6.921 -26.681 1.00 97.31 343 LEU A O 1
ATOM 2601 N N . ILE A 1 344 ? 10.123 4.979 -25.886 1.00 97.00 344 ILE A N 1
ATOM 2602 C CA . ILE A 1 344 ? 9.841 5.280 -24.472 1.00 97.00 344 ILE A CA 1
ATOM 2603 C C . ILE A 1 344 ? 11.096 5.496 -23.633 1.00 97.00 344 ILE A C 1
ATOM 2605 O O . ILE A 1 344 ? 11.045 6.198 -22.620 1.00 97.00 344 ILE A O 1
ATOM 2609 N N . ALA A 1 345 ? 12.218 4.905 -24.033 1.00 97.12 345 ALA A N 1
ATOM 2610 C CA . ALA A 1 345 ? 13.496 5.072 -23.360 1.00 97.12 345 ALA A CA 1
ATOM 2611 C C . ALA A 1 345 ? 14.659 4.714 -24.289 1.00 97.12 345 ALA A C 1
ATOM 2613 O O . ALA A 1 345 ? 14.473 4.044 -25.304 1.00 97.12 345 ALA A O 1
ATOM 2614 N N . GLN A 1 346 ? 15.866 5.103 -23.894 1.00 97.19 346 GLN A N 1
ATOM 2615 C CA . GLN A 1 346 ? 17.101 4.610 -24.491 1.00 97.19 346 GLN A CA 1
ATOM 2616 C C . GLN A 1 346 ? 18.179 4.375 -23.436 1.00 97.19 346 GLN A C 1
ATOM 2618 O O . GLN A 1 346 ? 18.155 4.975 -22.358 1.00 97.19 346 GLN A O 1
ATOM 2623 N N . VAL A 1 347 ? 19.136 3.512 -23.761 1.00 97.62 347 VAL A N 1
ATOM 2624 C CA . VAL A 1 347 ? 20.363 3.306 -22.990 1.00 97.62 347 VAL A CA 1
ATOM 2625 C C . VAL A 1 347 ? 21.532 3.846 -23.805 1.00 97.62 347 VAL A C 1
ATOM 2627 O O . VAL A 1 347 ? 21.731 3.450 -24.951 1.00 97.62 347 VAL A O 1
ATOM 2630 N N . GLU A 1 348 ? 22.304 4.746 -23.208 1.00 97.81 348 GLU A N 1
ATOM 2631 C CA . GLU A 1 348 ? 23.476 5.386 -23.808 1.00 97.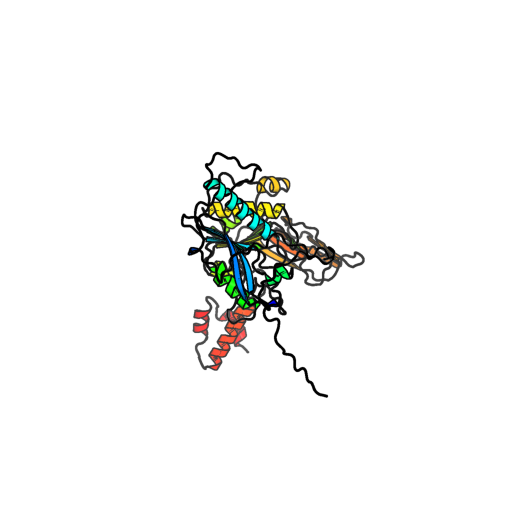81 348 GLU A CA 1
ATOM 2632 C C . GLU A 1 348 ? 24.785 4.853 -23.212 1.00 97.81 348 GLU A C 1
ATOM 2634 O O . GLU A 1 348 ? 24.845 4.408 -22.060 1.00 97.81 348 GLU A O 1
ATOM 2639 N N . SER A 1 349 ? 25.867 4.946 -23.981 1.00 96.69 349 SER A N 1
ATOM 2640 C CA . SER A 1 349 ? 27.231 4.774 -23.484 1.00 96.69 349 SER A CA 1
ATOM 2641 C C . SER A 1 349 ? 27.612 5.927 -22.550 1.00 96.69 349 SER A C 1
ATOM 2643 O O . SER A 1 349 ? 26.962 6.972 -22.516 1.00 96.69 349 SER A O 1
ATOM 2645 N N . ILE A 1 350 ? 28.718 5.787 -21.811 1.00 95.38 350 ILE A N 1
ATOM 2646 C CA . ILE A 1 350 ? 29.249 6.903 -21.007 1.00 95.38 350 ILE A CA 1
ATOM 2647 C C . ILE A 1 350 ? 29.681 8.104 -21.872 1.00 95.38 350 ILE A C 1
ATOM 2649 O O . ILE A 1 350 ? 29.829 9.209 -21.358 1.00 95.38 350 ILE A O 1
ATOM 2653 N N . PHE A 1 351 ? 29.871 7.890 -23.177 1.00 97.00 351 PHE A N 1
ATOM 2654 C CA . PHE A 1 351 ? 30.221 8.920 -24.152 1.00 97.00 351 PHE A CA 1
ATOM 2655 C C . PHE A 1 351 ? 28.995 9.509 -24.872 1.00 97.00 351 PHE A C 1
ATOM 2657 O O . PHE A 1 351 ? 29.151 10.466 -25.625 1.00 97.00 351 PHE A O 1
ATOM 2664 N N . GLY A 1 352 ? 27.785 8.996 -24.609 1.00 94.06 352 GLY A N 1
ATOM 2665 C CA . GLY A 1 352 ? 26.527 9.498 -25.172 1.00 94.06 352 GLY A CA 1
ATOM 2666 C C . GLY A 1 352 ? 26.046 8.788 -26.441 1.00 94.06 352 GLY A C 1
ATOM 2667 O O . GLY A 1 352 ? 25.027 9.186 -26.998 1.00 94.06 352 GLY A O 1
ATOM 2668 N N . ASP A 1 353 ? 26.732 7.737 -26.896 1.00 97.44 353 ASP A N 1
ATOM 2669 C CA . ASP A 1 353 ? 26.275 6.944 -28.045 1.00 97.44 353 ASP A CA 1
ATOM 2670 C C . ASP A 1 353 ? 25.069 6.086 -27.656 1.00 97.44 353 ASP A C 1
ATOM 2672 O O . ASP A 1 353 ? 25.094 5.424 -26.616 1.00 97.44 353 ASP A O 1
ATOM 2676 N N . VAL A 1 354 ? 24.034 6.044 -28.494 1.00 97.62 354 VAL A N 1
ATOM 2677 C CA . VAL A 1 354 ? 22.862 5.189 -28.257 1.00 97.62 354 VAL A CA 1
ATOM 2678 C C . VAL A 1 354 ? 23.252 3.719 -28.437 1.00 97.62 354 VAL A C 1
ATOM 2680 O O . VAL A 1 354 ? 23.721 3.315 -29.500 1.00 97.62 354 VAL A O 1
ATOM 2683 N N . ILE A 1 355 ? 23.056 2.919 -27.388 1.00 96.25 355 ILE A N 1
ATOM 2684 C CA . ILE A 1 355 ? 23.331 1.473 -27.360 1.00 96.25 355 ILE A CA 1
ATOM 2685 C C . ILE A 1 355 ? 22.045 0.677 -27.602 1.00 96.25 355 ILE A C 1
ATOM 2687 O O . ILE A 1 355 ? 22.059 -0.349 -28.280 1.00 96.25 355 ILE A O 1
ATOM 2691 N N . GLU A 1 356 ? 20.937 1.129 -27.018 1.00 96.50 356 GLU A N 1
ATOM 2692 C CA . GLU A 1 356 ? 19.653 0.433 -27.045 1.00 96.50 356 GLU A CA 1
ATOM 2693 C C . GLU A 1 356 ? 18.516 1.453 -27.095 1.00 96.50 356 GLU A C 1
ATOM 2695 O O . GLU A 1 356 ? 18.431 2.323 -26.230 1.00 96.50 356 GLU A O 1
ATOM 2700 N N . GLU A 1 357 ? 17.620 1.312 -28.069 1.00 97.44 357 GLU A N 1
ATOM 2701 C CA . GLU A 1 357 ? 16.324 1.990 -28.087 1.00 97.44 357 GLU A CA 1
ATOM 2702 C C . GLU A 1 357 ? 15.246 1.042 -27.562 1.00 97.44 357 GLU A C 1
ATOM 2704 O O . GLU A 1 357 ? 15.213 -0.151 -27.884 1.00 97.44 357 GLU A O 1
ATOM 2709 N N . VAL A 1 358 ? 14.351 1.576 -26.738 1.00 96.06 358 VAL A N 1
ATOM 2710 C CA . VAL A 1 358 ? 13.274 0.819 -26.110 1.00 96.06 358 VAL A CA 1
ATOM 2711 C C . VAL A 1 358 ? 11.952 1.419 -26.545 1.00 96.06 358 VAL A C 1
ATOM 2713 O O . VAL A 1 358 ? 11.684 2.595 -26.299 1.00 96.06 358 VAL A O 1
ATOM 2716 N N . HIS A 1 359 ? 11.119 0.586 -27.163 1.00 95.94 359 HIS A N 1
ATOM 2717 C CA . HIS A 1 359 ? 9.812 0.960 -27.690 1.00 95.94 359 HIS A CA 1
ATOM 2718 C C . HIS A 1 359 ? 8.682 0.281 -26.914 1.00 95.94 359 HIS A C 1
ATOM 2720 O O . HIS A 1 359 ? 8.849 -0.819 -26.378 1.00 95.94 359 HIS A O 1
ATOM 2726 N N . ALA A 1 360 ? 7.518 0.925 -26.877 1.00 93.12 360 ALA A N 1
ATOM 2727 C CA . ALA A 1 360 ? 6.283 0.307 -26.412 1.00 93.12 360 ALA A CA 1
ATOM 2728 C C . ALA A 1 360 ? 5.827 -0.809 -27.374 1.00 93.12 360 ALA A C 1
ATOM 2730 O O . ALA A 1 360 ? 6.165 -0.766 -28.561 1.00 93.12 360 ALA A O 1
ATOM 2731 N N . PRO A 1 361 ? 5.039 -1.802 -26.916 1.00 86.44 361 PRO A N 1
ATOM 2732 C CA . PRO A 1 361 ? 4.488 -2.817 -27.813 1.00 86.44 361 PRO A CA 1
ATOM 2733 C C . PRO A 1 361 ? 3.661 -2.213 -28.942 1.00 86.44 361 PRO A C 1
ATOM 2735 O O . PRO A 1 361 ? 3.027 -1.180 -28.761 1.00 86.44 361 PRO A O 1
ATOM 2738 N N . ALA A 1 362 ? 3.653 -2.866 -30.100 1.00 82.88 362 ALA A N 1
ATOM 2739 C CA . ALA A 1 362 ? 3.008 -2.349 -31.308 1.00 82.88 362 ALA A CA 1
ATOM 2740 C C . ALA A 1 362 ? 1.501 -2.657 -31.397 1.00 82.88 362 ALA A C 1
ATOM 2742 O O . ALA A 1 362 ? 0.835 -2.170 -32.306 1.00 82.88 362 ALA A O 1
ATOM 2743 N N . ASP A 1 363 ? 0.957 -3.429 -30.454 1.00 87.25 363 ASP A N 1
ATOM 2744 C CA . ASP A 1 363 ? -0.377 -4.020 -30.599 1.00 87.25 363 ASP A CA 1
ATOM 2745 C C . ASP A 1 363 ? -1.495 -3.217 -29.913 1.00 87.25 363 ASP A C 1
ATOM 2747 O O . ASP A 1 363 ? -2.653 -3.297 -30.321 1.00 87.25 363 ASP A O 1
ATOM 2751 N N . TYR A 1 364 ? -1.185 -2.457 -28.855 1.00 85.38 364 TYR A N 1
ATOM 2752 C CA . TYR A 1 364 ? -2.196 -1.798 -28.019 1.00 85.38 364 TYR A CA 1
ATOM 2753 C C . TYR A 1 364 ? -1.658 -0.565 -27.273 1.00 85.38 364 TYR A C 1
ATOM 2755 O O . TYR A 1 364 ? -0.468 -0.506 -26.953 1.00 85.38 364 TYR A O 1
ATOM 2763 N N . PRO A 1 365 ? -2.522 0.425 -26.969 1.00 90.56 365 PRO A N 1
ATOM 2764 C CA . PRO A 1 365 ? -2.137 1.588 -26.180 1.00 90.56 365 PRO A CA 1
ATOM 2765 C C . PRO A 1 365 ? -1.863 1.206 -24.723 1.00 90.56 365 PRO A C 1
ATOM 2767 O O . PRO A 1 365 ? -2.483 0.300 -24.153 1.00 90.56 365 PRO A O 1
ATOM 2770 N N . THR A 1 366 ? -0.945 1.936 -24.099 1.00 94.75 366 THR A N 1
ATOM 2771 C CA . THR A 1 366 ? -0.579 1.730 -22.695 1.00 94.75 366 THR A CA 1
ATOM 2772 C C . THR A 1 366 ? -0.569 3.041 -21.920 1.00 94.75 366 THR A C 1
ATOM 2774 O O . THR A 1 366 ? -0.609 4.119 -22.505 1.00 94.75 366 THR A O 1
ATOM 2777 N N . VAL A 1 367 ? -0.539 2.954 -20.594 1.00 94.75 367 VAL A N 1
ATOM 2778 C CA . VAL A 1 367 ? -0.305 4.097 -19.702 1.00 94.75 367 VAL A CA 1
ATOM 2779 C C . VAL A 1 367 ? 0.910 3.823 -18.828 1.00 94.75 367 VAL A C 1
ATOM 2781 O O . VAL A 1 367 ? 1.111 2.697 -18.367 1.00 94.75 367 VAL A O 1
ATOM 2784 N N . VAL A 1 368 ? 1.725 4.840 -18.577 1.00 95.81 368 VAL A N 1
ATOM 2785 C CA . VAL A 1 368 ? 2.871 4.726 -17.674 1.00 95.81 368 VAL A CA 1
ATOM 2786 C C . VAL A 1 368 ? 2.395 4.696 -16.227 1.00 95.81 368 VAL A C 1
ATOM 2788 O O . VAL A 1 368 ? 1.912 5.689 -15.689 1.00 95.81 368 VAL A O 1
ATOM 2791 N N . VAL A 1 369 ? 2.571 3.559 -15.562 1.00 95.25 369 VAL A N 1
ATOM 2792 C CA . VAL A 1 369 ? 2.261 3.401 -14.134 1.00 95.25 369 VAL A CA 1
ATOM 2793 C C . VAL A 1 369 ? 3.406 3.948 -13.281 1.00 95.25 369 VAL A C 1
ATOM 2795 O O . VAL A 1 369 ? 3.168 4.704 -12.335 1.00 95.25 369 VAL A O 1
ATOM 2798 N N . GLY A 1 370 ? 4.644 3.622 -13.661 1.00 95.56 370 GLY A N 1
ATOM 2799 C CA . GLY A 1 370 ? 5.858 4.021 -12.958 1.00 95.56 370 GLY A CA 1
ATOM 2800 C C . GLY A 1 370 ? 7.109 3.924 -13.829 1.00 95.56 370 GLY A C 1
ATOM 2801 O O . GLY A 1 370 ? 7.125 3.226 -14.841 1.00 95.56 370 GLY A O 1
ATOM 2802 N N . VAL A 1 371 ? 8.168 4.622 -13.426 1.00 95.50 371 VAL A N 1
ATOM 2803 C CA . VAL A 1 371 ? 9.438 4.728 -14.163 1.00 95.50 371 VAL A CA 1
ATOM 2804 C C . VAL A 1 371 ? 10.637 4.519 -13.241 1.00 95.50 371 VAL A C 1
ATOM 2806 O O . VAL A 1 371 ? 10.605 4.866 -12.056 1.00 95.50 371 VAL A O 1
ATOM 2809 N N . GLU A 1 372 ? 11.714 3.967 -13.790 1.00 94.38 372 GLU A N 1
ATOM 2810 C CA . GLU A 1 372 ? 13.033 3.963 -13.163 1.00 94.38 372 GLU A CA 1
ATOM 2811 C C . GLU A 1 372 ? 13.610 5.383 -13.200 1.00 94.38 372 GLU A C 1
ATOM 2813 O O . GLU A 1 372 ? 13.666 6.022 -14.248 1.00 94.38 372 GLU A O 1
ATOM 2818 N N . ALA A 1 373 ? 13.993 5.897 -12.034 1.00 92.00 373 ALA A N 1
ATOM 2819 C CA . ALA A 1 373 ? 14.602 7.215 -11.892 1.00 92.00 373 ALA A CA 1
ATOM 2820 C C . ALA A 1 373 ? 16.120 7.127 -11.710 1.00 92.00 373 ALA A C 1
ATOM 2822 O O . ALA A 1 373 ? 16.795 8.150 -11.808 1.00 92.00 373 ALA A O 1
ATOM 2823 N N . ASN A 1 374 ? 16.670 5.934 -11.447 1.00 91.50 374 ASN A N 1
ATOM 2824 C CA . ASN A 1 374 ? 18.110 5.736 -11.451 1.00 91.50 374 ASN A CA 1
ATOM 2825 C C . ASN A 1 374 ? 18.630 5.687 -12.900 1.00 91.50 374 ASN A C 1
ATOM 2827 O O . ASN A 1 374 ? 18.312 4.740 -13.623 1.00 91.50 374 ASN A O 1
ATOM 2831 N N . PRO A 1 375 ? 19.462 6.653 -13.330 1.00 92.75 375 PRO A N 1
ATOM 2832 C CA . PRO A 1 375 ? 19.983 6.670 -14.691 1.00 92.75 375 PRO A CA 1
ATOM 2833 C C . PRO A 1 375 ? 21.041 5.586 -14.925 1.00 92.75 375 PRO A C 1
ATOM 2835 O O . PRO A 1 375 ? 21.421 5.351 -16.061 1.00 92.75 375 PRO A O 1
ATOM 2838 N N . ILE A 1 376 ? 21.557 4.923 -13.887 1.00 94.25 376 ILE A N 1
ATOM 2839 C CA . ILE A 1 376 ? 22.563 3.872 -14.050 1.00 94.25 376 ILE A CA 1
ATOM 2840 C C . ILE A 1 376 ? 21.851 2.532 -14.219 1.00 94.25 376 ILE A C 1
ATOM 2842 O O . ILE A 1 376 ? 21.350 1.948 -13.252 1.00 94.25 376 ILE A O 1
ATOM 2846 N N . ALA A 1 377 ? 21.848 2.018 -15.448 1.00 92.62 377 ALA A N 1
ATOM 2847 C CA . ALA A 1 377 ? 21.241 0.741 -15.774 1.00 92.62 377 ALA A CA 1
ATOM 2848 C C . ALA A 1 377 ? 22.276 -0.368 -15.979 1.00 92.62 377 ALA A C 1
ATOM 2850 O O . ALA A 1 377 ? 23.324 -0.188 -16.597 1.00 92.62 377 ALA A O 1
ATOM 2851 N N . ARG A 1 378 ? 21.947 -1.555 -15.474 1.00 92.62 378 ARG A N 1
ATOM 2852 C CA . ARG A 1 378 ? 22.581 -2.828 -15.840 1.00 92.62 378 ARG A CA 1
ATOM 2853 C C . ARG A 1 378 ? 21.640 -3.586 -16.768 1.00 92.62 378 ARG A C 1
ATOM 2855 O O . ARG A 1 378 ? 20.449 -3.292 -16.762 1.00 92.62 378 ARG A O 1
ATOM 2862 N N . GLY A 1 379 ? 22.138 -4.584 -17.494 1.00 91.69 379 GLY A N 1
ATOM 2863 C CA . GLY A 1 379 ? 21.258 -5.508 -18.215 1.00 91.69 379 GLY A CA 1
ATOM 2864 C C . GLY A 1 379 ? 20.267 -6.168 -17.249 1.00 91.69 379 GLY A C 1
ATOM 2865 O O . GLY A 1 379 ? 20.657 -6.622 -16.172 1.00 91.69 379 GLY A O 1
ATOM 2866 N N . GLY A 1 380 ? 18.987 -6.174 -17.613 1.00 90.69 380 GLY A N 1
ATOM 2867 C CA . GLY A 1 380 ? 17.887 -6.684 -16.798 1.00 90.69 380 GLY A CA 1
ATOM 2868 C C . GLY A 1 380 ? 17.327 -5.698 -15.766 1.00 90.69 380 GLY A C 1
ATOM 2869 O O . GLY A 1 380 ? 16.464 -6.088 -14.978 1.00 90.69 380 GLY A O 1
ATOM 2870 N N . ASN A 1 381 ? 17.769 -4.435 -15.740 1.00 91.19 381 ASN A N 1
ATOM 2871 C CA . ASN A 1 381 ? 17.139 -3.423 -14.892 1.00 91.19 381 ASN A CA 1
ATOM 2872 C C . ASN A 1 381 ? 15.743 -3.078 -15.415 1.00 91.19 381 ASN A C 1
ATOM 2874 O O . ASN A 1 381 ? 15.511 -3.018 -16.618 1.00 91.19 381 ASN A O 1
ATOM 2878 N N . ARG A 1 382 ? 14.812 -2.802 -14.499 1.00 92.94 382 ARG A N 1
ATOM 2879 C CA . ARG A 1 382 ? 13.497 -2.247 -14.845 1.00 92.94 382 ARG A CA 1
ATOM 2880 C C . ARG A 1 382 ? 13.670 -0.856 -15.453 1.00 92.94 382 ARG A C 1
ATOM 2882 O O . ARG A 1 382 ? 14.476 -0.081 -14.957 1.00 92.94 382 ARG A O 1
ATOM 2889 N N . ILE A 1 383 ? 12.881 -0.551 -16.477 1.00 93.94 383 ILE A N 1
ATOM 2890 C CA . ILE A 1 383 ? 12.854 0.754 -17.147 1.00 93.94 383 ILE A CA 1
ATOM 2891 C C . ILE A 1 383 ? 11.560 1.478 -16.808 1.00 93.94 383 ILE A C 1
ATOM 2893 O O . ILE A 1 383 ? 11.559 2.561 -16.232 1.00 93.94 383 ILE A O 1
ATOM 2897 N N . ILE A 1 384 ? 10.442 0.863 -17.181 1.00 95.06 384 ILE A N 1
ATOM 2898 C CA . ILE A 1 384 ? 9.125 1.485 -17.158 1.00 95.06 384 ILE A CA 1
ATOM 2899 C C . ILE A 1 384 ? 8.065 0.410 -16.958 1.00 95.06 384 ILE A C 1
ATOM 2901 O O . ILE A 1 384 ? 8.172 -0.702 -17.482 1.00 95.06 384 ILE A O 1
ATOM 2905 N N . HIS A 1 385 ? 7.072 0.734 -16.142 1.00 95.75 385 HIS A N 1
ATOM 2906 C CA . HIS A 1 385 ? 5.913 -0.094 -15.853 1.00 95.75 385 HIS A CA 1
ATOM 2907 C C . HIS A 1 385 ? 4.749 0.425 -16.677 1.00 95.75 385 HIS A C 1
ATOM 2909 O O . HIS A 1 385 ? 4.308 1.555 -16.474 1.00 95.75 385 HIS A O 1
ATOM 2915 N N . LEU A 1 386 ? 4.264 -0.395 -17.602 1.00 95.00 386 LEU A N 1
ATOM 2916 C CA . LEU A 1 386 ? 3.158 -0.049 -18.482 1.00 95.00 386 LEU A CA 1
ATOM 2917 C C . LEU A 1 386 ? 1.894 -0.800 -18.068 1.00 95.00 386 LEU A C 1
ATOM 2919 O O . LEU A 1 386 ? 1.920 -2.014 -17.849 1.00 95.00 386 LEU A O 1
ATOM 2923 N N . GLY A 1 387 ? 0.786 -0.072 -17.966 1.00 94.19 387 GLY A N 1
ATOM 2924 C CA . GLY A 1 387 ? -0.564 -0.607 -17.843 1.00 94.19 387 GLY A CA 1
ATOM 2925 C C . GLY A 1 387 ? -1.196 -0.771 -19.222 1.00 94.19 387 GLY A C 1
ATOM 2926 O O . GLY A 1 387 ? -1.126 0.141 -20.042 1.00 94.19 387 GLY A O 1
ATOM 2927 N N . VAL A 1 388 ? -1.796 -1.930 -19.490 1.00 93.25 388 VAL A N 1
ATOM 2928 C CA . VAL A 1 388 ? -2.510 -2.209 -20.746 1.00 93.25 388 VAL A CA 1
ATOM 2929 C C . VAL A 1 388 ? -3.896 -1.595 -20.663 1.00 93.25 388 VAL A C 1
ATOM 2931 O O . VAL A 1 388 ? -4.740 -2.107 -19.923 1.00 93.25 388 VAL A O 1
ATOM 2934 N N . VAL A 1 389 ? -4.136 -0.515 -21.409 1.00 91.88 389 VAL A N 1
ATOM 2935 C CA . VAL A 1 389 ? -5.411 0.210 -21.355 1.00 91.88 389 VAL A CA 1
ATOM 2936 C C . VAL A 1 389 ? -6.529 -0.693 -21.861 1.00 91.88 389 VAL A C 1
ATOM 2938 O O . VAL A 1 389 ? -6.470 -1.220 -22.970 1.00 91.88 389 VAL A O 1
ATOM 2941 N N . GLY A 1 390 ? -7.557 -0.880 -21.038 1.00 87.38 390 GLY A N 1
ATOM 2942 C CA . GLY A 1 390 ? -8.704 -1.701 -21.394 1.00 87.38 390 GLY A CA 1
ATOM 2943 C C . GLY A 1 390 ? -9.476 -2.199 -20.181 1.00 87.38 390 GLY A C 1
ATOM 2944 O O . GLY A 1 390 ? -8.919 -2.407 -19.106 1.00 87.38 390 GLY A O 1
ATOM 2945 N N . SER A 1 391 ? -10.770 -2.422 -20.386 1.00 78.94 391 SER A N 1
ATOM 2946 C CA . SER A 1 391 ? -11.720 -2.922 -19.384 1.00 78.94 391 SER A CA 1
ATOM 2947 C C . SER A 1 391 ? -12.121 -4.383 -19.607 1.00 78.94 391 SER A C 1
ATOM 2949 O O . SER A 1 391 ? -13.014 -4.888 -18.933 1.00 78.94 391 SER A O 1
ATOM 2951 N N . ASN A 1 392 ? -11.475 -5.074 -20.551 1.00 80.75 392 ASN A N 1
ATOM 2952 C CA . ASN A 1 392 ? -11.686 -6.502 -20.754 1.00 80.75 392 ASN A CA 1
ATOM 2953 C C . ASN A 1 392 ? -10.772 -7.276 -19.799 1.00 80.75 392 ASN A C 1
ATOM 2955 O O . ASN A 1 392 ? -9.603 -7.525 -20.097 1.00 80.75 392 ASN A O 1
ATOM 2959 N N . PHE A 1 393 ? -11.286 -7.569 -18.609 1.00 78.94 393 PHE A N 1
ATOM 2960 C CA . PHE A 1 393 ? -10.540 -8.265 -17.570 1.00 78.94 393 PHE A CA 1
ATOM 2961 C C . PHE A 1 393 ? -10.523 -9.765 -17.877 1.00 78.94 393 PHE A C 1
ATOM 2963 O O . PHE A 1 393 ? -11.568 -10.409 -17.959 1.00 78.94 393 PHE A O 1
ATOM 2970 N N . GLY A 1 394 ? -9.329 -10.318 -18.102 1.00 63.47 394 GLY A N 1
ATOM 2971 C CA . GLY A 1 394 ? -9.155 -11.763 -18.232 1.00 63.47 394 GLY A CA 1
ATOM 2972 C C . GLY A 1 394 ? -9.380 -12.493 -16.903 1.00 63.47 394 GLY A C 1
ATOM 2973 O O . GLY A 1 394 ? -9.612 -11.877 -15.858 1.00 63.47 394 GLY A O 1
ATOM 2974 N N . GLU A 1 395 ? -9.250 -13.823 -16.918 1.00 55.31 395 GLU A N 1
ATOM 2975 C CA . GLU A 1 395 ? -8.981 -14.537 -15.667 1.00 55.31 395 GLU A CA 1
ATOM 2976 C C . GLU A 1 395 ? -7.673 -13.995 -15.073 1.00 55.31 395 GLU A C 1
ATOM 2978 O O . GLU A 1 395 ? -6.706 -13.741 -15.790 1.00 55.31 395 GLU A O 1
ATOM 2983 N N . VAL A 1 396 ? -7.677 -13.780 -13.760 1.00 52.03 396 VAL A N 1
ATOM 2984 C CA . VAL A 1 396 ? -6.613 -13.136 -12.986 1.00 52.03 396 VAL A CA 1
ATOM 2985 C C . VAL A 1 396 ? -5.204 -13.543 -13.448 1.00 52.03 396 VAL A C 1
ATOM 2987 O O . VAL A 1 396 ? -4.761 -14.671 -13.218 1.00 52.03 396 VAL A O 1
ATOM 2990 N N . ALA A 1 397 ? -4.461 -12.596 -14.024 1.00 42.72 397 ALA A N 1
ATOM 2991 C CA . ALA A 1 397 ? -3.046 -12.762 -14.335 1.00 42.72 397 ALA A CA 1
ATOM 2992 C C . ALA A 1 397 ? -2.181 -12.351 -13.129 1.00 42.72 397 ALA A C 1
ATOM 2994 O O . ALA A 1 397 ? -2.304 -11.238 -12.611 1.00 42.72 397 ALA A O 1
ATOM 2995 N N . ASN A 1 398 ? -1.298 -13.252 -12.680 1.00 47.03 398 ASN A N 1
ATOM 2996 C CA . ASN A 1 398 ? -0.302 -12.963 -11.644 1.00 47.03 398 ASN A CA 1
ATOM 2997 C C . ASN A 1 398 ? 0.682 -11.895 -12.143 1.00 47.03 398 ASN A C 1
ATOM 2999 O O . ASN A 1 398 ? 1.223 -11.992 -13.245 1.00 47.03 398 ASN A O 1
ATOM 3003 N N . ASP A 1 399 ? 1.001 -10.931 -11.286 1.00 40.22 399 ASP A N 1
ATOM 3004 C CA . ASP A 1 399 ? 2.099 -9.994 -11.470 1.00 40.22 399 ASP A CA 1
ATOM 3005 C C . ASP A 1 399 ? 3.448 -10.727 -11.455 1.00 40.22 399 ASP A C 1
ATOM 3007 O O . ASP A 1 399 ? 4.071 -10.906 -10.413 1.00 40.22 399 ASP A O 1
ATOM 3011 N N . GLY A 1 400 ? 3.893 -11.150 -12.642 1.00 41.47 400 GLY A N 1
ATOM 3012 C CA . GLY A 1 400 ? 5.302 -11.223 -13.031 1.00 41.47 400 GLY A CA 1
ATOM 3013 C C . GLY A 1 400 ? 6.264 -11.798 -11.992 1.00 41.47 400 GLY A C 1
ATOM 3014 O O . GLY A 1 400 ? 7.297 -11.198 -11.723 1.00 41.47 400 GLY A O 1
ATOM 3015 N N . HIS A 1 401 ? 5.950 -12.962 -11.436 1.00 37.53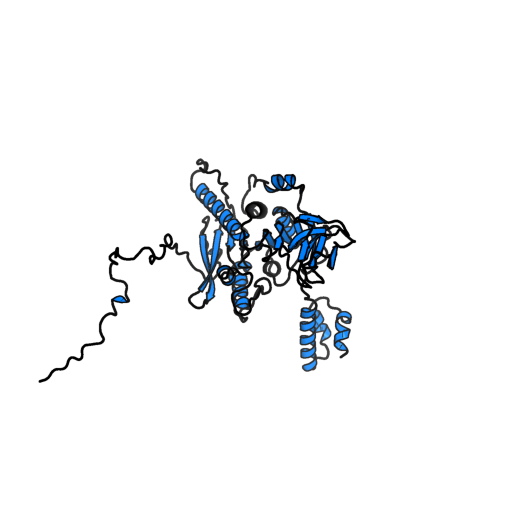 401 HIS A N 1
ATOM 3016 C CA . HIS A 1 401 ? 6.936 -13.878 -10.881 1.00 37.53 401 HIS A CA 1
ATOM 3017 C C . HIS A 1 401 ? 6.500 -15.285 -11.264 1.00 37.53 401 HIS A C 1
ATOM 3019 O O . HIS A 1 401 ? 5.429 -15.739 -10.866 1.00 37.53 401 HIS A O 1
ATOM 3025 N N . PHE A 1 402 ? 7.333 -15.934 -12.079 1.00 36.19 402 PHE A N 1
ATOM 3026 C CA . PHE A 1 402 ? 7.270 -17.349 -12.433 1.00 36.19 402 PHE A CA 1
ATOM 3027 C C . PHE A 1 402 ? 6.820 -18.194 -11.228 1.00 36.19 402 PHE A C 1
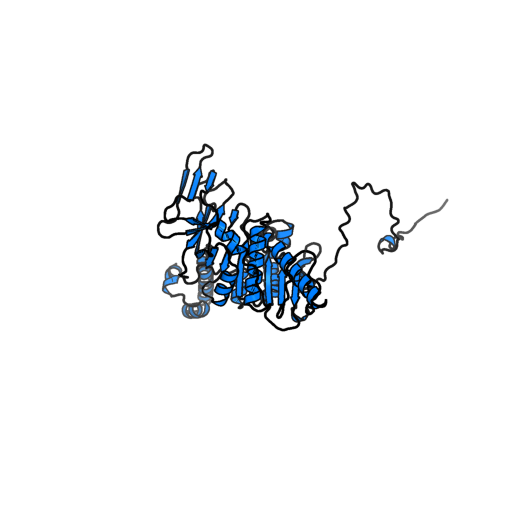ATOM 3029 O O . PHE A 1 402 ? 7.595 -18.459 -10.312 1.00 36.19 402 PHE A O 1
ATOM 3036 N N . LEU A 1 403 ? 5.545 -18.586 -11.217 1.00 37.78 403 LEU A N 1
ATOM 3037 C CA . LEU A 1 403 ? 4.935 -19.453 -10.203 1.00 37.78 403 LEU A CA 1
ATOM 3038 C C . LEU A 1 403 ? 4.259 -20.678 -10.824 1.00 37.78 403 LEU A C 1
ATOM 3040 O O . LEU A 1 403 ? 3.776 -21.537 -10.087 1.00 37.78 403 LEU A O 1
ATOM 3044 N N . GLU A 1 404 ? 4.298 -20.808 -12.153 1.00 38.62 404 GLU A N 1
ATOM 3045 C CA . GLU A 1 404 ? 4.021 -22.087 -12.799 1.00 38.62 404 GLU A CA 1
ATOM 3046 C C . GLU A 1 404 ? 5.049 -23.143 -12.378 1.00 38.62 404 GLU A C 1
ATOM 3048 O O . GLU A 1 404 ? 4.666 -24.284 -12.235 1.00 38.62 404 GLU A O 1
ATOM 3053 N N . SER A 1 405 ? 6.299 -22.828 -12.005 1.00 45.22 405 SER A N 1
ATOM 3054 C CA . SER A 1 405 ? 7.189 -23.904 -11.517 1.00 45.22 405 SER A CA 1
ATOM 3055 C C . SER A 1 405 ? 6.689 -24.531 -10.206 1.00 45.22 405 SER A C 1
ATOM 3057 O O . SER A 1 405 ? 6.599 -25.745 -10.111 1.00 45.22 405 SER A O 1
ATOM 3059 N N . ARG A 1 406 ? 6.252 -23.745 -9.210 1.00 48.44 406 ARG A N 1
ATOM 3060 C CA . ARG A 1 406 ? 6.023 -24.278 -7.850 1.00 48.44 406 ARG A CA 1
ATOM 3061 C C . ARG A 1 406 ? 4.810 -25.190 -7.708 1.00 48.44 406 ARG A C 1
ATOM 3063 O O . ARG A 1 406 ? 4.844 -26.107 -6.895 1.00 48.44 406 ARG A O 1
ATOM 3070 N N . VAL A 1 407 ? 3.726 -24.943 -8.446 1.00 49.06 407 VAL A N 1
ATOM 3071 C CA . VAL A 1 407 ? 2.568 -25.859 -8.425 1.00 49.06 407 VAL A CA 1
ATOM 3072 C C . VAL A 1 407 ? 2.956 -27.188 -9.070 1.00 49.06 407 VAL A C 1
ATOM 3074 O O . VAL A 1 407 ? 2.590 -28.247 -8.566 1.00 49.06 407 VAL A O 1
ATOM 3077 N N . PHE A 1 408 ? 3.750 -27.130 -10.137 1.00 53.53 408 PHE A N 1
ATOM 3078 C CA . PHE A 1 408 ? 4.217 -28.304 -10.857 1.00 53.53 408 PHE A CA 1
ATOM 3079 C C . PHE A 1 408 ? 5.285 -29.072 -10.061 1.00 53.53 408 PHE A C 1
ATOM 3081 O O . PHE A 1 408 ? 5.211 -30.297 -10.008 1.00 53.53 408 PHE A O 1
ATOM 3088 N N . ASP A 1 409 ? 6.172 -28.380 -9.341 1.00 57.56 409 ASP A N 1
ATOM 3089 C CA . ASP A 1 409 ? 7.164 -28.969 -8.430 1.00 57.56 409 ASP A CA 1
ATOM 3090 C C . ASP A 1 409 ? 6.476 -29.726 -7.278 1.00 57.56 409 ASP A C 1
ATOM 3092 O O . ASP A 1 409 ? 6.815 -30.871 -6.981 1.00 57.56 409 ASP A O 1
ATOM 3096 N N . VAL A 1 410 ? 5.430 -29.136 -6.681 1.00 60.12 410 VAL A N 1
ATOM 3097 C CA . VAL A 1 410 ? 4.628 -29.783 -5.624 1.00 60.12 410 VAL A CA 1
ATOM 3098 C C . VAL A 1 410 ? 3.890 -31.017 -6.151 1.00 60.12 410 VAL A C 1
ATOM 3100 O O . VAL A 1 410 ? 3.807 -32.031 -5.457 1.00 60.12 410 VAL A O 1
ATOM 3103 N N . ILE A 1 411 ? 3.360 -30.965 -7.376 1.00 60.16 411 ILE A N 1
ATOM 3104 C CA . ILE A 1 411 ? 2.685 -32.113 -7.997 1.00 60.16 411 ILE A CA 1
ATOM 3105 C C . ILE A 1 411 ? 3.688 -33.223 -8.321 1.00 60.16 411 ILE A C 1
ATOM 3107 O O . ILE A 1 411 ? 3.383 -34.392 -8.079 1.00 60.16 411 ILE A O 1
ATOM 3111 N N . ALA A 1 412 ? 4.874 -32.874 -8.824 1.00 60.56 412 ALA A N 1
ATOM 3112 C CA . ALA A 1 412 ? 5.936 -33.821 -9.140 1.00 60.56 412 ALA A CA 1
ATOM 3113 C C . ALA A 1 412 ? 6.459 -34.529 -7.880 1.00 60.56 412 ALA A C 1
ATOM 3115 O O . ALA A 1 412 ? 6.522 -35.759 -7.854 1.00 60.56 412 ALA A O 1
ATOM 3116 N N . GLU A 1 413 ? 6.746 -33.787 -6.806 1.00 68.00 413 GLU A N 1
ATOM 3117 C CA . GLU A 1 413 ? 7.180 -34.369 -5.530 1.00 68.00 413 GLU A CA 1
ATOM 3118 C C . GLU A 1 413 ? 6.129 -35.306 -4.934 1.00 68.00 413 GLU A C 1
ATOM 3120 O O . GLU A 1 413 ? 6.450 -36.412 -4.490 1.00 68.00 413 GLU A O 1
ATOM 3125 N N . GLU A 1 414 ? 4.861 -34.896 -4.927 1.00 65.94 414 GLU A N 1
ATOM 3126 C CA . GLU A 1 414 ? 3.808 -35.704 -4.321 1.00 65.94 414 GLU A CA 1
ATOM 3127 C C . GLU A 1 414 ? 3.479 -36.940 -5.167 1.00 65.94 414 GLU A C 1
ATOM 3129 O O . GLU A 1 414 ? 3.177 -38.007 -4.626 1.00 65.94 414 GLU A O 1
ATOM 3134 N N . HIS A 1 415 ? 3.621 -36.842 -6.492 1.00 63.75 415 HIS A N 1
ATOM 3135 C CA . HIS A 1 415 ? 3.543 -37.989 -7.388 1.00 63.75 415 HIS A CA 1
ATOM 3136 C C . HIS A 1 415 ? 4.676 -38.992 -7.127 1.00 63.75 415 HIS A C 1
ATOM 3138 O O . HIS A 1 415 ? 4.405 -40.182 -6.955 1.00 63.75 415 HIS A O 1
ATOM 3144 N N . LEU A 1 416 ? 5.925 -38.521 -7.026 1.00 65.19 416 LEU A N 1
ATOM 3145 C CA . LEU A 1 416 ? 7.100 -39.352 -6.738 1.00 65.19 416 LEU A CA 1
ATOM 3146 C C . LEU A 1 416 ? 6.994 -40.057 -5.383 1.00 65.19 416 LEU A C 1
ATOM 3148 O O . LEU A 1 416 ? 7.301 -41.250 -5.293 1.00 65.19 416 LEU A O 1
ATOM 3152 N N . LYS A 1 417 ? 6.507 -39.360 -4.347 1.00 70.25 417 LYS A N 1
ATOM 3153 C CA . LYS A 1 417 ? 6.228 -39.970 -3.038 1.00 70.25 417 LYS A CA 1
ATOM 3154 C C . LYS A 1 417 ? 5.188 -41.074 -3.166 1.00 70.25 417 LYS A C 1
ATOM 3156 O O . LYS A 1 417 ? 5.417 -42.171 -2.674 1.00 70.25 417 LYS A O 1
ATOM 3161 N N . LEU A 1 418 ? 4.070 -40.821 -3.850 1.00 64.44 418 LEU A N 1
ATOM 3162 C CA . LEU A 1 418 ? 2.977 -41.790 -3.991 1.00 64.44 418 LEU A CA 1
ATOM 3163 C C . LEU A 1 418 ? 3.359 -43.022 -4.834 1.00 64.44 418 LEU A C 1
ATOM 3165 O O . LEU A 1 418 ? 2.881 -44.120 -4.533 1.00 64.44 418 LEU A O 1
ATOM 3169 N N . LEU A 1 419 ? 4.241 -42.865 -5.828 1.00 60.66 419 LEU A N 1
ATOM 3170 C CA . LEU A 1 419 ? 4.840 -43.976 -6.577 1.00 60.66 419 LEU A CA 1
ATOM 3171 C C . LEU A 1 419 ? 5.779 -44.822 -5.704 1.00 60.66 419 LEU A C 1
ATOM 3173 O O . LEU A 1 419 ? 5.686 -46.048 -5.739 1.00 60.66 419 LEU A O 1
ATOM 3177 N N . HIS A 1 420 ? 6.617 -44.196 -4.868 1.00 64.38 420 HIS A N 1
ATOM 3178 C CA . HIS A 1 420 ? 7.523 -44.908 -3.953 1.00 64.38 420 HIS A CA 1
ATOM 3179 C C . HIS A 1 420 ? 6.788 -45.766 -2.910 1.00 64.38 420 HIS A C 1
ATOM 3181 O O . HIS A 1 420 ? 7.318 -46.785 -2.478 1.00 64.38 420 HIS A O 1
ATOM 3187 N N . VAL A 1 421 ? 5.553 -45.406 -2.535 1.00 65.50 421 VAL A N 1
ATOM 3188 C CA . VAL A 1 421 ? 4.697 -46.214 -1.637 1.00 65.50 421 VAL A CA 1
ATOM 3189 C C . VAL A 1 421 ? 3.821 -47.243 -2.373 1.00 65.50 421 VAL A C 1
ATOM 3191 O O . VAL A 1 421 ? 2.904 -47.809 -1.778 1.00 65.50 421 VAL A O 1
ATOM 3194 N N . GLY A 1 422 ? 4.068 -47.499 -3.665 1.00 53.78 422 GLY A N 1
ATOM 3195 C CA . GLY A 1 422 ? 3.426 -48.581 -4.423 1.00 53.78 422 GLY A CA 1
ATOM 3196 C C . GLY A 1 422 ? 1.957 -48.339 -4.796 1.00 53.78 422 GLY A C 1
ATOM 3197 O O . GLY A 1 422 ? 1.206 -49.289 -5.026 1.00 53.78 422 GLY A O 1
ATOM 3198 N N . ARG A 1 423 ? 1.495 -47.079 -4.842 1.00 55.84 423 ARG A N 1
ATOM 3199 C CA . ARG A 1 423 ? 0.105 -46.767 -5.214 1.00 55.84 423 ARG A CA 1
ATOM 3200 C C . ARG A 1 423 ? -0.054 -46.655 -6.731 1.00 55.84 423 ARG A C 1
ATOM 3202 O O . ARG A 1 423 ? 0.201 -45.614 -7.318 1.00 55.84 423 ARG A O 1
ATOM 3209 N N . ASN A 1 424 ? -0.637 -47.671 -7.361 1.00 54.31 424 ASN A N 1
ATOM 3210 C CA . ASN A 1 424 ? -0.830 -47.731 -8.823 1.00 54.31 424 ASN A CA 1
ATOM 3211 C C . ASN A 1 424 ? -1.926 -46.791 -9.392 1.00 54.31 424 ASN A C 1
ATOM 3213 O O . ASN A 1 424 ? -2.274 -46.881 -10.567 1.00 54.31 424 ASN A O 1
ATOM 3217 N N . LYS A 1 425 ? -2.516 -45.896 -8.580 1.00 54.75 425 LYS A N 1
ATOM 3218 C CA . LYS A 1 425 ? -3.589 -44.958 -8.986 1.00 54.75 425 LYS A CA 1
ATOM 3219 C C . LYS A 1 425 ? -3.348 -43.543 -8.452 1.00 54.75 425 LYS A C 1
ATOM 3221 O O . LYS A 1 425 ? -4.185 -42.959 -7.765 1.00 54.75 425 LYS A O 1
ATOM 3226 N N . VAL A 1 426 ? -2.182 -42.988 -8.767 1.00 61.91 426 VAL A N 1
ATOM 3227 C CA . VAL A 1 426 ? -1.763 -41.659 -8.293 1.00 61.91 426 VAL A CA 1
ATOM 3228 C C . VAL A 1 426 ? -2.579 -40.529 -8.942 1.00 61.91 426 VAL A C 1
ATOM 3230 O O . VAL A 1 426 ? -2.942 -39.553 -8.287 1.00 61.91 426 VAL A O 1
ATOM 3233 N N . TRP A 1 427 ? -2.944 -40.689 -10.218 1.00 60.19 427 TRP A N 1
ATOM 3234 C CA . TRP A 1 427 ? -3.516 -39.613 -11.033 1.00 60.19 427 TRP A CA 1
ATOM 3235 C C . TRP A 1 427 ? -4.899 -39.092 -10.581 1.00 60.19 427 TRP A C 1
ATOM 3237 O O . TRP A 1 427 ? -5.066 -37.877 -10.472 1.00 60.19 427 TRP A O 1
ATOM 3247 N N . PRO A 1 428 ? -5.889 -39.945 -10.239 1.00 65.00 428 PRO A N 1
ATOM 3248 C CA . PRO A 1 428 ? -7.176 -39.464 -9.727 1.00 65.00 428 PRO A CA 1
ATOM 3249 C C . PRO A 1 428 ? -7.051 -38.694 -8.403 1.00 65.00 428 PRO A C 1
ATOM 3251 O O . PRO A 1 428 ? -7.754 -37.708 -8.201 1.00 65.00 428 PRO A O 1
ATOM 3254 N N . THR A 1 429 ? -6.114 -39.102 -7.539 1.00 63.84 429 THR A N 1
ATOM 3255 C CA . THR A 1 429 ? -5.853 -38.465 -6.235 1.00 63.84 429 THR A CA 1
ATOM 3256 C C . THR A 1 429 ? -5.264 -37.062 -6.407 1.00 63.84 429 THR A C 1
ATOM 3258 O O . THR A 1 429 ? -5.698 -36.120 -5.748 1.00 63.84 429 THR A O 1
ATOM 3261 N N . ILE A 1 430 ? -4.319 -36.899 -7.341 1.00 62.34 430 ILE A N 1
ATOM 3262 C CA . ILE A 1 430 ? -3.747 -35.591 -7.699 1.00 62.34 430 ILE A CA 1
ATOM 3263 C C . ILE A 1 430 ? -4.829 -34.677 -8.285 1.00 62.34 430 ILE A C 1
ATOM 3265 O O . ILE A 1 430 ? -4.985 -33.539 -7.844 1.00 62.34 430 ILE A O 1
ATOM 3269 N N . LYS A 1 431 ? -5.634 -35.189 -9.226 1.00 60.22 431 LYS A N 1
ATOM 3270 C CA . LYS A 1 431 ? -6.701 -34.420 -9.883 1.00 60.22 431 LYS A CA 1
ATOM 3271 C C . LYS A 1 431 ? -7.755 -33.907 -8.895 1.00 60.22 431 LYS A C 1
ATOM 3273 O O . LYS A 1 431 ? -8.238 -32.788 -9.049 1.00 60.22 431 LYS A O 1
ATOM 3278 N N . GLN A 1 432 ? -8.091 -34.704 -7.880 1.00 63.62 432 GLN A N 1
ATOM 3279 C CA . GLN A 1 432 ? -9.040 -34.325 -6.831 1.00 63.62 432 GLN A CA 1
ATOM 3280 C C . GLN A 1 432 ? -8.477 -33.247 -5.891 1.00 63.62 432 GLN A C 1
ATOM 3282 O O . GLN A 1 432 ? -9.235 -32.417 -5.397 1.00 63.62 432 GLN A O 1
ATOM 3287 N N . ARG A 1 433 ? -7.158 -33.243 -5.655 1.00 60.84 433 ARG A N 1
ATOM 3288 C CA . ARG A 1 433 ? -6.505 -32.341 -4.694 1.00 60.84 433 ARG A CA 1
ATOM 3289 C C . ARG A 1 433 ? -6.116 -30.980 -5.283 1.00 60.84 433 ARG A C 1
ATOM 3291 O O . ARG A 1 433 ? -6.112 -30.007 -4.539 1.00 60.84 433 ARG A O 1
ATOM 3298 N N . TYR A 1 434 ? -5.820 -30.896 -6.585 1.00 59.78 434 TYR A N 1
ATOM 3299 C CA . TYR A 1 434 ? -5.226 -29.692 -7.197 1.00 59.78 434 TYR A CA 1
ATOM 3300 C C . TYR A 1 434 ? -6.077 -28.985 -8.274 1.00 59.78 434 TYR A C 1
ATOM 3302 O O . TYR A 1 434 ? -5.572 -28.059 -8.885 1.00 59.78 434 TYR A O 1
ATOM 3310 N N . TYR A 1 435 ? -7.349 -29.371 -8.473 1.00 50.12 435 TYR A N 1
ATOM 3311 C CA . TYR A 1 435 ? -8.354 -28.761 -9.379 1.00 50.12 435 TYR A CA 1
ATOM 3312 C C . TYR A 1 435 ? -7.894 -28.415 -10.827 1.00 50.12 435 TYR A C 1
ATOM 3314 O O . TYR A 1 435 ? -7.108 -27.513 -11.074 1.00 50.12 435 TYR A O 1
ATOM 3322 N N . ARG A 1 436 ? -8.524 -29.064 -11.825 1.00 52.00 436 ARG A N 1
ATOM 3323 C CA . ARG A 1 436 ? -8.474 -28.765 -13.285 1.00 52.00 436 ARG A CA 1
ATOM 3324 C C . ARG A 1 436 ? -7.158 -28.977 -14.064 1.00 52.00 436 ARG A C 1
ATOM 3326 O O . ARG A 1 436 ? -7.129 -28.634 -15.239 1.00 52.00 436 ARG A O 1
ATOM 3333 N N . ILE A 1 437 ? -6.145 -29.645 -13.520 1.00 57.44 437 ILE A N 1
ATOM 3334 C CA . ILE A 1 437 ? -4.965 -30.061 -14.313 1.00 57.44 437 ILE A CA 1
ATOM 3335 C C . ILE A 1 437 ? -5.301 -31.313 -15.148 1.00 57.44 437 ILE A C 1
ATOM 3337 O O . ILE A 1 437 ? -5.832 -32.298 -14.610 1.00 57.44 437 ILE A O 1
ATOM 3341 N N . LYS A 1 438 ? -5.050 -31.285 -16.468 1.00 58.16 438 LYS A N 1
ATOM 3342 C CA . LYS A 1 438 ? -5.243 -32.441 -17.363 1.00 58.16 438 LYS A CA 1
ATOM 3343 C C . LYS A 1 438 ? -3.999 -33.327 -17.347 1.00 58.16 438 LYS A C 1
ATOM 3345 O O . LYS A 1 438 ? -2.912 -32.911 -16.973 1.00 58.16 438 LYS A O 1
ATOM 3350 N N . ARG A 1 439 ? -4.168 -34.600 -17.717 1.00 54.66 439 ARG A N 1
ATOM 3351 C CA . ARG A 1 439 ? -3.063 -35.579 -17.726 1.00 54.66 439 ARG A CA 1
ATOM 3352 C C . ARG A 1 439 ? -1.986 -35.213 -18.739 1.00 54.66 439 ARG A C 1
ATOM 3354 O O . ARG A 1 439 ? -0.808 -35.392 -18.457 1.00 54.66 439 ARG A O 1
ATOM 3361 N N . GLU A 1 440 ? -2.424 -34.692 -19.876 1.00 61.50 440 GLU A N 1
ATOM 3362 C CA . GLU A 1 440 ? -1.576 -34.224 -20.970 1.00 61.50 440 GLU A CA 1
ATOM 3363 C C . GLU A 1 440 ? -0.602 -33.124 -20.505 1.00 61.50 440 GLU A C 1
ATOM 3365 O O . GLU A 1 440 ? 0.557 -33.127 -20.910 1.00 61.50 440 GLU A O 1
ATOM 3370 N N . ASP A 1 441 ? -1.024 -32.262 -19.570 1.00 55.94 441 ASP A N 1
ATOM 3371 C CA . ASP A 1 441 ? -0.249 -31.103 -19.091 1.00 55.94 441 ASP A CA 1
ATOM 3372 C C . ASP A 1 441 ? 1.010 -31.486 -18.285 1.00 55.94 441 ASP A C 1
ATOM 3374 O O . ASP A 1 441 ? 1.883 -30.654 -18.049 1.00 55.94 441 ASP A O 1
ATOM 3378 N N . VAL A 1 442 ? 1.122 -32.744 -17.845 1.00 55.44 442 VAL A N 1
ATOM 3379 C CA . VAL A 1 442 ? 2.253 -33.252 -17.042 1.00 55.44 442 VAL A CA 1
ATOM 3380 C C . VAL A 1 442 ? 2.866 -34.532 -17.613 1.00 55.44 442 VAL A C 1
ATOM 3382 O O . VAL A 1 442 ? 3.753 -35.132 -17.006 1.00 55.44 442 VAL A O 1
ATOM 3385 N N . GLU A 1 443 ? 2.419 -34.970 -18.791 1.00 49.59 443 GLU A N 1
ATOM 3386 C CA . GLU A 1 443 ? 2.846 -36.235 -19.396 1.00 49.59 443 GLU A CA 1
ATOM 3387 C C . GLU A 1 443 ? 4.339 -36.241 -19.768 1.00 49.59 443 GLU A C 1
ATOM 3389 O O . GLU A 1 443 ? 4.972 -37.297 -19.768 1.00 49.59 443 GLU A O 1
ATOM 3394 N N . PHE A 1 444 ? 4.936 -35.065 -19.997 1.00 53.38 444 PHE A N 1
ATOM 3395 C CA . PHE A 1 444 ? 6.370 -34.923 -20.271 1.00 53.38 444 PHE A CA 1
ATOM 3396 C C . PHE A 1 444 ? 7.260 -35.205 -19.046 1.00 53.38 444 PHE A C 1
ATOM 3398 O O . PHE A 1 444 ? 8.415 -35.585 -19.217 1.00 53.38 444 PHE A O 1
ATOM 3405 N N . ILE A 1 445 ? 6.725 -35.070 -17.826 1.00 51.25 445 ILE A N 1
ATOM 3406 C CA . ILE A 1 445 ? 7.427 -35.388 -16.569 1.00 51.25 445 ILE A CA 1
ATOM 3407 C C . ILE A 1 445 ? 7.406 -36.906 -16.313 1.00 51.25 445 ILE A C 1
ATOM 3409 O O . ILE A 1 445 ? 8.332 -37.454 -15.728 1.00 51.25 445 ILE A O 1
ATOM 3413 N N . LEU A 1 446 ? 6.379 -37.610 -16.804 1.00 46.94 446 LEU A N 1
ATOM 3414 C CA . LEU A 1 446 ? 6.192 -39.058 -16.628 1.00 46.94 446 LEU A CA 1
ATOM 3415 C C . LEU A 1 446 ? 7.083 -39.924 -17.541 1.00 46.94 446 LEU A C 1
ATOM 3417 O O . LEU A 1 446 ? 6.994 -41.149 -17.480 1.00 46.94 446 LEU A O 1
ATOM 3421 N N . LYS A 1 447 ? 7.884 -39.308 -18.420 1.00 41.88 447 LYS A N 1
ATOM 3422 C CA . LYS A 1 447 ? 8.701 -39.991 -19.440 1.00 41.88 447 LYS A CA 1
ATOM 3423 C C . LYS A 1 447 ? 10.215 -39.976 -19.175 1.00 41.88 447 LYS A C 1
ATOM 3425 O O . LYS A 1 447 ? 10.965 -40.263 -20.107 1.00 41.88 447 LYS A O 1
ATOM 3430 N N . GLN A 1 448 ? 10.668 -39.682 -17.954 1.00 42.12 448 GLN A N 1
ATOM 3431 C CA . GLN A 1 448 ? 12.060 -39.940 -17.553 1.00 42.12 448 GLN A CA 1
ATOM 3432 C C . GLN A 1 448 ? 12.192 -41.202 -16.712 1.00 42.12 448 GLN A C 1
ATOM 3434 O O . GLN A 1 448 ? 11.418 -41.343 -15.739 1.00 42.12 448 GLN A O 1
#

pLDDT: mean 81.69, std 20.14, range [30.0, 98.88]

Radius of gyration: 27.55 Å; chains: 1; bounding box: 74×76×99 Å

Foldseek 3Di:
DDDDDPDDPDDDPPVVPDPDDPDPDPPPDVVNDDPPDDPPPDAAEAQFDDLVPDDALAWHWHWHFLAADPVGTDTFIKIKHAHPAAAFEEEEEEPLFQQFQQCLVLLVLVSVLSNVQSVCVVPPVPDDDDPPRHHDHFDHHMYMYTNHLQRCNNVVSGGARPDPVRHRLQQLPCADCPDPPSRSSSVSCCVRPLLRGQEYEYEGADDPQKWFFWEKEFQCVDVLLVVLRQLLQTQAYAHAAAPRGSQNNSVVSNRSYMYTYQTHTNDHDPVSSVSNSLSVVSSCVVSPRDPDPDSDPVVCVVVVVVVRNGHQYFLHKAWDFAQAWAFKDAPDDASDKFAAFAFGIFGAHPVGHTPDTDGHHNPAIWTWRMARNPRTHHGGHTGTMIGGGDDPHDPHDHHDDPPVVVVLVVLLVQLVVCVVVPNPPSVVVSCVPNDDDDPVNCVVVVPD

Secondary structure (DSSP, 8-state):
--------S---SSTTTT-S-----TTS-TTTPPP--S---PPPEESS--STTSPBT-EEEEEEEEEE-SSSEEEEEEEEEE-SS---EEEEEE-SSTT--THHHHHHHHHHHHHHHHHHHHS-TT---TT--------SSEEEEES-S-HHHHHTTSSS-SSSS---GGGTTT--TTS-HHHHHHHHHHHHTGGG-SEEEEEE-PPTTEEE-EEEEE-TTSHHHHHHHHHT--SEEEE---TTSHHHHHHHTT-EEEEEEES-TTS--HHHHHHHHHHHHHHHHHHTSS--S----HHHHHHHHTT--S-EEEEEEEEEE-SS-EEEEE---TT-EE-TT-EEEEEE-TTS-EEEEEE--SSS-EEEEEEE---EE-TT-EEEEEEEE-S---S----SS--HHHHHHHHHHHHHHHHHTT-S-HHHHHHHHHSS--SGGGTTGGG-

Sequence (448 aa):
MAPSVIGSFKSNVDELNGHTSIKEDGSINPAFSIPKAKVSVSFPVFNSLDIEALPFDTVSKFFITIAPGVLGTVDVPVYAYRSSKPGPVVGITCAIHGNEVNGIPVIQRLFSRIECGTTHKLRNAQETSEGGQESLTVDCGTIIGIPVVNVPGFVASMRCFDDESKQDLNRLMPGKIDGAAPQQYAYRIFHNIVAKFDYLMDLHTASLGRRNSLYVRADMNDPVISNLATLMKPQVLVHVATKGSLRGCAQAIGVKALTVEIGNASSFQKLFIQDTYDGICRVISDIGLFSASEIPDRTLDRASSLGIKESVVCSGSYWIFTKTGGILRVFKDIAELVQPGELIAQVESIFGDVIEEVHAPADYPTVVVGVEANPIARGGNRIIHLGVVGSNFGEVANDGHFLESRVFDVIAEEHLKLLHVGRNKVWPTIKQRYYRIKREDVEFILKQ